Protein 8EFM (pdb70)

Nearest PDB structures (foldseek):
  8efm-assembly1_B  TM=1.006E+00  e=3.622E-36  Stylophora pistillata
  8efm-assembly1_A  TM=9.607E-01  e=1.013E-29  Stylophora pistillata
  8gjz-assembly1_A  TM=9.427E-01  e=8.299E-29  Stylophora pistillata
  6ukm-assembly1_A-2  TM=8.943E-01  e=1.629E-16  Saccharomyces cerevisiae S288C
  6dnk-assembly1_A-2  TM=8.744E-01  e=3.491E-15  Homo sapiens

Sequence (347 aa):
NVADGLAWSYYFGYLRLVLPRLELRISESEYFRHKITDRKLFILLPKTCFCDDIEQADSRVKWVGNLPESKINRGGIKERSYKHAVHEIVMPFPDGTEEKYHFIVEYATTPLMSLYDMSRFQLTGSERDHQVVLFIRKLTEILGKSEECKGRYELIPFSGDKNKIADILVALHNNANVADGLAWSYYFGYLRLVLPRLELRISESEYFRHKITDRKLFILLPKTCFDDIEQADSRVKWVGNLPESKINRGGIKERSYKHAVHEIVMPFPDGTEEKYHFIVEYATTPLMSLYDMSRFTDAQLTGSERDHQVVLFIRKLTEILGKSEECKGRYELIPFSGKIADILVALHN

InterPro domains:
  IPR029158 Stimulator of interferon genes protein [PTHR34339] (23-350)
  IPR038623 Stimulator of interferon genes protein, C-terminal domain superfamily [G3DSA:3.40.50.12100] (219-361)
  IPR055432 STING, ligand-binding domain [PF15009] (181-351)
  IPR055434 STING, transmembrane domain [PF23417] (64-179)

Radius of gyration: 21.4 Å; Cα contacts (8 Å, |Δi|>4): 629; chains: 2; bounding box: 53×54×60 Å

Foldseek 3Di:
DVLLVLLVCCVVVPLVPCLLCQLVQLCPDPVRVVQAPQSAEEEEQAQADAPFDQCVLAVQKAFDFWTDWAFDCPPNDGGDTDIFTKIKGWDQDPVGDTDIHIHRYGYSVSLVVLVVVDVVPADNVRSSVSSVVNLVSNVVVLVPDPSNPSHYDYHYDNNVSNPVSVVVVCVVVVD/DVLLVLLVCCVVVPLVPCLLCQLVLLVPAPVPVVQALASAEEEEQELQDDAAVCVLPVQKHWDFKTDWAFDCPDNRRGDTDIWTKIKGWDQDPVRDTDIHIHGYGYDVVLNVLVVLCVDCVSVAHSVNSSVSSVVNLVSNVVVLVPDDSNPPHYHYHYDYSCVSVVVVVVSD

B-factor: mean 29.74, std 15.6, range [4.41, 99.36]

Organism: Stylophora pistillata (NCBI:txid50429)

Solvent-accessible surface area: 15802 Å² total; per-residue (Å²): 91,25,0,33,0,2,0,18,28,14,18,3,15,35,0,66,32,3,0,61,84,0,65,97,30,0,46,76,8,138,128,9,81,154,83,0,91,31,74,50,0,2,0,0,0,2,79,71,84,57,86,27,26,3,15,133,29,8,122,51,4,99,54,53,15,37,2,46,70,4,110,23,83,23,0,0,10,27,63,65,11,16,61,8,2,0,4,31,0,41,14,70,63,142,110,68,69,116,76,131,28,23,2,0,1,6,7,1,30,18,2,12,3,0,14,14,16,26,164,140,149,32,73,35,88,88,34,58,98,25,0,44,33,0,19,154,30,0,70,76,9,2,60,136,10,141,77,0,149,45,76,47,57,32,6,66,18,38,19,67,62,97,96,2,0,55,39,0,13,40,60,59,89,141,109,95,20,0,38,0,2,0,43,25,9,18,17,14,39,0,89,27,3,1,53,84,2,98,98,33,0,45,85,7,141,140,7,85,157,90,18,44,25,102,48,0,2,0,0,0,4,72,88,58,61,67,58,0,84,155,46,11,100,60,0,81,88,49,8,37,5,46,70,4,127,17,63,26,1,5,16,58,56,65,15,13,42,6,0,0,1,19,0,31,16,84,94,142,122,67,74,109,86,115,34,26,0,0,0,7,4,0,37,13,3,19,4,0,68,16,2,25,126,82,130,74,7,146,13,94,30,94,74,50,48,96,10,8,39,35,0,15,158,29,0,72,86,9,3,60,181,11,132,38,0,134,60,81,45,53,28,3,65,18,60,80,114,2,0,69,49,0,18,65,85,70,136

Secondary structure (DSSP, 8-state):
-HHHHHHHHHIIIIIHHHHHHHHHHHHT-TTTTTT--S-SEEEEEE-S-----STTT-TTEEEEEEPPPEEEEETTEEEEEE--EEEEEEEE-TTS-EEEEEE-EEE-HHHHHHHHHHH----HHHHHHHHHHHHHHHHHHHHT-GGGTTSEEEEEE---GGGHHHHHHHHHTT-/-HHHHHHHHHIIIIIHHHHHHHHHHHHT-TTTTTT-SEEEEEEEEESS----HHHH-TTEEEEEEPPPEEEEETTEEEEEE--EEEEEEEE-TTS-EEEEEEEEEE-HHHHHHHHHHT-GGG---HHHHHHHHHHHHHHHHHHHHT-STTTTSEEEEEE---HHHHHHHHH-

Structure (mmCIF, N/CA/C/O backbone):
data_8EFM
#
_entry.id   8EFM
#
_cell.length_a   89.765
_cell.length_b   89.765
_cell.length_c   174.778
_cell.angle_alpha   90.000
_cell.angle_beta   90.000
_cell.angle_gamma   120.000
#
_symmetry.space_group_name_H-M   'P 61 2 2'
#
loop_
_entity.id
_entity.type
_entity.pdbx_description
1 polymer 'Stimulator of interferon genes protein'
2 non-polymer 'SULFATE ION'
3 non-polymer cGAMP
4 water water
#
loop_
_atom_site.group_PDB
_atom_site.id
_atom_site.type_symbol
_atom_site.label_atom_id
_atom_site.label_alt_id
_atom_site.label_comp_id
_atom_site.label_asym_id
_atom_site.label_entity_id
_atom_site.label_seq_id
_atom_site.pdbx_PDB_ins_code
_atom_site.Cartn_x
_atom_site.Cartn_y
_atom_site.Cartn_z
_atom_site.occupancy
_atom_site.B_iso_or_equiv
_atom_site.auth_seq_id
_atom_site.auth_comp_id
_atom_site.auth_asym_id
_atom_site.auth_atom_id
_atom_site.pdbx_PDB_model_num
ATOM 1 N N . ASN A 1 1 ? 8.02534 10.60735 65.31448 1.000 47.01945 181 ASN A N 1
ATOM 2 C CA . ASN A 1 1 ? 7.70379 10.38276 66.71836 1.000 50.57054 181 ASN A CA 1
ATOM 3 C C . ASN A 1 1 ? 7.09384 11.61854 67.36774 1.000 41.56453 181 ASN A C 1
ATOM 4 O O . ASN A 1 1 ? 7.29091 12.74220 66.90420 1.000 35.46898 181 ASN A O 1
ATOM 9 N N . VAL A 1 2 ? 6.34450 11.39564 68.44875 1.000 36.74071 182 VAL A N 1
ATOM 10 C CA . VAL A 1 2 ? 5.88005 12.50947 69.26853 1.000 36.44985 182 VAL A CA 1
ATOM 11 C C . VAL A 1 2 ? 7.06568 13.21952 69.90756 1.000 26.45019 182 VAL A C 1
ATOM 12 O O . VAL A 1 2 ? 7.12186 14.45455 69.95226 1.000 27.57429 182 VAL A O 1
ATOM 16 N N . ALA A 1 3 ? 8.04346 12.44829 70.38912 1.000 25.04513 183 ALA A N 1
ATOM 17 C CA . ALA A 1 3 ? 9.18789 13.02976 71.08220 1.000 29.54659 183 ALA A CA 1
ATOM 18 C C . ALA A 1 3 ? 10.05572 13.87117 70.15487 1.000 27.29757 183 ALA A C 1
ATOM 19 O O . ALA A 1 3 ? 10.66348 14.85062 70.60193 1.000 25.35596 183 ALA A O 1
ATOM 21 N N . ASP A 1 4 ? 10.13625 13.50726 68.87261 1.000 33.43992 184 ASP A N 1
ATOM 22 C CA . ASP A 1 4 ? 10.96991 14.26668 67.94536 1.000 34.06293 184 ASP A CA 1
ATOM 23 C C . ASP A 1 4 ? 10.40846 15.66300 67.71252 1.000 28.53699 184 ASP A C 1
ATOM 24 O O . ASP A 1 4 ? 11.15844 16.64621 67.70707 1.000 28.96355 184 ASP A O 1
ATOM 29 N N . GLY A 1 5 ? 9.09358 15.77065 67.51704 1.000 29.24768 185 GLY A N 1
ATOM 30 C CA . GLY A 1 5 ? 8.49107 17.08122 67.33947 1.000 26.55969 185 GLY A CA 1
ATOM 31 C C . GLY A 1 5 ? 8.62691 17.95695 68.56970 1.000 20.92124 185 GLY A C 1
ATOM 32 O O . GLY A 1 5 ? 8.86900 19.16126 68.46234 1.000 23.23988 185 GLY A O 1
ATOM 33 N N . LEU A 1 6 ? 8.47820 17.36376 69.75625 1.000 18.22350 186 LEU A N 1
ATOM 34 C CA . LEU A 1 6 ? 8.61468 18.13508 70.98745 1.000 20.72390 186 LEU A CA 1
ATOM 35 C C . LEU A 1 6 ? 10.04657 18.61522 71.18210 1.000 19.70394 186 LEU A C 1
ATOM 36 O O . LEU A 1 6 ? 10.27341 19.72846 71.67145 1.000 14.71336 186 LEU A O 1
ATOM 41 N N . ALA A 1 7 ? 11.02554 17.79147 70.80185 1.000 16.75555 187 ALA A N 1
ATOM 42 C CA . ALA A 1 7 ? 12.42138 18.17746 70.97203 1.000 17.22976 187 ALA A CA 1
ATOM 43 C C . ALA A 1 7 ? 12.81393 19.28374 70.00027 1.000 20.60054 187 ALA A C 1
ATOM 44 O O . ALA A 1 7 ? 13.48756 20.24541 70.38767 1.000 14.63816 187 ALA A O 1
ATOM 46 N N . TRP A 1 8 ? 12.40600 19.16469 68.73311 1.000 16.86398 188 TRP A N 1
ATOM 47 C CA . TRP A 1 8 ? 12.71263 20.20906 67.75966 1.000 17.33053 188 TRP A CA 1
ATOM 48 C C . TRP A 1 8 ? 12.02134 21.51899 68.11527 1.000 16.56188 188 TRP A C 1
ATOM 49 O O . TRP A 1 8 ? 12.62005 22.59469 67.99841 1.000 16.64841 188 TRP A O 1
ATOM 60 N N . SER A 1 9 ? 10.76050 21.45054 68.54706 1.000 15.28759 189 SER A N 1
ATOM 61 C CA . SER A 1 9 ? 10.06137 22.65967 68.96684 1.000 14.01448 189 SER A CA 1
ATOM 62 C C . SER A 1 9 ? 10.74041 23.29139 70.17592 1.000 15.46345 189 SER A C 1
ATOM 63 O O . SER A 1 9 ? 10.91390 24.51394 70.23046 1.000 12.13355 189 SER A O 1
ATOM 66 N N . TYR A 1 10 ? 11.15216 22.46811 71.14481 1.000 14.33736 190 TYR A N 1
ATOM 67 C CA . TYR A 1 10 ? 11.88292 22.97413 72.30321 1.000 11.28705 190 TYR A CA 1
ATOM 68 C C . TYR A 1 10 ? 13.16304 23.68887 71.88780 1.000 16.62033 190 TYR A C 1
ATOM 69 O O . TYR A 1 10 ? 13.58870 24.64125 72.55278 1.000 10.61710 190 TYR A O 1
ATOM 78 N N . TYR A 1 11 ? 13.77839 23.25873 70.78614 1.000 13.05029 191 TYR A N 1
ATOM 79 C CA . TYR A 1 11 ? 14.97755 23.92160 70.28508 1.000 13.36828 191 TYR A CA 1
ATOM 80 C C . TYR A 1 11 ? 14.62627 25.19412 69.51998 1.000 14.58104 191 TYR A C 1
ATOM 81 O O . TYR A 1 11 ? 15.09755 26.28527 69.85793 1.000 14.39987 191 TYR A O 1
ATOM 90 N N . PHE A 1 12 ? 13.78081 25.07052 68.49344 1.000 12.38263 192 PHE A N 1
ATOM 91 C CA . PHE A 1 12 ? 13.48288 26.20820 67.62726 1.000 14.79023 192 PHE A CA 1
ATOM 92 C C . PHE A 1 12 ? 12.70892 27.29252 68.36462 1.000 16.81120 192 PHE A C 1
ATOM 93 O O . PHE A 1 12 ? 12.89435 28.48513 68.09645 1.000 16.31914 192 PHE A O 1
ATOM 101 N N . GLY A 1 13 ? 11.83434 26.90434 69.28519 1.000 13.25110 193 GLY A N 1
ATOM 102 C CA . GLY A 1 13 ? 11.00221 27.86508 69.97102 1.000 13.23368 193 GLY A CA 1
ATOM 103 C C . GLY A 1 13 ? 11.51490 28.36084 71.30146 1.000 17.46571 193 GLY A C 1
ATOM 104 O O . GLY A 1 13 ? 10.83692 29.16861 71.94477 1.000 15.11331 193 GLY A O 1
ATOM 105 N N . TYR A 1 14 ? 12.68954 27.91376 71.74663 1.000 9.01234 194 TYR A N 1
ATOM 106 C CA . TYR A 1 14 ? 13.17507 28.32804 73.05757 1.000 8.98127 194 TYR A CA 1
ATOM 107 C C . TYR A 1 14 ? 14.69457 28.33106 73.15004 1.000 8.02031 194 TYR A C 1
ATOM 108 O O . TYR A 1 14 ? 15.30905 29.39941 73.23518 1.000 9.71065 194 TYR A O 1
ATOM 117 N N . LEU A 1 15 ? 15.30480 27.14137 73.14732 1.000 8.06213 195 LEU A N 1
ATOM 118 C CA . LEU A 1 15 ? 16.74017 27.04081 73.40422 1.000 7.64397 195 LEU A CA 1
ATOM 119 C C . LEU A 1 15 ? 17.55018 27.83094 72.38446 1.000 8.75553 195 LEU A C 1
ATOM 120 O O . LEU A 1 15 ? 18.50245 28.53034 72.74839 1.000 5.91334 195 LEU A O 1
ATOM 125 N N . ARG A 1 16 ? 17.18456 27.73957 71.10359 1.000 8.80052 196 ARG A N 1
ATOM 126 C CA . ARG A 1 16 ? 17.89739 28.48544 70.07231 1.000 15.74986 196 ARG A CA 1
ATOM 127 C C . ARG A 1 16 ? 17.75061 29.99039 70.25288 1.000 13.76551 196 ARG A C 1
ATOM 128 O O . ARG A 1 16 ? 18.59524 30.74974 69.76604 1.000 12.35535 196 ARG A O 1
ATOM 136 N N . LEU A 1 17 ? 16.71103 30.43513 70.95754 1.000 9.15956 197 LEU A N 1
ATOM 137 C CA . LEU A 1 17 ? 16.48568 31.85407 71.19666 1.000 10.27069 197 LEU A CA 1
ATOM 138 C C . LEU A 1 17 ? 17.13606 32.34246 72.48709 1.000 7.99225 197 LEU A C 1
ATOM 139 O O . LEU A 1 17 ? 17.71829 33.43225 72.50802 1.000 9.49151 197 LEU A O 1
ATOM 144 N N . VAL A 1 18 ? 17.06135 31.56165 73.56364 1.000 5.54826 198 VAL A N 1
ATOM 145 C CA . VAL A 1 18 ? 17.49090 32.06373 74.86641 1.000 7.68478 198 VAL A CA 1
ATOM 146 C C . VAL A 1 18 ? 18.94957 31.73541 75.18115 1.000 8.35282 198 VAL A C 1
ATOM 147 O O . VAL A 1 18 ? 19.60492 32.49251 75.90360 1.000 5.29566 198 VAL A O 1
ATOM 151 N N . LEU A 1 19 ? 19.47772 30.62529 74.67083 1.000 5.49721 199 LEU A N 1
ATOM 152 C CA . LEU A 1 19 ? 20.84862 30.25273 75.00795 1.000 11.10129 199 LEU A CA 1
ATOM 153 C C . LEU A 1 19 ? 21.86622 31.23974 74.43259 1.000 10.24092 199 LEU A C 1
ATOM 154 O O . LEU A 1 19 ? 22.82937 31.58728 75.12859 1.000 12.01318 199 LEU A O 1
ATOM 159 N N . PRO A 1 20 ? 21.70974 31.72010 73.19047 1.000 8.96398 200 PRO A N 1
ATOM 160 C CA . PRO A 1 20 ? 22.60500 32.78870 72.71086 1.000 12.61151 200 PRO A CA 1
ATOM 161 C C . PRO A 1 20 ? 22.45129 34.10662 73.45742 1.000 12.44526 200 PRO A C 1
ATOM 162 O O . PRO A 1 20 ? 23.30655 34.98657 73.29637 1.000 12.87814 200 PRO A O 1
ATOM 166 N N . ARG A 1 21 ? 21.39875 34.27709 74.25739 1.000 7.67341 201 ARG A N 1
ATOM 167 C CA . ARG A 1 21 ? 21.19828 35.49365 75.03416 1.000 8.41345 201 ARG A CA 1
ATOM 168 C C . ARG A 1 21 ? 21.56912 35.34072 76.50352 1.000 11.60667 201 ARG A C 1
ATOM 169 O O . ARG A 1 21 ? 21.59198 36.34464 77.22449 1.000 9.20563 201 ARG A O 1
ATOM 177 N N . LEU A 1 22 ? 21.86664 34.12064 76.95811 1.000 8.67605 202 LEU A N 1
ATOM 178 C CA . LEU A 1 22 ? 21.98334 33.86026 78.39099 1.000 7.72506 202 LEU A CA 1
ATOM 179 C C . LEU A 1 22 ? 23.12681 34.65126 79.01307 1.000 10.63036 202 LEU A C 1
ATOM 180 O O . LEU A 1 22 ? 22.95911 35.28946 80.05940 1.000 9.73924 202 LEU A O 1
ATOM 185 N N . GLU A 1 23 ? 24.30350 34.60744 78.38539 1.000 8.00809 203 GLU A N 1
ATOM 186 C CA . GLU A 1 23 ? 25.45682 35.33596 78.90234 1.000 15.95996 203 GLU A CA 1
ATOM 187 C C . GLU A 1 23 ? 25.14965 36.81918 79.07653 1.000 15.61144 203 GLU A C 1
ATOM 188 O O . GLU A 1 23 ? 25.53827 37.42720 80.08054 1.000 14.30927 203 GLU A O 1
ATOM 194 N N . LEU A 1 24 ? 24.44251 37.41711 78.11542 1.000 8.79821 204 LEU A N 1
ATOM 195 C CA . LEU A 1 24 ? 24.13392 38.84015 78.20938 1.000 17.87565 204 LEU A CA 1
ATOM 196 C C . LEU A 1 24 ? 23.15754 39.12320 79.34567 1.000 14.32971 204 LEU A C 1
ATOM 197 O O . LEU A 1 24 ? 23.32496 40.10051 80.08368 1.000 12.64797 204 LEU A O 1
ATOM 202 N N . ARG A 1 25 ? 22.13591 38.27716 79.50535 1.000 8.85826 205 ARG A N 1
ATOM 203 C CA . ARG A 1 25 ? 21.16186 38.48331 80.57348 1.000 12.98852 205 ARG A CA 1
ATOM 204 C C . ARG A 1 25 ? 21.81312 38.36986 81.94833 1.000 12.36005 205 ARG A C 1
ATOM 205 O O . ARG A 1 25 ? 21.47048 39.12074 82.86963 1.000 10.64981 205 ARG A O 1
ATOM 213 N N . ILE A 1 26 ? 22.75540 37.43739 82.10536 1.000 9.07361 206 ILE A N 1
ATOM 214 C CA . ILE A 1 26 ? 23.46494 37.29806 83.37589 1.000 9.99520 206 ILE A CA 1
ATOM 215 C C . ILE A 1 26 ? 24.28756 38.54761 83.66538 1.000 10.86936 206 ILE A C 1
ATOM 216 O O . ILE A 1 26 ? 24.24501 39.10012 84.77188 1.000 9.71237 206 ILE A O 1
ATOM 221 N N . SER A 1 27 ? 25.05274 39.01049 82.67302 1.000 9.88894 207 SER A N 1
ATOM 222 C CA . SER A 1 27 ? 25.90569 40.17652 82.87471 1.000 16.47465 207 SER A CA 1
ATOM 223 C C . SER A 1 27 ? 25.10039 41.44389 83.12907 1.000 13.66212 207 SER A C 1
ATOM 224 O O . SER A 1 27 ? 25.62612 42.38682 83.73022 1.000 14.19413 207 SER A O 1
ATOM 227 N N . GLU A 1 28 ? 23.84244 41.48925 82.68745 1.000 15.25083 208 GLU A N 1
ATOM 228 C CA . GLU A 1 28 ? 22.97647 42.63021 82.95622 1.000 15.65519 208 GLU A CA 1
ATOM 229 C C . GLU A 1 28 ? 22.39890 42.61992 84.36508 1.000 15.57443 208 GLU A C 1
ATOM 230 O O . GLU A 1 28 ? 21.83079 43.63170 84.78815 1.000 16.26159 208 GLU A O 1
ATOM 236 N N . SER A 1 29 ? 22.52141 41.51207 85.09358 1.000 14.97920 209 SER A N 1
ATOM 237 C CA . SER A 1 29 ? 21.98156 41.40124 86.44486 1.000 18.54235 209 SER A CA 1
ATOM 238 C C . SER A 1 29 ? 23.02702 41.89520 87.43619 1.000 18.57867 209 SER A C 1
ATOM 239 O O . SER A 1 29 ? 24.02189 41.21087 87.69126 1.000 17.03195 209 SER A O 1
ATOM 242 N N . GLU A 1 30 ? 22.79656 43.07928 88.00494 1.000 19.93563 210 GLU A N 1
ATOM 243 C CA . GLU A 1 30 ? 23.74478 43.62474 88.96853 1.000 19.69229 210 GLU A CA 1
ATOM 244 C C . GLU A 1 30 ? 23.91300 42.70552 90.17364 1.000 21.13562 210 GLU A C 1
ATOM 245 O O . GLU A 1 30 ? 25.02243 42.57438 90.70369 1.000 18.97378 210 GLU A O 1
ATOM 251 N N . TYR A 1 31 ? 22.84219 42.03373 90.59822 1.000 17.74419 211 TYR A N 1
ATOM 252 C CA . TYR A 1 31 ? 22.92715 41.19107 91.78522 1.000 18.70452 211 TYR A CA 1
ATOM 253 C C . TYR A 1 31 ? 23.52786 39.81907 91.49377 1.000 17.22117 211 TYR A C 1
ATOM 254 O O . TYR A 1 31 ? 24.23093 39.26883 92.34731 1.000 17.93595 211 TYR A O 1
ATOM 263 N N . PHE A 1 32 ? 23.27773 39.25277 90.31091 1.000 16.19718 212 PHE A N 1
ATOM 264 C CA . PHE A 1 32 ? 23.65857 37.87320 90.02995 1.000 18.25223 212 PHE A CA 1
ATOM 265 C C . PHE A 1 32 ? 24.89328 37.72876 89.14596 1.000 16.10242 212 PHE A C 1
ATOM 266 O O . PHE A 1 32 ? 25.39081 36.60614 89.00249 1.000 16.20448 212 PHE A O 1
ATOM 274 N N . ARG A 1 33 ? 25.40228 38.81712 88.55586 1.000 16.44354 213 ARG A N 1
ATOM 275 C CA . ARG A 1 33 ? 26.4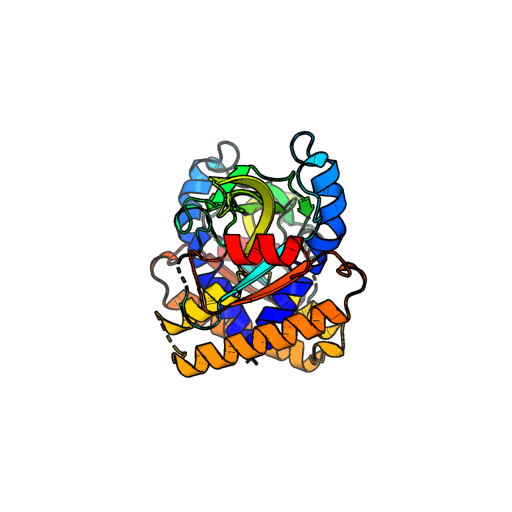3887 38.67863 87.53213 1.000 16.72040 213 ARG A CA 1
ATOM 276 C C . ARG A 1 33 ? 27.70517 38.02691 88.07649 1.000 20.30162 213 ARG A C 1
ATOM 277 O O . ARG A 1 33 ? 28.40406 37.32500 87.33635 1.000 18.00261 213 ARG A O 1
ATOM 285 N N . HIS A 1 34 ? 28.01604 38.23664 89.35452 1.000 18.64740 214 HIS A N 1
ATOM 286 C CA . HIS A 1 34 ? 29.19323 37.64330 89.97286 1.000 19.91571 214 HIS A CA 1
ATOM 287 C C . HIS A 1 34 ? 28.85873 36.47298 90.88800 1.000 20.06277 214 HIS A C 1
ATOM 288 O O . HIS A 1 34 ? 29.77333 35.86830 91.45373 1.000 21.31840 214 HIS A O 1
ATOM 295 N N . LYS A 1 35 ? 27.57727 36.14486 91.05161 1.000 19.02498 215 LYS A N 1
ATOM 296 C CA . LYS A 1 35 ? 27.16024 34.99974 91.85133 1.000 19.26355 215 LYS A CA 1
ATOM 297 C C . LYS A 1 35 ? 26.95285 33.74033 91.02566 1.000 18.77459 215 LYS A C 1
ATOM 298 O O . LYS A 1 35 ? 27.12563 32.63400 91.54707 1.000 19.58395 215 LYS A O 1
ATOM 304 N N . ILE A 1 36 ? 26.58460 33.88000 89.75794 1.000 17.66883 216 ILE A N 1
ATOM 305 C CA . ILE A 1 36 ? 26.40338 32.74821 88.85847 1.000 20.40157 216 ILE A CA 1
ATOM 306 C C . ILE A 1 36 ? 27.69228 32.58465 88.06455 1.000 19.03533 216 ILE A C 1
ATOM 307 O O . ILE A 1 36 ? 27.99111 33.38644 87.17289 1.000 24.91898 216 ILE A O 1
ATOM 312 N N . THR A 1 37 ? 28.46393 31.54880 88.39076 1.000 19.42800 217 THR A N 1
ATOM 313 C CA . THR A 1 37 ? 29.71419 31.27683 87.69596 1.000 25.73458 217 THR A CA 1
ATOM 314 C C . THR A 1 37 ? 29.58181 30.21169 86.61591 1.000 32.29716 217 THR A C 1
ATOM 315 O O . THR A 1 37 ? 30.38389 30.20505 85.67545 1.000 30.57130 217 THR A O 1
ATOM 319 N N . ASP A 1 38 ? 28.60203 29.31642 86.72537 1.000 26.57392 218 ASP A N 1
ATOM 320 C CA . ASP A 1 38 ? 28.26428 28.39650 85.64040 1.000 21.26555 218 ASP A CA 1
ATOM 321 C C . ASP A 1 38 ? 27.19948 29.07433 84.78846 1.000 17.83537 218 ASP A C 1
ATOM 322 O O . ASP A 1 38 ? 26.00581 29.01332 85.09426 1.000 16.79106 218 ASP A O 1
ATOM 327 N N . ARG A 1 39 ? 27.63479 29.73263 83.71655 1.000 17.78986 219 ARG A N 1
ATOM 328 C CA . ARG A 1 39 ? 26.74076 30.54646 82.89376 1.000 16.82223 219 ARG A CA 1
ATOM 329 C C . ARG A 1 39 ? 26.12705 29.67225 81.80026 1.000 15.68122 219 ARG A C 1
ATOM 330 O O . ARG A 1 39 ? 26.42875 29.77651 80.60940 1.000 15.76723 219 ARG A O 1
ATOM 338 N N . LYS A 1 40 ? 25.23856 28.78839 82.24875 1.000 15.35616 220 LYS A N 1
ATOM 339 C CA . LYS A 1 40 ? 24.59373 27.81355 81.38674 1.000 15.12705 220 LYS A CA 1
ATOM 340 C C . LYS A 1 40 ? 23.24763 27.44383 81.99051 1.000 14.28938 220 LYS A C 1
ATOM 341 O O . LYS A 1 40 ? 23.01983 27.59504 83.19404 1.000 14.33217 220 LYS A O 1
ATOM 347 N N . LEU A 1 41 ? 22.35304 26.95826 81.13757 1.000 6.87224 221 LEU A N 1
ATOM 348 C CA . LEU A 1 41 ? 21.04118 26.50014 81.57214 1.000 12.55570 221 LEU A CA 1
ATOM 349 C C . LEU A 1 41 ? 21.12412 25.02141 81.93125 1.000 14.72657 221 LEU A C 1
ATOM 350 O O . LEU A 1 41 ? 21.45796 24.18882 81.08154 1.000 10.97267 221 LEU A O 1
ATOM 355 N N . PHE A 1 42 ? 20.83453 24.69976 83.18833 1.000 12.81255 222 PHE A N 1
ATOM 356 C CA . PHE A 1 42 ? 20.73045 23.31565 83.62961 1.000 10.17083 222 PHE A CA 1
ATOM 357 C C . PHE A 1 42 ? 19.30409 22.84187 83.37999 1.000 11.73299 222 PHE A C 1
ATOM 358 O O . PHE A 1 42 ? 18.35288 23.40720 83.93013 1.000 12.44966 222 PHE A O 1
ATOM 366 N N . ILE A 1 43 ? 19.15576 21.81967 82.54188 1.000 13.49928 223 ILE A N 1
ATOM 367 C CA . ILE A 1 43 ? 17.85236 21.35109 82.08429 1.000 11.57679 223 ILE A CA 1
ATOM 368 C C . ILE A 1 43 ? 17.57719 20.00817 82.74702 1.000 13.70365 223 ILE A C 1
ATOM 369 O O . ILE A 1 43 ? 18.24733 19.00969 82.45504 1.000 13.26035 223 ILE A O 1
ATOM 374 N N . LEU A 1 44 ? 16.58719 19.98435 83.63670 1.000 14.01673 224 LEU A N 1
ATOM 375 C CA . LEU A 1 44 ? 16.19819 18.76285 84.32690 1.000 15.73041 224 LEU A CA 1
ATOM 376 C C . LEU A 1 44 ? 15.28758 17.92615 83.43699 1.000 16.56608 224 LEU A C 1
ATOM 377 O O . LEU A 1 44 ? 14.30191 18.43184 82.89007 1.000 16.59564 224 LEU A O 1
ATOM 382 N N . LEU A 1 45 ? 15.61768 16.64082 83.29702 1.000 17.68143 225 LEU A N 1
ATOM 383 C CA . LEU A 1 45 ? 14.89256 15.71189 82.43242 1.000 21.60318 225 LEU A CA 1
ATOM 384 C C . LEU A 1 45 ? 14.42510 14.52765 83.27208 1.000 21.56580 225 LEU A C 1
ATOM 385 O O . LEU A 1 45 ? 15.06396 13.46460 83.27518 1.000 26.00961 225 LEU A O 1
ATOM 390 N N . PRO A 1 46 ? 13.31513 14.67326 83.99641 1.000 25.38479 226 PRO A N 1
ATOM 391 C CA . PRO A 1 46 ? 12.81214 13.55837 84.81291 1.000 29.10447 226 PRO A CA 1
ATOM 392 C C . PRO A 1 46 ? 12.30344 12.42592 83.93226 1.000 36.43501 226 PRO A C 1
ATOM 393 O O . PRO A 1 46 ? 11.46271 12.63201 83.05414 1.000 35.00108 226 PRO A O 1
ATOM 397 N N . LYS A 1 47 ? 12.81651 11.22107 84.17910 1.000 35.45483 227 LYS A N 1
ATOM 398 C CA . LYS A 1 47 ? 12.53005 10.06905 83.33229 1.000 47.68119 227 LYS A CA 1
ATOM 399 C C . LYS A 1 47 ? 11.38900 9.20656 83.85797 1.000 47.92905 227 LYS A C 1
ATOM 400 O O . LYS A 1 47 ? 10.48660 8.84599 83.09684 1.000 50.20731 227 LYS A O 1
ATOM 406 N N . THR A 1 48 ? 11.40848 8.86300 85.14496 1.000 51.00140 228 THR A N 1
ATOM 407 C CA . THR A 1 48 ? 10.45468 7.89622 85.68172 1.000 70.88447 228 THR A CA 1
ATOM 408 C C . THR A 1 48 ? 9.20143 8.57242 86.23336 1.000 70.85352 228 THR A C 1
ATOM 409 O O . THR A 1 48 ? 8.09617 8.35173 85.72837 1.000 77.36957 228 THR A O 1
ATOM 413 N N . CYS A 1 49 ? 9.35697 9.39127 87.26904 1.000 65.90020 229 CYS A N 1
ATOM 414 C CA . CYS A 1 49 ? 8.23029 10.01414 87.94463 1.000 72.77664 229 CYS A CA 1
ATOM 415 C C . CYS A 1 49 ? 8.33179 11.53014 87.85847 1.000 65.73212 229 CYS A C 1
ATOM 416 O O . CYS A 1 49 ? 9.42814 12.09600 87.81515 1.000 68.16444 229 CYS A O 1
ATOM 419 N N . PHE A 1 50 ? 7.17296 12.18049 87.83236 1.000 71.17276 230 PHE A N 1
ATOM 420 C CA . PHE A 1 50 ? 7.10781 13.63642 87.82861 1.000 69.25928 230 PHE A CA 1
ATOM 421 C C . PHE A 1 50 ? 5.73876 14.11785 88.29804 1.000 66.38618 230 PHE A C 1
ATOM 422 O O . PHE A 1 50 ? 4.80313 14.22638 87.50576 1.000 69.87946 230 PHE A O 1
ATOM 430 N N . CYS A 1 52 ? 5.62674 16.89747 90.62720 1.000 66.38356 232 CYS A N 1
ATOM 431 C CA . CYS A 1 52 ? 5.51814 18.35399 90.71508 1.000 65.92926 232 CYS A CA 1
ATOM 432 C C . CYS A 1 52 ? 6.70992 19.04195 90.04359 1.000 60.43804 232 CYS A C 1
ATOM 433 O O . CYS A 1 52 ? 7.78551 18.46403 89.96782 1.000 58.42642 232 CYS A O 1
ATOM 436 N N . ASP A 1 53 ? 6.50460 20.26813 89.55829 1.000 45.34497 233 ASP A N 1
ATOM 437 C CA . ASP A 1 53 ? 7.50523 21.01686 88.81330 1.000 42.68189 233 ASP A CA 1
ATOM 438 C C . ASP A 1 53 ? 8.08720 22.16295 89.61811 1.000 41.57678 233 ASP A C 1
ATOM 439 O O . ASP A 1 53 ? 8.97409 22.86682 89.11726 1.000 39.91027 233 ASP A O 1
ATOM 444 N N . ASP A 1 54 ? 7.60072 22.37783 90.84013 1.000 44.62468 234 ASP A N 1
ATOM 445 C CA . ASP A 1 54 ? 8.16477 23.37842 91.73667 1.000 37.64727 234 ASP A CA 1
ATOM 446 C C . ASP A 1 54 ? 9.49969 22.87059 92.27905 1.000 46.54955 234 ASP A C 1
ATOM 447 O O . ASP A 1 54 ? 9.53668 21.89767 93.04409 1.000 41.99512 234 ASP A O 1
ATOM 452 N N . ILE A 1 55 ? 10.58646 23.59588 92.02241 1.000 31.92392 235 ILE A N 1
ATOM 453 C CA . ILE A 1 55 ? 11.89500 23.08805 92.43037 1.000 29.09149 235 ILE A CA 1
ATOM 454 C C . ILE A 1 55 ? 12.15385 23.35301 93.91386 1.000 32.32907 235 ILE A C 1
ATOM 455 O O . ILE A 1 55 ? 12.64477 22.47677 94.63625 1.000 30.39767 235 ILE A O 1
ATOM 460 N N . GLU A 1 56 ? 11.77508 24.53937 94.40656 1.000 36.86788 236 GLU A N 1
ATOM 461 C CA . GLU A 1 56 ? 12.25892 24.98383 95.71568 1.000 36.52077 236 GLU A CA 1
ATOM 462 C C . GLU A 1 56 ? 11.53937 24.30549 96.88620 1.000 32.64739 236 GLU A C 1
ATOM 463 O O . GLU A 1 56 ? 12.16167 24.05137 97.92406 1.000 38.93946 236 GLU A O 1
ATOM 469 N N . GLN A 1 57 ? 10.24546 24.00331 96.75612 1.000 43.17374 237 GLN A N 1
ATOM 470 C CA . GLN A 1 57 ? 9.53825 23.32268 97.84096 1.000 54.08476 237 GLN A CA 1
ATOM 471 C C . GLN A 1 57 ? 9.93083 21.85963 97.96700 1.000 49.40900 237 GLN A C 1
ATOM 472 O O . GLN A 1 57 ? 9.67271 21.25188 99.01050 1.000 56.17178 237 GLN A O 1
ATOM 478 N N . ALA A 1 58 ? 10.50333 21.26723 96.91891 1.000 50.05896 238 ALA A N 1
ATOM 479 C CA . ALA A 1 58 ? 10.91246 19.87115 97.00937 1.000 61.71261 238 ALA A CA 1
ATOM 480 C C . ALA A 1 58 ? 12.11635 19.71159 97.92879 1.000 55.73450 238 ALA A C 1
ATOM 481 O O . ALA A 1 58 ? 12.18073 18.76658 98.72337 1.000 61.32745 238 ALA A O 1
ATOM 483 N N . ASP A 1 59 ? 13.07241 20.63036 97.84571 1.000 52.41812 239 ASP A N 1
ATOM 484 C CA . ASP A 1 59 ? 14.30967 20.55043 98.60997 1.000 46.47801 239 ASP A CA 1
ATOM 485 C C . ASP A 1 59 ? 14.41868 21.78604 99.49254 1.000 47.99418 239 ASP A C 1
ATOM 486 O O . ASP A 1 59 ? 14.36343 22.91575 98.99433 1.000 42.70089 239 ASP A O 1
ATOM 491 N N . SER A 1 60 ? 14.57661 21.56960 100.80161 1.000 34.64858 240 SER A N 1
ATOM 492 C CA . SER A 1 60 ? 14.74255 22.67644 101.73714 1.000 34.85104 240 SER A CA 1
ATOM 493 C C . SER A 1 60 ? 16.05191 23.42278 101.52996 1.000 32.39483 240 SER A C 1
ATOM 494 O O . SER A 1 60 ? 16.22853 24.50403 102.10083 1.000 37.46541 240 SER A O 1
ATOM 497 N N . ARG A 1 61 ? 16.96567 22.87235 100.73518 1.000 33.13726 241 ARG A N 1
ATOM 498 C CA . ARG A 1 61 ? 18.23202 23.51387 100.42048 1.000 28.97057 241 ARG A CA 1
ATOM 499 C C . ARG A 1 61 ? 18.15554 24.41169 99.19386 1.000 29.81110 241 ARG A C 1
ATOM 500 O O . ARG A 1 61 ? 19.06482 25.22047 98.98279 1.000 25.16886 241 ARG A O 1
ATOM 508 N N . VAL A 1 62 ? 17.10248 24.29315 98.38823 1.000 29.31055 242 VAL A N 1
ATOM 509 C CA . VAL A 1 62 ? 16.94275 25.06738 97.16274 1.000 25.87964 242 VAL A CA 1
ATOM 510 C C . VAL A 1 62 ? 15.88707 26.13664 97.40246 1.000 30.96136 242 VAL A C 1
ATOM 511 O O . VAL A 1 62 ? 14.80585 25.84622 97.92967 1.000 33.13607 242 VAL A O 1
ATOM 515 N N . LYS A 1 63 ? 16.19986 27.37067 97.01541 1.000 25.23228 243 LYS A N 1
ATOM 516 C CA . LYS A 1 63 ? 15.29301 28.49457 97.20012 1.000 26.72790 243 LYS A CA 1
ATOM 517 C C . LYS A 1 63 ? 15.35515 29.39737 95.97984 1.000 24.21410 243 LYS A C 1
ATOM 518 O O . LYS A 1 63 ? 16.44521 29.74143 95.51343 1.000 22.36364 243 LYS A O 1
ATOM 524 N N . TRP A 1 64 ? 14.18819 29.77267 95.46600 1.000 24.91799 244 TRP A N 1
ATOM 525 C CA . TRP A 1 64 ? 14.12076 30.78365 94.42192 1.000 23.60534 244 TRP A CA 1
ATOM 526 C C . TRP A 1 64 ? 14.45290 32.14273 95.02385 1.000 23.12691 244 TRP A C 1
ATOM 527 O O . TRP A 1 64 ? 13.82050 32.56871 95.99538 1.000 24.54499 244 TRP A O 1
ATOM 538 N N . VAL A 1 65 ? 15.45302 32.81964 94.46053 1.000 21.21326 245 VAL A N 1
ATOM 539 C CA . VAL A 1 65 ? 15.92229 34.08848 94.99706 1.000 20.65725 245 VAL A CA 1
ATOM 540 C C . VAL A 1 65 ? 15.75797 35.23180 94.00606 1.000 20.07335 245 VAL A C 1
ATOM 541 O O . VAL A 1 65 ? 16.23356 36.33786 94.26063 1.000 22.46000 245 VAL A O 1
ATOM 545 N N . GLY A 1 66 ? 15.09290 34.99351 92.88117 1.000 19.85971 246 GLY A N 1
ATOM 546 C CA . GLY A 1 66 ? 14.87723 36.05873 91.92470 1.000 18.65754 246 GLY A CA 1
ATOM 547 C C . GLY A 1 66 ? 15.01368 35.62400 90.48278 1.000 17.58289 246 GLY A C 1
ATOM 548 O O . GLY A 1 66 ? 15.27975 34.45313 90.19743 1.000 17.47735 246 GLY A O 1
ATOM 549 N N . ASN A 1 67 ? 14.83386 36.56698 89.56371 1.000 16.85064 247 ASN A N 1
ATOM 550 C CA . ASN A 1 67 ? 14.88912 36.29777 88.13782 1.000 18.30380 247 ASN A CA 1
ATOM 551 C C . ASN A 1 67 ? 16.01054 37.10189 87.49704 1.000 15.15295 247 ASN A C 1
ATOM 552 O O . ASN A 1 67 ? 16.39530 38.16675 87.98877 1.000 13.67422 247 ASN A O 1
ATOM 557 N N . LEU A 1 68 ? 16.53757 36.57158 86.39770 1.000 12.98316 248 LEU A N 1
ATOM 558 C CA . LEU A 1 68 ? 17.40086 37.34542 85.53070 1.000 11.37122 248 LEU A CA 1
ATOM 559 C C . LEU A 1 68 ? 16.57307 38.38660 84.78391 1.000 13.91480 248 LEU A C 1
ATOM 560 O O . LEU A 1 68 ? 15.34442 38.29488 84.73763 1.000 12.92343 248 LEU A O 1
ATOM 565 N N . PRO A 1 69 ? 17.22056 39.39370 84.19741 1.000 14.89093 249 PRO A N 1
ATOM 566 C CA . PRO A 1 69 ? 16.50813 40.25902 83.24985 1.000 14.15062 249 PRO A CA 1
ATOM 567 C C . PRO A 1 69 ? 15.91696 39.43420 82.11570 1.000 19.55664 249 PRO A C 1
ATOM 568 O O . PRO A 1 69 ? 16.51965 38.46609 81.64718 1.000 10.16557 249 PRO A O 1
ATOM 572 N N . GLU A 1 70 ? 14.72320 39.82329 81.67974 1.000 14.18963 250 GLU A N 1
ATOM 573 C CA . GLU A 1 70 ? 14.01493 39.07457 80.65371 1.000 18.26957 250 GLU A CA 1
ATOM 574 C C . GLU A 1 70 ? 14.56746 39.38320 79.26679 1.000 12.05350 250 GLU A C 1
ATOM 575 O O . GLU A 1 70 ? 15.12864 40.45380 79.01806 1.000 12.80156 250 GLU A O 1
ATOM 581 N N . SER A 1 71 ? 14.40976 38.42277 78.36265 1.000 12.19459 251 SER A N 1
ATOM 582 C CA . SER A 1 71 ? 14.59222 38.65476 76.93826 1.000 10.62792 251 SER A CA 1
ATOM 583 C C . SER A 1 71 ? 13.22982 38.91249 76.31060 1.000 13.18620 251 SER A C 1
ATOM 584 O O . SER A 1 71 ? 12.24945 38.23549 76.63323 1.000 13.34268 251 SER A O 1
ATOM 587 N N . LYS A 1 72 ? 13.16971 39.90416 75.42860 1.000 11.62510 252 LYS A N 1
ATOM 588 C CA . LYS A 1 72 ? 11.94024 40.28275 74.74576 1.000 13.85030 252 LYS A CA 1
ATOM 589 C C . LYS A 1 72 ? 12.10141 39.99699 73.25956 1.000 16.80640 252 LYS A C 1
ATOM 590 O O . LYS A 1 72 ? 13.01684 40.52307 72.61749 1.000 16.73174 252 LYS A O 1
ATOM 596 N N . ILE A 1 73 ? 11.22402 39.15381 72.72080 1.000 14.51288 253 ILE A N 1
ATOM 597 C CA . ILE A 1 73 ? 11.30147 38.71428 71.33331 1.000 14.87957 253 ILE A CA 1
ATOM 598 C C . ILE A 1 73 ? 9.91507 38.80803 70.71113 1.000 15.95973 253 ILE A C 1
ATOM 599 O O . ILE A 1 73 ? 8.94569 38.27152 71.26003 1.000 16.50679 253 ILE A O 1
ATOM 604 N N . ASN A 1 74 ? 9.82268 39.48991 69.57076 1.000 13.38014 254 ASN A N 1
ATOM 605 C CA . ASN A 1 74 ? 8.59038 39.50479 68.79127 1.000 18.52171 254 ASN A CA 1
ATOM 606 C C . ASN A 1 74 ? 8.38036 38.13472 68.15549 1.000 24.87961 254 ASN A C 1
ATOM 607 O O . ASN A 1 74 ? 9.21468 37.67946 67.36639 1.000 19.13876 254 ASN A O 1
ATOM 612 N N . ARG A 1 75 ? 7.27240 37.47373 68.48920 1.000 16.76763 255 ARG A N 1
ATOM 613 C CA . ARG A 1 75 ? 7.07742 36.10981 68.01895 1.000 15.68826 255 ARG A CA 1
ATOM 614 C C . ARG A 1 75 ? 5.59537 35.76125 67.99171 1.000 22.57204 255 ARG A C 1
ATOM 615 O O . ARG A 1 75 ? 4.85995 36.06483 68.93567 1.000 17.07488 255 ARG A O 1
ATOM 623 N N . GLY A 1 76 ? 5.17466 35.11650 66.90379 1.000 22.53371 256 GLY A N 1
ATOM 624 C CA . GLY A 1 76 ? 3.81741 34.60686 66.78734 1.000 21.38875 256 GLY A CA 1
ATOM 625 C C . GLY A 1 76 ? 2.73804 35.66342 66.84128 1.000 16.90440 256 GLY A C 1
ATOM 626 O O . GLY A 1 76 ? 1.59819 35.35739 67.20757 1.000 17.78836 256 GLY A O 1
ATOM 627 N N . GLY A 1 77 ? 3.06057 36.90164 66.47260 1.000 18.03423 257 GLY A N 1
ATOM 628 C CA . GLY A 1 77 ? 2.13099 38.00139 66.59186 1.000 18.17791 257 GLY A CA 1
ATOM 629 C C . GLY A 1 77 ? 2.14186 38.68929 67.93830 1.000 23.82172 257 GLY A C 1
ATOM 630 O O . GLY A 1 77 ? 1.46532 39.71435 68.09850 1.000 19.23668 257 GLY A O 1
ATOM 631 N N . ILE A 1 78 ? 2.87921 38.15636 68.90782 1.000 17.06693 258 ILE A N 1
ATOM 632 C CA . ILE A 1 78 ? 3.03308 38.76237 70.22397 1.000 17.02547 258 ILE A CA 1
ATOM 633 C C . ILE A 1 78 ? 4.30725 39.59444 70.19431 1.000 22.92540 258 ILE A C 1
ATOM 634 O O . ILE A 1 78 ? 5.41183 39.05014 70.08296 1.000 16.82935 258 ILE A O 1
ATOM 639 N N . LYS A 1 79 ? 4.16936 40.91175 70.29672 1.000 17.30382 259 LYS A N 1
ATOM 640 C CA . LYS A 1 79 ? 5.34147 41.76775 70.39111 1.000 21.10458 259 LYS A CA 1
ATOM 641 C C . LYS A 1 79 ? 5.90473 41.71592 71.80293 1.000 18.21575 259 LYS A C 1
ATOM 642 O O . LYS A 1 79 ? 5.15869 41.73788 72.78725 1.000 18.65300 259 LYS A O 1
ATOM 648 N N . GLU A 1 80 ? 7.23177 41.62960 71.89051 1.000 15.62764 260 GLU A N 1
ATOM 649 C CA . GLU A 1 80 ? 7.94857 41.61482 73.16554 1.000 18.75439 260 GLU A CA 1
ATOM 650 C C . GLU A 1 80 ? 7.48734 40.46659 74.06244 1.000 16.60230 260 GLU A C 1
ATOM 651 O O . GLU A 1 80 ? 7.29670 40.63891 75.26825 1.000 15.84506 260 GLU A O 1
ATOM 657 N N . ARG A 1 81 ? 7.30367 39.28463 73.47389 1.000 13.97266 261 ARG A N 1
ATOM 658 C CA . ARG A 1 81 ? 7.06069 38.09486 74.28003 1.000 14.93944 261 ARG A CA 1
ATOM 659 C C . ARG A 1 81 ? 8.23842 37.86464 75.22098 1.000 12.71655 261 ARG A C 1
ATOM 660 O O . ARG A 1 81 ? 9.40113 38.00569 74.83295 1.000 12.17424 261 ARG A O 1
ATOM 668 N N . SER A 1 82 ? 7.93155 37.52016 76.46849 1.000 12.83658 262 SER A N 1
ATOM 669 C CA . SER A 1 82 ? 8.92039 37.52104 77.53925 1.000 12.40634 262 SER A CA 1
ATOM 670 C C . SER A 1 82 ? 9.50269 36.12544 77.73404 1.000 11.52941 262 SER A C 1
ATOM 671 O O . SER A 1 82 ? 8.76408 35.16361 77.97281 1.000 11.86168 262 SER A O 1
ATOM 674 N N . TYR A 1 83 ? 10.82709 36.02329 77.64065 1.000 10.86419 263 TYR A N 1
ATOM 675 C CA . TYR A 1 83 ? 11.56951 34.80879 77.96598 1.000 10.21496 263 TYR A CA 1
ATOM 676 C C . TYR A 1 83 ? 12.50957 35.15510 79.11283 1.000 12.82523 263 TYR A C 1
ATOM 677 O O . TYR A 1 83 ? 13.47198 35.90679 78.92393 1.000 12.44063 263 TYR A O 1
ATOM 686 N N . LYS A 1 84 ? 12.23263 34.61784 80.29860 1.000 11.82409 264 LYS A N 1
ATOM 687 C CA . LYS A 1 84 ? 12.95748 34.99241 81.50436 1.000 16.36373 264 LYS A CA 1
ATOM 688 C C . LYS A 1 84 ? 13.34003 33.75213 82.29918 1.000 17.81883 264 LYS A C 1
ATOM 689 O O . LYS A 1 84 ? 12.51986 32.84978 82.49457 1.000 19.96999 264 LYS A O 1
ATOM 695 N N . HIS A 1 85 ? 14.59145 33.71305 82.74986 1.000 13.68117 265 HIS A N 1
ATOM 696 C CA . HIS A 1 85 ? 15.10075 32.63311 83.58221 1.000 14.33998 265 HIS A CA 1
ATOM 697 C C . HIS A 1 85 ? 14.98776 33.00166 85.05524 1.000 12.41013 265 HIS A C 1
ATOM 698 O O . HIS A 1 85 ? 15.11110 34.16919 85.43296 1.000 13.04166 265 HIS A O 1
ATOM 705 N N . ALA A 1 86 ? 14.76413 31.98962 85.88601 1.000 15.14585 266 ALA A N 1
ATOM 706 C CA . ALA A 1 86 ? 14.78325 32.14726 87.33135 1.000 17.38256 266 ALA A CA 1
ATOM 707 C C . ALA A 1 86 ? 16.13115 31.70057 87.88248 1.000 14.33283 266 ALA A C 1
ATOM 708 O O . ALA A 1 86 ? 16.81643 30.85980 87.29488 1.000 14.85031 266 ALA A O 1
ATOM 710 N N . VAL A 1 87 ? 16.51010 32.27530 89.01953 1.000 14.70756 267 VAL A N 1
ATOM 711 C CA . VAL A 1 87 ? 17.74543 31.92377 89.70903 1.000 12.24419 267 VAL A CA 1
ATOM 712 C C . VAL A 1 87 ? 17.38276 31.22784 91.01184 1.000 12.66291 267 VAL A C 1
ATOM 713 O O . VAL A 1 87 ? 16.53075 31.71309 91.76697 1.000 13.39016 267 VAL A O 1
ATOM 717 N N . HIS A 1 88 ? 18.02454 30.09288 91.27333 1.000 12.62728 268 HIS A N 1
ATOM 718 C CA . HIS A 1 88 ? 17.81155 29.33613 92.49809 1.000 13.41542 268 HIS A CA 1
ATOM 719 C C . HIS A 1 88 ? 19.09198 29.32512 93.31746 1.000 16.78696 268 HIS A C 1
ATOM 720 O O . HIS A 1 88 ? 20.17859 29.07757 92.78269 1.000 13.44615 268 HIS A O 1
ATOM 727 N N . GLU A 1 89 ? 18.95565 29.60465 94.60883 1.000 14.77835 269 GLU A N 1
ATOM 728 C CA . GLU A 1 89 ? 20.06546 29.55165 95.54681 1.000 15.61693 269 GLU A CA 1
ATOM 729 C C . GLU A 1 89 ? 20.08172 28.18890 96.22190 1.000 15.94689 269 GLU A C 1
ATOM 730 O O . GLU A 1 89 ? 19.04842 27.71879 96.70730 1.000 21.17558 269 GLU A O 1
ATOM 736 N N . ILE A 1 90 ? 21.24825 27.55468 96.24335 1.000 16.00224 270 ILE A N 1
ATOM 737 C CA . ILE A 1 90 ? 21.42881 26.26370 96.89433 1.000 19.96468 270 ILE A CA 1
ATOM 738 C C . ILE A 1 90 ? 22.36354 26.45764 98.07832 1.000 18.50766 270 ILE A C 1
ATOM 739 O O . ILE A 1 90 ? 23.52402 26.85123 97.90527 1.000 17.65603 270 ILE A O 1
ATOM 744 N N . VAL A 1 91 ? 21.85725 26.18961 99.27722 1.000 18.75152 271 VAL A N 1
ATOM 745 C CA . VAL A 1 91 ? 22.65805 26.19120 100.49571 1.000 19.92402 271 VAL A CA 1
ATOM 746 C C . VAL A 1 91 ? 22.88752 24.72871 100.85631 1.000 24.91661 271 VAL A C 1
ATOM 747 O O . VAL A 1 91 ? 21.98968 24.05026 101.36192 1.000 22.12408 271 VAL A O 1
ATOM 751 N N . MET A 1 92 ? 24.09623 24.23985 100.58674 1.000 20.62488 272 MET A N 1
ATOM 752 C CA . MET A 1 92 ? 24.39847 22.82170 100.68862 1.000 21.27791 272 MET A CA 1
ATOM 753 C C . MET A 1 92 ? 25.10732 22.53057 102.00183 1.000 22.75907 272 MET A C 1
ATOM 754 O O . MET A 1 92 ? 26.24403 22.98794 102.19286 1.000 23.05303 272 MET A O 1
ATOM 759 N N . PRO A 1 93 ? 24.49358 21.79987 102.93162 1.000 28.94874 273 PRO A N 1
ATOM 760 C CA . PRO A 1 93 ? 25.23405 21.35945 104.11966 1.000 27.25729 273 PRO A CA 1
ATOM 761 C C . PRO A 1 93 ? 26.31193 20.35713 103.74157 1.000 25.83081 273 PRO A C 1
ATOM 762 O O . PRO A 1 93 ? 26.09684 19.46756 102.91496 1.000 25.51563 273 PRO A O 1
ATOM 766 N N . PHE A 1 94 ? 27.48162 20.51419 104.35116 1.000 25.64040 274 PHE A N 1
ATOM 767 C CA . PHE A 1 94 ? 28.58760 19.60243 104.11914 1.000 25.61821 274 PHE A CA 1
ATOM 768 C C . PHE A 1 94 ? 28.78618 18.68469 105.32418 1.000 27.16684 274 PHE A C 1
ATOM 769 O O . PHE A 1 94 ? 28.41074 19.03897 106.44581 1.000 28.26516 274 PHE A O 1
ATOM 777 N N . PRO A 1 95 ? 29.35639 17.49147 105.12075 1.000 27.36076 275 PRO A N 1
ATOM 778 C CA . PRO A 1 95 ? 29.45379 16.52581 106.23029 1.000 28.91592 275 PRO A CA 1
ATOM 779 C C . PRO A 1 95 ? 30.21601 17.03706 107.44077 1.000 30.00837 275 PRO A C 1
ATOM 780 O O . PRO A 1 95 ? 29.93672 16.59430 108.56220 1.000 31.44310 275 PRO A O 1
ATOM 784 N N . ASP A 1 96 ? 31.16757 17.95014 107.25816 1.000 29.48544 276 ASP A N 1
ATOM 785 C CA . ASP A 1 96 ? 31.93854 18.48138 108.37585 1.000 30.59439 276 ASP A CA 1
ATOM 786 C C . ASP A 1 96 ? 31.21244 19.59281 109.12582 1.000 31.07219 276 ASP A C 1
ATOM 787 O O . ASP A 1 96 ? 31.82650 20.25015 109.97313 1.000 31.91749 276 ASP A O 1
ATOM 792 N N . GLY A 1 97 ? 29.93208 19.82192 108.83504 1.000 35.12587 277 GLY A N 1
ATOM 793 C CA . GLY A 1 97 ? 29.16116 20.84367 109.50714 1.000 31.12962 277 GLY A CA 1
ATOM 794 C C . GLY A 1 97 ? 29.11732 22.18617 108.80822 1.000 39.46839 277 GLY A C 1
ATOM 795 O O . GLY A 1 97 ? 28.31672 23.04376 109.20317 1.000 37.34198 277 GLY A O 1
ATOM 796 N N . THR A 1 98 ? 29.94566 22.40052 107.78856 1.000 34.92821 278 THR A N 1
ATOM 797 C CA . THR A 1 98 ? 29.94945 23.66612 107.07469 1.000 31.89092 278 THR A CA 1
ATOM 798 C C . THR A 1 98 ? 28.80860 23.71382 106.05948 1.000 30.38031 278 THR A C 1
ATOM 799 O O . THR A 1 98 ? 28.17189 22.70527 105.74008 1.000 27.46926 278 THR A O 1
ATOM 803 N N . GLU A 1 99 ? 28.54886 24.91797 105.55728 1.000 27.97638 279 GLU A N 1
ATOM 804 C CA . GLU A 1 99 ? 27.58113 25.14676 104.49571 1.000 27.21347 279 GLU A CA 1
ATOM 805 C C . GLU A 1 99 ? 28.25170 25.91969 103.37266 1.000 25.62470 279 GLU A C 1
ATOM 806 O O . GLU A 1 99 ? 29.08702 26.79327 103.62293 1.000 29.66130 279 GLU A O 1
ATOM 812 N N . GLU A 1 100 ? 27.88823 25.59019 102.13736 1.000 22.32824 280 GLU A N 1
ATOM 813 C CA . GLU A 1 100 ? 28.35903 26.31178 100.96622 1.000 23.01231 280 GLU A CA 1
ATOM 814 C C . GLU A 1 100 ? 27.15855 26.74884 100.14167 1.000 21.23432 280 GLU A C 1
ATOM 815 O O . GLU A 1 100 ? 26.16495 26.02197 100.04237 1.000 20.31206 280 GLU A O 1
ATOM 821 N N . LYS A 1 101 ? 27.24967 27.94221 99.56225 1.000 19.67337 281 LYS A N 1
ATOM 822 C CA . LYS A 1 101 ? 26.13985 28.55435 98.84529 1.000 18.99645 281 LYS A CA 1
ATOM 823 C C . LYS A 1 101 ? 26.44453 28.60360 97.35427 1.000 17.67193 281 LYS A C 1
ATOM 824 O O . LYS A 1 101 ? 27.54221 29.00470 96.95232 1.000 17.33434 281 LYS A O 1
ATOM 830 N N . TYR A 1 102 ? 25.46901 28.19779 96.54288 1.000 17.02600 282 TYR A N 1
ATOM 831 C CA . TYR A 1 102 ? 25.59248 28.17332 95.09292 1.000 15.82157 282 TYR A CA 1
ATOM 832 C C . TYR A 1 102 ? 24.38271 28.86142 94.47408 1.000 15.35586 282 TYR A C 1
ATOM 833 O O . TYR A 1 102 ? 23.32486 28.97913 95.09821 1.000 17.36111 282 TYR A O 1
ATOM 842 N N . HIS A 1 103 ? 24.54471 29.31315 93.23051 1.000 14.35106 283 HIS A N 1
ATOM 843 C CA . HIS A 1 103 ? 23.45161 29.90177 92.46496 1.000 13.84058 283 HIS A CA 1
ATOM 844 C C . HIS A 1 103 ? 23.41407 29.27583 91.07999 1.000 13.68665 283 HIS A C 1
ATOM 845 O O . HIS A 1 103 ? 24.43092 29.25061 90.37900 1.000 13.79133 283 HIS A O 1
ATOM 852 N N . PHE A 1 104 ? 22.24052 28.78042 90.68808 1.000 12.77278 284 PHE A N 1
ATOM 853 C CA . PHE A 1 104 ? 22.07240 28.05517 89.43914 1.000 12.01260 284 PHE A CA 1
ATOM 854 C C . PHE A 1 104 ? 20.88400 28.59554 88.65835 1.000 11.65784 284 PHE A C 1
ATOM 855 O O . PHE A 1 104 ? 19.88136 29.03180 89.23199 1.000 12.21781 284 PHE A O 1
ATOM 863 N N . ILE A 1 105 ? 21.00962 28.55259 87.33803 1.000 10.79218 285 ILE A N 1
ATOM 864 C CA . ILE A 1 105 ? 19.88920 28.73998 86.42641 1.000 10.46118 285 ILE A CA 1
ATOM 865 C C . ILE A 1 105 ? 19.44177 27.34009 86.02569 1.000 10.54191 285 ILE A C 1
ATOM 866 O O . ILE A 1 105 ? 20.06885 26.69122 85.18312 1.000 10.00224 285 ILE A O 1
ATOM 871 N N . VAL A 1 106 ? 18.36822 26.86054 86.64429 1.000 11.32444 286 VAL A N 1
ATOM 872 C CA . VAL A 1 106 ? 17.89996 25.49415 86.45804 1.000 11.68184 286 VAL A CA 1
ATOM 873 C C . VAL A 1 106 ? 16.39974 25.52240 86.20401 1.000 12.10084 286 VAL A C 1
ATOM 874 O O . VAL A 1 106 ? 15.67053 26.31472 86.81118 1.000 13.39223 286 VAL A O 1
ATOM 878 N N . GLU A 1 107 ? 15.94284 24.67100 85.29032 1.000 12.00406 287 GLU A N 1
ATOM 879 C CA . GLU A 1 107 ? 14.52118 24.56417 85.00521 1.000 12.54070 287 GLU A CA 1
ATOM 880 C C . GLU A 1 107 ? 14.24916 23.19513 84.40158 1.000 14.08091 287 GLU A C 1
ATOM 881 O O . GLU A 1 107 ? 15.15246 22.53212 83.88367 1.000 12.32998 287 GLU A O 1
ATOM 887 N N . TYR A 1 108 ? 12.99287 22.77242 84.49656 1.000 14.83104 288 TYR A N 1
ATOM 888 C CA . TYR A 1 108 ? 12.56697 21.52642 83.88092 1.000 14.17678 288 TYR A CA 1
ATOM 889 C C . TYR A 1 108 ? 12.35249 21.72022 82.38728 1.000 13.43282 288 TYR A C 1
ATOM 890 O O . TYR A 1 108 ? 11.98010 22.80325 81.92675 1.000 12.95754 288 TYR A O 1
ATOM 899 N N . ALA A 1 109 ? 12.58714 20.65447 81.62806 1.000 15.76358 289 ALA A N 1
ATOM 900 C CA . ALA A 1 109 ? 12.19991 20.63520 80.22082 1.000 13.93686 289 ALA A CA 1
ATOM 901 C C . ALA A 1 109 ? 10.68056 20.59070 80.16384 1.000 19.29792 289 ALA A C 1
ATOM 902 O O . ALA A 1 109 ? 10.06738 19.54396 80.38191 1.000 20.77448 289 ALA A O 1
ATOM 904 N N A THR A 1 110 ? 10.06814 21.73682 79.86970 0.500 25.13582 290 THR A N 1
ATOM 905 N N B THR A 1 110 ? 10.06910 21.73807 79.87383 0.500 25.13768 290 THR A N 1
ATOM 906 C CA A THR A 1 110 ? 8.61057 21.82706 79.88201 0.500 25.38498 290 THR A CA 1
ATOM 907 C CA B THR A 1 110 ? 8.61335 21.82583 79.87932 0.500 25.38304 290 THR A CA 1
ATOM 908 C C A THR A 1 110 ? 7.91083 20.85024 78.93640 0.500 24.87621 290 THR A C 1
ATOM 909 C C B THR A 1 110 ? 7.90640 20.85959 78.92818 0.500 24.87634 290 THR A C 1
ATOM 910 O O A THR A 1 110 ? 6.83110 20.35851 79.30664 0.500 25.12870 290 THR A O 1
ATOM 911 O O B THR A 1 110 ? 6.80934 20.40088 79.28858 0.500 25.13410 290 THR A O 1
ATOM 918 N N . PRO A 1 111 ? 8.43095 20.52629 77.74129 1.000 24.30557 291 PRO A N 1
ATOM 919 C CA . PRO A 1 111 ? 7.72452 19.53741 76.90185 1.000 23.97218 291 PRO A CA 1
ATOM 920 C C . PRO A 1 111 ? 7.47656 18.20202 77.58540 1.000 24.19197 291 PRO A C 1
ATOM 921 O O . PRO A 1 111 ? 6.50034 17.52039 77.24747 1.000 26.83149 291 PRO A O 1
ATOM 925 N N . LEU A 1 112 ? 8.31860 17.80911 78.54447 1.000 24.57545 292 LEU A N 1
ATOM 926 C CA . LEU A 1 112 ? 8.06639 16.56946 79.27098 1.000 26.16102 292 LEU A CA 1
ATOM 927 C C . LEU A 1 112 ? 6.81123 16.66573 80.12981 1.000 27.51684 292 LEU A C 1
ATOM 928 O O . LEU A 1 112 ? 6.14599 15.65089 80.36352 1.000 27.24144 292 LEU A O 1
ATOM 933 N N . MET A 1 113 ? 6.46756 17.86910 80.59722 1.000 26.06606 293 MET A N 1
ATOM 934 C CA . MET A 1 113 ? 5.24613 18.04084 81.37909 1.000 32.34973 293 MET A CA 1
ATOM 935 C C . MET A 1 113 ? 4.01311 17.64393 80.57616 1.000 29.14414 293 MET A C 1
ATOM 936 O O . MET A 1 113 ? 3.08681 17.02412 81.11272 1.000 30.08662 293 MET A O 1
ATOM 941 N N . SER A 1 114 ? 3.98291 17.99095 79.28645 1.000 29.09328 294 SER A N 1
ATOM 942 C CA . SER A 1 114 ? 2.85475 17.60028 78.44781 1.000 27.78778 294 SER A CA 1
ATOM 943 C C . SER A 1 114 ? 2.83172 16.09810 78.20009 1.000 29.02895 294 SER A C 1
ATOM 944 O O . SER A 1 114 ? 1.75304 15.51920 78.03157 1.000 34.54956 294 SER A O 1
ATOM 947 N N . LEU A 1 115 ? 4.00121 15.45191 78.17114 1.000 28.88047 295 LEU A N 1
ATOM 948 C CA . LEU A 1 115 ? 4.03314 14.00004 78.02456 1.000 30.90106 295 LEU A CA 1
ATOM 949 C C . LEU A 1 115 ? 3.40737 13.31394 79.23064 1.000 36.28465 295 LEU A C 1
ATOM 950 O O . LEU A 1 115 ? 2.63293 12.36147 79.08011 1.000 45.82663 295 LEU A O 1
ATOM 955 N N . TYR A 1 116 ? 3.73324 13.78070 80.43751 1.000 34.33290 296 TYR A N 1
ATOM 956 C CA . TYR A 1 116 ? 3.09863 13.23178 81.63069 1.000 34.02382 296 TYR A CA 1
ATOM 957 C C . TYR A 1 116 ? 1.61604 13.58282 81.67452 1.000 44.91962 296 TYR A C 1
ATOM 958 O O . TYR A 1 116 ? 0.79834 12.78351 82.14476 1.000 43.42103 296 TYR A O 1
ATOM 967 N N . ASP A 1 117 ? 1.24997 14.77207 81.18422 1.000 40.48535 297 ASP A N 1
ATOM 968 C CA . ASP A 1 117 ? -0.16088 15.13922 81.09922 1.000 42.80863 297 ASP A CA 1
ATOM 969 C C . ASP A 1 117 ? -0.90650 14.28221 80.08652 1.000 44.80915 297 ASP A C 1
ATOM 970 O O . ASP A 1 117 ? -2.08938 13.98054 80.28331 1.000 44.54095 297 ASP A O 1
ATOM 975 N N . MET A 1 118 ? -0.24066 13.89154 78.99747 1.000 43.28722 298 MET A N 1
ATOM 976 C CA . MET A 1 118 ? -0.88188 13.05447 77.99169 1.000 38.06532 298 MET A CA 1
ATOM 977 C C . MET A 1 118 ? -1.24195 11.67679 78.52839 1.000 50.49227 298 MET A C 1
ATOM 978 O O . MET A 1 118 ? -2.11839 11.01556 77.96198 1.000 59.57154 298 MET A O 1
ATOM 983 N N . SER A 1 119 ? -0.59490 11.23300 79.60421 1.000 44.86855 299 SER A N 1
ATOM 984 C CA . SER A 1 119 ? -0.82844 9.90718 80.16134 1.000 50.72113 299 SER A CA 1
ATOM 985 C C . SER A 1 119 ? -1.74407 9.91844 81.37762 1.000 54.90188 299 SER A C 1
ATOM 986 O O . SER A 1 119 ? -2.64362 9.07819 81.47313 1.000 66.64687 299 SER A O 1
ATOM 989 N N . ARG A 1 120 ? -1.54484 10.85288 82.30994 1.000 53.44026 300 ARG A N 1
ATOM 990 C CA . ARG A 1 120 ? -2.30773 10.83900 83.55296 1.000 54.88413 300 ARG A CA 1
ATOM 991 C C . ARG A 1 120 ? -3.74894 11.30082 83.37705 1.000 55.17073 300 ARG A C 1
ATOM 992 O O . ARG A 1 120 ? -4.54381 11.15080 84.31123 1.000 55.97237 300 ARG A O 1
ATOM 1000 N N . PHE A 1 121 ? -4.10628 11.85036 82.22111 1.000 54.22495 301 PHE A N 1
ATOM 1001 C CA . PHE A 1 121 ? -5.49485 12.20611 81.94782 1.000 61.81126 301 PHE A CA 1
ATOM 1002 C C . PHE A 1 121 ? -6.06779 11.33539 80.83449 1.000 59.18427 301 PHE A C 1
ATOM 1003 O O . PHE A 1 121 ? -5.34652 10.56009 80.20630 1.000 63.16835 301 PHE A O 1
ATOM 1011 N N . GLN A 1 125 ? -4.25971 9.55829 76.03549 1.000 54.59562 305 GLN A N 1
ATOM 1012 C CA . GLN A 1 125 ? -4.19354 8.30865 75.28653 1.000 62.79268 305 GLN A CA 1
ATOM 1013 C C . GLN A 1 125 ? -2.74320 7.86623 75.11993 1.000 63.27266 305 GLN A C 1
ATOM 1014 O O . GLN A 1 125 ? -2.23200 7.74177 74.00560 1.000 61.84601 305 GLN A O 1
ATOM 1020 N N . LEU A 1 126 ? -2.09035 7.62959 76.25444 1.000 57.42902 306 LEU A N 1
ATOM 1021 C CA . LEU A 1 126 ? -0.68504 7.24293 76.28489 1.000 51.49221 306 LEU A CA 1
ATOM 1022 C C . LEU A 1 126 ? -0.45221 6.44457 77.55624 1.000 47.81463 306 LEU A C 1
ATOM 1023 O O . LEU A 1 126 ? -0.66847 6.96070 78.65645 1.000 52.10743 306 LEU A O 1
ATOM 1028 N N . THR A 1 127 ? -0.02723 5.19270 77.40974 1.000 51.00417 307 THR A N 1
ATOM 1029 C CA . THR A 1 127 ? 0.19816 4.35217 78.57345 1.000 50.72330 307 THR A CA 1
ATOM 1030 C C . THR A 1 127 ? 1.47590 4.77610 79.29681 1.000 50.35113 307 THR A C 1
ATOM 1031 O O . THR A 1 127 ? 2.27884 5.56814 78.79496 1.000 44.75046 307 THR A O 1
ATOM 1035 N N . GLY A 1 128 ? 1.65635 4.23068 80.50133 1.000 56.16525 308 GLY A N 1
ATOM 1036 C CA . GLY A 1 128 ? 2.81752 4.59078 81.29859 1.000 42.79488 308 GLY A CA 1
ATOM 1037 C C . GLY A 1 128 ? 4.12465 4.16667 80.65810 1.000 45.17654 308 GLY A C 1
ATOM 1038 O O . GLY A 1 128 ? 5.09139 4.93221 80.63273 1.000 43.06799 308 GLY A O 1
ATOM 1039 N N . SER A 1 129 ? 4.17329 2.94096 80.13097 1.000 49.13103 309 SER A N 1
ATOM 1040 C CA . SER A 1 129 ? 5.38482 2.47486 79.46584 1.000 48.85254 309 SER A CA 1
ATOM 1041 C C . SER A 1 129 ? 5.61143 3.19532 78.14325 1.000 46.36073 309 SER A C 1
ATOM 1042 O O . SER A 1 129 ? 6.76206 3.39803 77.73979 1.000 40.05738 309 SER A O 1
ATOM 1045 N N . GLU A 1 130 ? 4.53631 3.58284 77.45333 1.000 40.93633 310 GLU A N 1
ATOM 1046 C CA . GLU A 1 130 ? 4.69567 4.36318 76.23125 1.000 41.07485 310 GLU A CA 1
ATOM 1047 C C . GLU A 1 130 ? 5.22477 5.75764 76.53908 1.000 38.86474 310 GLU A C 1
ATOM 1048 O O . GLU A 1 130 ? 6.02307 6.30749 75.77205 1.000 39.09871 310 GLU A O 1
ATOM 1054 N N . ARG A 1 131 ? 4.79650 6.34280 77.66057 1.000 42.78450 311 ARG A N 1
ATOM 1055 C CA . ARG A 1 131 ? 5.33958 7.63312 78.06965 1.000 39.72136 311 ARG A CA 1
ATOM 1056 C C . ARG A 1 131 ? 6.82467 7.52625 78.38682 1.000 36.54343 311 ARG A C 1
ATOM 1057 O O . ARG A 1 131 ? 7.61745 8.38135 77.97545 1.000 32.07187 311 ARG A O 1
ATOM 1065 N N . ASP A 1 132 ? 7.21946 6.47759 79.11493 1.000 35.18790 312 ASP A N 1
ATOM 1066 C CA . ASP A 1 132 ? 8.62148 6.31365 79.48829 1.000 41.48113 312 ASP A CA 1
ATOM 1067 C C . ASP A 1 132 ? 9.51257 6.17625 78.25969 1.000 33.82563 312 ASP A C 1
ATOM 1068 O O . ASP A 1 132 ? 10.65069 6.65957 78.25279 1.000 33.28018 312 ASP A O 1
ATOM 1073 N N . HIS A 1 133 ? 9.01619 5.51599 77.21117 1.000 33.76222 313 HIS A N 1
ATOM 1074 C CA . HIS A 1 133 ? 9.80239 5.38828 75.98884 1.000 33.93336 313 HIS A CA 1
ATOM 1075 C C . HIS A 1 133 ? 9.88999 6.71740 75.24953 1.000 31.81044 313 HIS A C 1
ATOM 1076 O O . HIS A 1 133 ? 10.96079 7.08849 74.75433 1.000 30.89763 313 HIS A O 1
ATOM 1083 N N . GLN A 1 134 ? 8.77464 7.44799 75.16403 1.000 31.15127 314 GLN A N 1
ATOM 1084 C CA . GLN A 1 134 ? 8.79971 8.75486 74.51566 1.000 33.12170 314 GLN A CA 1
ATOM 1085 C C . GLN A 1 134 ? 9.69839 9.73482 75.25960 1.000 26.89933 314 GLN A C 1
ATOM 1086 O O . GLN A 1 134 ? 10.35792 10.56647 74.62673 1.000 25.43778 314 GLN A O 1
ATOM 1092 N N . VAL A 1 135 ? 9.74546 9.65202 76.59143 1.000 26.67127 315 VAL A N 1
ATOM 1093 C CA . VAL A 1 135 ? 10.65774 10.50312 77.35093 1.000 24.74559 315 VAL A CA 1
ATOM 1094 C C . VAL A 1 135 ? 12.10293 10.18244 76.99192 1.000 24.68411 315 VAL A C 1
ATOM 1095 O O . VAL A 1 135 ? 12.92975 11.08551 76.81370 1.000 23.74969 315 VAL A O 1
ATOM 1099 N N . VAL A 1 136 ? 12.42593 8.89290 76.86307 1.000 26.79852 316 VAL A N 1
ATOM 1100 C CA . VAL A 1 136 ? 13.78134 8.49474 76.49104 1.000 27.38274 316 VAL A CA 1
ATOM 1101 C C . VAL A 1 136 ? 14.13100 9.01598 75.10209 1.000 26.47813 316 VAL A C 1
ATOM 1102 O O . VAL A 1 136 ? 15.24209 9.50821 74.86882 1.000 27.94790 316 VAL A O 1
ATOM 1106 N N . LEU A 1 137 ? 13.18781 8.92693 74.16072 1.000 27.20135 317 LEU A N 1
ATOM 1107 C CA . LEU A 1 137 ? 13.44415 9.42035 72.81149 1.000 26.88817 317 LEU A CA 1
ATOM 1108 C C . LEU A 1 137 ? 13.59847 10.93566 72.78463 1.000 27.40906 317 LEU A C 1
ATOM 1109 O O . LEU A 1 137 ? 14.38859 11.46136 71.99115 1.000 23.60334 317 LEU A O 1
ATOM 1114 N N . PHE A 1 138 ? 12.85449 11.64999 73.63258 1.000 22.97230 318 PHE A N 1
ATOM 1115 C CA . PHE A 1 138 ? 13.00603 13.09926 73.71324 1.000 20.57961 318 PHE A CA 1
ATOM 1116 C C . PHE A 1 138 ? 14.41771 13.47189 74.14457 1.000 19.33107 318 PHE A C 1
ATOM 1117 O O . PHE A 1 138 ? 15.05102 14.35080 73.54976 1.000 18.63954 318 PHE A O 1
ATOM 1125 N N . ILE A 1 139 ? 14.92906 12.80077 75.17817 1.000 19.94992 319 ILE A N 1
ATOM 1126 C CA . ILE A 1 139 ? 16.26057 13.10762 75.69245 1.000 21.61263 319 ILE A CA 1
ATOM 1127 C C . ILE A 1 139 ? 17.32539 12.81787 74.64136 1.000 20.39831 319 ILE A C 1
ATOM 1128 O O . ILE A 1 139 ? 18.24240 13.62098 74.43024 1.000 19.38671 319 ILE A O 1
ATOM 1133 N N . ARG A 1 140 ? 17.22194 11.67095 73.96385 1.000 21.83735 320 ARG A N 1
ATOM 1134 C CA . ARG A 1 140 ? 18.19832 11.33022 72.93204 1.000 23.23584 320 ARG A CA 1
ATOM 1135 C C . ARG A 1 140 ? 18.18111 12.34889 71.80013 1.000 22.47819 320 ARG A C 1
ATOM 1136 O O . ARG A 1 140 ? 19.23511 12.82191 71.35886 1.000 22.30004 320 ARG A O 1
ATOM 1144 N N . LYS A 1 141 ? 16.98708 12.69514 71.31259 1.000 22.19867 321 LYS A N 1
ATOM 1145 C CA . LYS A 1 141 ? 16.88981 13.64879 70.21277 1.000 22.36175 321 LYS A CA 1
ATOM 1146 C C . LYS A 1 141 ? 17.38084 15.02939 70.63202 1.000 22.75066 321 LYS A C 1
ATOM 1147 O O . LYS A 1 141 ? 18.11223 15.68508 69.88126 1.000 21.55228 321 LYS A O 1
ATOM 1153 N N . LEU A 1 142 ? 17.00129 15.48234 71.83106 1.000 17.40666 322 LEU A N 1
ATOM 1154 C CA . LEU A 1 142 ? 17.44621 16.79129 72.30068 1.000 15.09249 322 LEU A CA 1
ATOM 1155 C C . LEU A 1 142 ? 18.95884 16.82998 72.47783 1.000 16.38048 322 LEU A C 1
ATOM 1156 O O . LEU A 1 142 ? 19.60027 17.84200 72.17268 1.000 13.85540 322 LEU A O 1
ATOM 1161 N N . THR A 1 143 ? 19.54699 15.73603 72.97075 1.000 16.93017 323 THR A N 1
ATOM 1162 C CA . THR A 1 143 ? 21.00045 15.66756 73.09224 1.000 18.49273 323 THR A CA 1
ATOM 1163 C C . THR A 1 143 ? 21.67146 15.78854 71.72921 1.000 23.76864 323 THR A C 1
ATOM 1164 O O . THR A 1 143 ? 22.68704 16.48000 71.58644 1.000 20.47916 323 THR A O 1
ATOM 1168 N N . GLU A 1 144 ? 21.11005 15.13151 70.71194 1.000 20.94735 324 GLU A N 1
ATOM 1169 C CA . GLU A 1 144 ? 21.67534 15.22121 69.36921 1.000 29.09419 324 GLU A CA 1
ATOM 1170 C C . GLU A 1 144 ? 21.51914 16.62370 68.79277 1.000 22.18833 324 GLU A C 1
ATOM 1171 O O . GLU A 1 144 ? 22.45916 17.16343 68.19774 1.000 25.28519 324 GLU A O 1
ATOM 1177 N N . ILE A 1 145 ? 20.33886 17.22729 68.95966 1.000 21.61132 325 ILE A N 1
ATOM 1178 C CA . ILE A 1 145 ? 20.08555 18.55581 68.40432 1.000 20.87717 325 ILE A CA 1
ATOM 1179 C C . ILE A 1 145 ? 21.05940 19.57227 68.98642 1.000 20.51069 325 ILE A C 1
ATOM 1180 O O . ILE A 1 145 ? 21.67780 20.35776 68.25805 1.000 18.94051 325 ILE A O 1
ATOM 1185 N N . LEU A 1 146 ? 21.20678 19.57409 70.31209 1.000 16.56893 326 LEU A N 1
ATOM 1186 C CA . LEU A 1 146 ? 22.06054 20.56464 70.95649 1.000 21.00654 326 LEU A CA 1
ATOM 1187 C C . LEU A 1 146 ? 23.53628 20.29272 70.69722 1.000 21.86123 326 LEU A C 1
ATOM 1188 O O . LEU A 1 146 ? 24.34360 21.22834 70.69206 1.000 23.71944 326 LEU A O 1
ATOM 1193 N N . GLY A 1 147 ? 23.90528 19.03026 70.47193 1.000 22.27251 327 GLY A N 1
ATOM 1194 C CA . GLY A 1 147 ? 25.29153 18.71327 70.17925 1.000 29.19136 327 GLY A CA 1
ATOM 1195 C C . GLY A 1 147 ? 25.77294 19.27001 68.85477 1.000 26.87186 327 GLY A C 1
ATOM 1196 O O . GLY A 1 147 ? 26.97057 19.50930 68.68058 1.000 30.76728 327 GLY A O 1
ATOM 1197 N N . LYS A 1 148 ? 24.86041 19.48491 67.90860 1.000 27.44965 328 LYS A N 1
ATOM 1198 C CA . LYS A 1 148 ? 25.20183 20.04646 66.60881 1.000 30.24617 328 LYS A CA 1
ATOM 1199 C C . LYS A 1 148 ? 24.91915 21.53964 66.51143 1.000 31.82744 328 LYS A C 1
ATOM 1200 O O . LYS A 1 148 ? 25.17552 22.13498 65.46075 1.000 32.30046 328 LYS A O 1
ATOM 1206 N N . SER A 1 149 ? 24.39994 22.15664 67.57057 1.000 26.72445 329 SER A N 1
ATOM 1207 C CA . SER A 1 149 ? 24.02412 23.56505 67.54405 1.000 28.82423 329 SER A CA 1
ATOM 1208 C C . SER A 1 149 ? 25.20284 24.41878 67.99737 1.000 35.20581 329 SER A C 1
ATOM 1209 O O . SER A 1 149 ? 25.63601 24.32750 69.15132 1.000 28.47421 329 SER A O 1
ATOM 1212 N N . GLU A 1 150 ? 25.71106 25.25729 6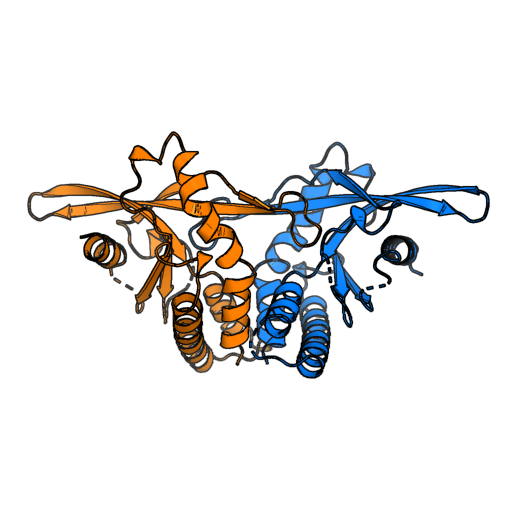7.09223 1.000 29.99198 330 GLU A N 1
ATOM 1213 C CA . GLU A 1 150 ? 26.85893 26.09162 67.42928 1.000 31.58723 330 GLU A CA 1
ATOM 1214 C C . GLU A 1 150 ? 26.48282 27.23324 68.36471 1.000 31.25975 330 GLU A C 1
ATOM 1215 O O . GLU A 1 150 ? 27.28969 27.62174 69.21639 1.000 33.36475 330 GLU A O 1
ATOM 1221 N N . GLU A 1 151 ? 25.27696 27.78295 68.23061 1.000 28.78585 331 GLU A N 1
ATOM 1222 C CA . GLU A 1 151 ? 24.88922 28.91404 69.06286 1.000 36.07022 331 GLU A CA 1
ATOM 1223 C C . GLU A 1 151 ? 24.47661 28.50434 70.47010 1.000 28.49499 331 GLU A C 1
ATOM 1224 O O . GLU A 1 151 ? 24.24571 29.38256 71.30859 1.000 27.55679 331 GLU A O 1
ATOM 1230 N N . CYS A 1 152 ? 24.38203 27.20531 70.74958 1.000 21.66403 332 CYS A N 1
ATOM 1231 C CA . CYS A 1 152 ? 24.07749 26.70988 72.08408 1.000 21.13298 332 CYS A CA 1
ATOM 1232 C C . CYS A 1 152 ? 25.28567 26.09638 72.78027 1.000 22.85622 332 CYS A C 1
ATOM 1233 O O . CYS A 1 152 ? 25.17132 25.68948 73.94135 1.000 14.54337 332 CYS A O 1
ATOM 1236 N N . LYS A 1 153 ? 26.43530 26.02596 72.11098 1.000 18.77282 333 LYS A N 1
ATOM 1237 C CA . LYS A 1 153 ? 27.58952 25.32415 72.65925 1.000 23.05080 333 LYS A CA 1
ATOM 1238 C C . LYS A 1 153 ? 28.11132 26.02839 73.90634 1.000 18.17968 333 LYS A C 1
ATOM 1239 O O . LYS A 1 153 ? 28.30949 27.24748 73.91054 1.000 20.17515 333 LYS A O 1
ATOM 1245 N N . GLY A 1 154 ? 28.33912 25.25331 74.96483 1.000 22.63803 334 GLY A N 1
ATOM 1246 C CA . GLY A 1 154 ? 28.81340 25.79642 76.22120 1.000 18.92309 334 GLY A CA 1
ATOM 1247 C C . GLY A 1 154 ? 27.76411 26.48379 77.06449 1.000 19.16773 334 GLY A C 1
ATOM 1248 O O . GLY A 1 154 ? 28.11297 27.08743 78.08473 1.000 17.17786 334 GLY A O 1
ATOM 1249 N N . ARG A 1 155 ? 26.48830 26.40268 76.68412 1.000 13.50226 335 ARG A N 1
ATOM 1250 C CA . ARG A 1 155 ? 25.42978 27.16001 77.34221 1.000 12.27342 335 ARG A CA 1
ATOM 1251 C C . ARG A 1 155 ? 24.37330 26.28151 77.99843 1.000 9.34974 335 ARG A C 1
ATOM 1252 O O . ARG A 1 155 ? 23.34272 26.80318 78.44151 1.000 9.63319 335 ARG A O 1
ATOM 1260 N N . TYR A 1 156 ? 24.58413 24.97094 78.07213 1.000 7.44267 336 TYR A N 1
ATOM 1261 C CA . TYR A 1 156 ? 23.54166 24.09729 78.58665 1.000 13.66000 336 TYR A CA 1
ATOM 1262 C C . TYR A 1 156 ? 24.16674 22.88264 79.25409 1.000 15.01308 336 TYR A C 1
ATOM 1263 O O . TYR A 1 156 ? 25.30999 22.51030 78.97678 1.000 11.35485 336 TYR A O 1
ATOM 1272 N N . GLU A 1 157 ? 23.38805 22.27039 80.14396 1.000 16.79730 337 GLU A N 1
ATOM 1273 C CA . GLU A 1 157 ? 23.70507 20.97174 80.72684 1.000 12.67224 337 GLU A CA 1
ATOM 1274 C C . GLU A 1 157 ? 22.41451 20.17561 80.80487 1.000 16.09332 337 GLU A C 1
ATOM 1275 O O . GLU A 1 157 ? 21.44863 20.62538 81.42821 1.000 14.09258 337 GLU A O 1
ATOM 1281 N N . LEU A 1 158 ? 22.39121 19.00721 80.17097 1.000 16.40974 338 LEU A N 1
ATOM 1282 C CA . LEU A 1 158 ? 21.22748 18.13360 80.21934 1.000 18.03167 338 LEU A CA 1
ATOM 1283 C C . LEU A 1 158 ? 21.35599 17.19302 81.40984 1.000 18.06387 338 LEU A C 1
ATOM 1284 O O . LEU A 1 158 ? 22.40269 16.56583 81.60243 1.000 19.13465 338 LEU A O 1
ATOM 1289 N N . ILE A 1 159 ? 20.29648 17.10277 82.20820 1.000 20.11706 339 ILE A N 1
ATOM 1290 C CA . ILE A 1 159 ? 20.33710 16.32746 83.44664 1.000 22.83287 339 ILE A CA 1
ATOM 1291 C C . ILE A 1 159 ? 19.22041 15.28949 83.45291 1.000 23.06805 339 ILE A C 1
ATOM 1292 O O . ILE A 1 159 ? 18.13870 15.54373 84.00419 1.000 23.50460 339 ILE A O 1
ATOM 1297 N N . PRO A 1 160 ? 19.42613 14.11967 82.85355 1.000 26.79863 340 PRO A N 1
ATOM 1298 C CA . PRO A 1 160 ? 18.45042 13.03708 83.01505 1.000 26.67473 340 PRO A CA 1
ATOM 1299 C C . PRO A 1 160 ? 18.53709 12.44944 84.41418 1.000 29.04780 340 PRO A C 1
ATOM 1300 O O . PRO A 1 160 ? 19.62717 12.21623 84.94055 1.000 33.64821 340 PRO A O 1
ATOM 1304 N N . PHE A 1 161 ? 17.37524 12.22367 85.02101 1.000 30.30291 341 PHE A N 1
ATOM 1305 C CA . PHE A 1 161 ? 17.31088 11.61876 86.34550 1.000 36.40963 341 PHE A CA 1
ATOM 1306 C C . PHE A 1 161 ? 15.92854 11.00769 86.52447 1.000 35.00529 341 PHE A C 1
ATOM 1307 O O . PHE A 1 161 ? 15.02864 11.21203 85.70672 1.000 36.43862 341 PHE A O 1
ATOM 1315 N N . SER A 1 162 ? 15.77466 10.24178 87.60742 1.000 45.28185 342 SER A N 1
ATOM 1316 C CA . SER A 1 162 ? 14.53584 9.50040 87.82770 1.000 46.07684 342 SER A CA 1
ATOM 1317 C C . SER A 1 162 ? 13.34939 10.44462 87.98532 1.000 55.38814 342 SER A C 1
ATOM 1318 O O . SER A 1 162 ? 12.34924 10.33533 87.26672 1.000 58.58612 342 SER A O 1
ATOM 1321 N N . GLY A 1 163 ? 13.44305 11.37975 88.92446 1.000 52.74437 343 GLY A N 1
ATOM 1322 C CA . GLY A 1 163 ? 12.36405 12.31854 89.16786 1.000 53.90036 343 GLY A CA 1
ATOM 1323 C C . GLY A 1 163 ? 11.48902 11.93704 90.34543 1.000 64.62417 343 GLY A C 1
ATOM 1324 O O . GLY A 1 163 ? 10.62401 12.70703 90.76255 1.000 76.29125 343 GLY A O 1
ATOM 1325 N N . ASP A 1 166 ? 14.58069 11.13031 93.96571 1.000 73.56909 346 ASP A N 1
ATOM 1326 C CA . ASP A 1 166 ? 15.64228 12.02898 93.52783 1.000 68.39851 346 ASP A CA 1
ATOM 1327 C C . ASP A 1 166 ? 15.10869 13.44963 93.35450 1.000 64.78916 346 ASP A C 1
ATOM 1328 O O . ASP A 1 166 ? 15.84547 14.36129 92.97475 1.000 64.69225 346 ASP A O 1
ATOM 1333 N N . LYS A 1 167 ? 13.81359 13.61975 93.63407 1.000 66.74425 347 LYS A N 1
ATOM 1334 C CA . LYS A 1 167 ? 13.21124 14.94945 93.62181 1.000 68.31440 347 LYS A CA 1
ATOM 1335 C C . LYS A 1 167 ? 13.90822 15.87296 94.61264 1.000 66.33991 347 LYS A C 1
ATOM 1336 O O . LYS A 1 167 ? 14.16682 17.04451 94.31122 1.000 57.94473 347 LYS A O 1
ATOM 1342 N N . ASN A 1 168 ? 14.22144 15.35839 95.80099 1.000 67.23855 348 ASN A N 1
ATOM 1343 C CA . ASN A 1 168 ? 14.98206 16.07979 96.80960 1.000 62.34194 348 ASN A CA 1
ATOM 1344 C C . ASN A 1 168 ? 16.48662 15.85853 96.67355 1.000 55.97533 348 ASN A C 1
ATOM 1345 O O . ASN A 1 168 ? 17.23224 16.11368 97.62635 1.000 58.19788 348 ASN A O 1
ATOM 1350 N N . LYS A 1 169 ? 16.94246 15.38613 95.51137 1.000 48.24875 349 LYS A N 1
ATOM 1351 C CA . LYS A 1 169 ? 18.35808 15.18666 95.23230 1.000 44.51172 349 LYS A CA 1
ATOM 1352 C C . LYS A 1 169 ? 18.87371 16.11356 94.13679 1.000 40.54306 349 LYS A C 1
ATOM 1353 O O . LYS A 1 169 ? 20.03760 15.99097 93.73435 1.000 39.90268 349 LYS A O 1
ATOM 1359 N N . ILE A 1 170 ? 18.04373 17.03923 93.64786 1.000 31.13928 350 ILE A N 1
ATOM 1360 C CA . ILE A 1 170 ? 18.46671 17.95074 92.58665 1.000 31.09676 350 ILE A CA 1
ATOM 1361 C C . ILE A 1 170 ? 19.64276 18.80284 93.04704 1.000 25.41302 350 ILE A C 1
ATOM 1362 O O . ILE A 1 170 ? 20.59898 19.02765 92.29385 1.000 24.83170 350 ILE A O 1
ATOM 1367 N N . ALA A 1 171 ? 19.59266 19.28827 94.29017 1.000 22.17904 351 ALA A N 1
ATOM 1368 C CA . ALA A 1 171 ? 20.68628 20.10239 94.81164 1.000 29.90525 351 ALA A CA 1
ATOM 1369 C C . ALA A 1 171 ? 21.99587 19.32406 94.82544 1.000 22.48018 351 ALA A C 1
ATOM 1370 O O . ALA A 1 171 ? 23.05428 19.86972 94.49306 1.000 21.48982 351 ALA A O 1
ATOM 1372 N N . ASP A 1 172 ? 21.94385 18.04477 95.20433 1.000 22.52058 352 ASP A N 1
ATOM 1373 C CA . ASP A 1 172 ? 23.14154 17.21166 95.15960 1.000 22.72831 352 ASP A CA 1
ATOM 1374 C C . ASP A 1 172 ? 23.65511 17.06599 93.73312 1.000 22.73233 352 ASP A C 1
ATOM 1375 O O . ASP A 1 172 ? 24.86598 17.12612 93.48973 1.000 23.47796 352 ASP A O 1
ATOM 1380 N N . ILE A 1 173 ? 22.74525 16.88440 92.77519 1.000 22.34738 353 ILE A N 1
ATOM 1381 C CA . ILE A 1 173 ? 23.14743 16.70625 91.38420 1.000 22.84278 353 ILE A CA 1
ATOM 1382 C C . ILE A 1 173 ? 23.77925 17.98098 90.83556 1.000 22.93574 353 ILE A C 1
ATOM 1383 O O . ILE A 1 173 ? 24.80465 17.93414 90.14478 1.000 23.73481 353 ILE A O 1
ATOM 1388 N N . LEU A 1 174 ? 23.18590 19.13776 91.13845 1.000 22.21643 354 LEU A N 1
ATOM 1389 C CA . LEU A 1 174 ? 23.68221 20.39624 90.58859 1.000 22.36473 354 LEU A CA 1
ATOM 1390 C C . LEU A 1 174 ? 25.06899 20.73176 91.12581 1.000 23.03762 354 LEU A C 1
ATOM 1391 O O . LEU A 1 174 ? 25.96268 21.11876 90.36338 1.000 23.72848 354 LEU A O 1
ATOM 1396 N N . VAL A 1 175 ? 25.26441 20.59887 92.44023 1.000 22.93514 355 VAL A N 1
ATOM 1397 C CA . VAL A 1 175 ? 26.55969 20.91955 93.03566 1.000 23.63054 355 VAL A CA 1
ATOM 1398 C C . VAL A 1 175 ? 27.63329 19.97165 92.51721 1.000 24.63904 355 VAL A C 1
ATOM 1399 O O . VAL A 1 175 ? 28.77074 20.38164 92.25379 1.000 25.39814 355 VAL A O 1
ATOM 1403 N N . ALA A 1 176 ? 27.28659 18.69331 92.34797 1.000 24.73705 356 ALA A N 1
ATOM 1404 C CA . ALA A 1 176 ? 28.23578 17.74065 91.78216 1.000 25.75221 356 ALA A CA 1
ATOM 1405 C C . ALA A 1 176 ? 28.60173 18.11202 90.35000 1.000 26.18701 356 ALA A C 1
ATOM 1406 O O . ALA A 1 176 ? 29.77162 18.02593 89.95816 1.000 27.15179 356 ALA A O 1
ATOM 1408 N N . LEU A 1 177 ? 27.61460 18.53384 89.55449 1.000 25.58035 357 LEU A N 1
ATOM 1409 C CA . LEU A 1 177 ? 27.89341 18.91810 88.17422 1.000 26.09068 357 LEU A CA 1
ATOM 1410 C C . LEU A 1 177 ? 28.74173 20.18218 88.10807 1.000 26.46071 357 LEU A C 1
ATOM 1411 O O . LEU A 1 177 ? 29.57826 20.32523 87.20851 1.000 27.36197 357 LEU A O 1
ATOM 1416 N N . HIS A 1 178 ? 28.53844 21.11380 89.04423 1.000 25.86084 358 HIS A N 1
ATOM 1417 C CA . HIS A 1 178 ? 29.38218 22.30436 89.08332 1.000 26.29769 358 HIS A CA 1
ATOM 1418 C C . HIS A 1 178 ? 30.83983 21.93551 89.32377 1.000 27.35838 358 HIS A C 1
ATOM 1419 O O . HIS A 1 178 ? 31.74339 22.50584 88.70120 1.000 28.18628 358 HIS A O 1
ATOM 1426 N N . ASN A 1 179 ? 31.08849 20.98462 90.22260 1.000 27.44151 359 ASN A N 1
ATOM 1427 C CA . ASN A 1 179 ? 32.43867 20.51032 90.49655 1.000 29.49922 359 ASN A CA 1
ATOM 1428 C C . ASN A 1 179 ? 32.91489 19.47444 89.48568 1.000 33.09435 359 ASN A C 1
ATOM 1429 O O . ASN A 1 179 ? 33.94419 18.83179 89.72133 1.000 31.66682 359 ASN A O 1
ATOM 1434 N N . ASN A 1 180 ? 32.18700 19.30205 88.37926 1.000 34.93675 360 ASN A N 1
ATOM 1435 C CA . ASN A 1 180 ? 32.55816 18.36858 87.31448 1.000 29.99299 360 ASN A CA 1
ATOM 1436 C C . ASN A 1 180 ? 32.68885 16.94136 87.84082 1.000 35.66727 360 ASN A C 1
ATOM 1437 O O . ASN A 1 180 ? 33.56851 16.18471 87.42584 1.000 40.61528 360 ASN A O 1
ATOM 1442 N N . ALA A 1 181 ? 31.80487 16.57016 88.76135 1.000 33.10626 361 ALA A N 1
ATOM 1443 C CA . ALA A 1 181 ? 31.79096 15.21919 89.30713 1.000 29.72625 361 ALA A CA 1
ATOM 1444 C C . ALA A 1 181 ? 30.73114 14.37130 88.61178 1.000 42.79741 361 ALA A C 1
ATOM 1445 O O . ALA A 1 181 ? 31.04550 13.36516 87.97573 1.000 54.09829 361 ALA A O 1
ATOM 1447 N N . ASN B 1 1 ? 2.42581 10.57896 65.27367 1.000 42.54478 181 ASN B N 1
ATOM 1448 C CA . ASN B 1 1 ? 2.62166 11.75086 64.42733 1.000 50.47180 181 ASN B CA 1
ATOM 1449 C C . ASN B 1 1 ? 3.33351 12.87627 65.17027 1.000 45.37324 181 ASN B C 1
ATOM 1450 O O . ASN B 1 1 ? 3.19379 13.02450 66.38512 1.000 37.67967 181 ASN B O 1
ATOM 1455 N N . VAL B 1 2 ? 4.10558 13.66614 64.42229 1.000 38.05995 182 VAL B N 1
ATOM 1456 C CA . VAL B 1 2 ? 4.72370 14.85815 64.99321 1.000 35.74835 182 VAL B CA 1
ATOM 1457 C C . VAL B 1 2 ? 3.65359 15.86136 65.40286 1.000 38.08729 182 VAL B C 1
ATOM 1458 O O . VAL B 1 2 ? 3.75267 16.50705 66.45384 1.000 32.25434 182 VAL B O 1
ATOM 1462 N N . ALA B 1 3 ? 2.60101 15.98895 64.59045 1.000 33.41567 183 ALA B N 1
ATOM 1463 C CA . ALA B 1 3 ? 1.57231 16.99069 64.84766 1.000 34.74872 183 ALA B CA 1
ATOM 1464 C C . ALA B 1 3 ? 0.74082 16.65865 66.08079 1.000 30.59290 183 ALA B C 1
ATOM 1465 O O . ALA B 1 3 ? 0.26627 17.57154 66.76648 1.000 33.37983 183 ALA B O 1
ATOM 1467 N N . ASP B 1 4 ? 0.54537 15.37097 66.37650 1.000 33.11983 184 ASP B N 1
ATOM 1468 C CA . ASP B 1 4 ? -0.25121 14.99945 67.54263 1.000 37.16659 184 ASP B CA 1
ATOM 1469 C C . ASP B 1 4 ? 0.44323 15.39821 68.83877 1.000 34.07379 184 ASP B C 1
ATOM 1470 O O . ASP B 1 4 ? -0.21422 15.82704 69.79439 1.000 34.30527 184 ASP B O 1
ATOM 1475 N N . GLY B 1 5 ? 1.76922 15.26377 68.89220 1.000 31.03145 185 GLY B N 1
ATOM 1476 C CA . GLY B 1 5 ? 2.49637 15.70481 70.07053 1.000 29.88660 185 GLY B CA 1
ATOM 1477 C C . GLY B 1 5 ? 2.49388 17.21371 70.22568 1.000 27.59771 185 GLY B C 1
ATOM 1478 O O . GLY B 1 5 ? 2.36673 17.73178 71.33887 1.000 26.17763 185 GLY B O 1
ATOM 1479 N N . LEU B 1 6 ? 2.63545 17.94006 69.11315 1.000 27.79300 186 LEU B N 1
ATOM 1480 C CA . LEU B 1 6 ? 2.58475 19.39743 69.16751 1.000 24.88800 186 LEU B CA 1
ATOM 1481 C C . LEU B 1 6 ? 1.20080 19.89815 69.55518 1.000 23.59378 186 LEU B C 1
ATOM 1482 O O . LEU B 1 6 ? 1.08094 20.94529 70.20066 1.000 25.49284 186 LEU B O 1
ATOM 1487 N N . ALA B 1 7 ? 0.14913 19.17254 69.17224 1.000 29.14669 187 ALA B N 1
ATOM 1488 C CA . ALA B 1 7 ? -1.20518 19.62151 69.47565 1.000 26.70664 187 ALA B CA 1
ATOM 1489 C C . ALA B 1 7 ? -1.53513 19.41825 70.94908 1.000 23.29299 187 ALA B C 1
ATOM 1490 O O . ALA B 1 7 ? -2.05025 20.32770 71.60987 1.000 21.82946 187 ALA B O 1
ATOM 1492 N N . TRP B 1 8 ? -1.24676 18.22774 71.48264 1.000 24.78868 188 TRP B N 1
ATOM 1493 C CA . TRP B 1 8 ? -1.50470 17.97565 72.89719 1.000 28.29364 188 TRP B CA 1
ATOM 1494 C C . TRP B 1 8 ? -0.68542 18.90635 73.78205 1.000 26.65987 188 TRP B C 1
ATOM 1495 O O . TRP B 1 8 ? -1.18538 19.41224 74.79407 1.000 24.91929 188 TRP B O 1
ATOM 1506 N N . SER B 1 9 ? 0.57463 19.15031 73.41497 1.000 23.13183 189 SER B N 1
ATOM 1507 C CA . SER B 1 9 ? 1.39835 20.06664 74.19634 1.000 25.31001 189 SER B CA 1
ATOM 1508 C C . SER B 1 9 ? 0.87432 21.49490 74.09851 1.000 23.71458 189 SER B C 1
ATOM 1509 O O . SER B 1 9 ? 0.91682 22.24646 75.07950 1.000 23.18101 189 SER B O 1
ATOM 1512 N N . TYR B 1 10 ? 0.36258 21.88236 72.92725 1.000 24.04678 190 TYR B N 1
ATOM 1513 C CA . TYR B 1 10 ? -0.23226 23.20690 72.77909 1.000 20.89570 190 TYR B CA 1
ATOM 1514 C C . TYR B 1 10 ? -1.45331 23.37353 73.67466 1.000 22.87186 190 TYR B C 1
ATOM 1515 O O . TYR B 1 10 ? -1.75056 24.48796 74.12026 1.000 19.23371 190 TYR B O 1
ATOM 1524 N N . TYR B 1 11 ? -2.16777 22.28302 73.95361 1.000 26.39136 191 TYR B N 1
ATOM 1525 C CA . TYR B 1 11 ? -3.31505 22.35258 74.85145 1.000 19.67211 191 TYR B CA 1
ATOM 1526 C C . TYR B 1 11 ? -2.87594 22.33491 76.31182 1.000 24.22973 191 TYR B C 1
ATOM 1527 O O . TYR B 1 11 ? -3.12736 23.28721 77.05758 1.000 21.21370 191 TYR B O 1
ATOM 1536 N N . PHE B 1 12 ? -2.21076 21.25526 76.73382 1.000 23.95999 192 PHE B N 1
ATOM 1537 C CA . PHE B 1 12 ? -1.83633 21.11403 78.13854 1.000 24.27174 192 PHE B CA 1
ATOM 1538 C C . PHE B 1 12 ? -0.88095 22.21508 78.57925 1.000 25.37329 192 PHE B C 1
ATOM 1539 O O . PHE B 1 12 ? -0.96466 22.70159 79.71309 1.000 22.30955 192 PHE B O 1
ATOM 1547 N N . GLY B 1 13 ? 0.03163 22.62081 77.70262 1.000 22.38435 193 GLY B N 1
ATOM 1548 C CA . GLY B 1 13 ? 1.05250 23.57707 78.06582 1.000 18.09341 193 GLY B CA 1
ATOM 1549 C C . GLY B 1 13 ? 0.76226 25.02517 77.74979 1.000 16.95866 193 GLY B C 1
ATOM 1550 O O . GLY B 1 13 ? 1.61627 25.87933 78.00592 1.000 25.13100 193 GLY B O 1
ATOM 1551 N N . TYR B 1 14 ? -0.41003 25.34587 77.20368 1.000 18.28261 194 TYR B N 1
ATOM 1552 C CA . TYR B 1 14 ? -0.70503 26.73563 76.87689 1.000 15.36726 194 TYR B CA 1
ATOM 1553 C C . TYR B 1 14 ? -2.18905 27.05951 76.99224 1.000 14.12190 194 TYR B C 1
ATOM 1554 O O . TYR B 1 14 ? -2.59600 27.79176 77.89927 1.000 19.03961 194 TYR B O 1
ATOM 1563 N N . LEU B 1 15 ? -3.00048 26.52511 76.07495 1.000 14.48214 195 LEU B N 1
ATOM 1564 C CA . LEU B 1 15 ? -4.40534 26.91854 76.00375 1.000 14.31446 195 LEU B CA 1
ATOM 1565 C C . LEU B 1 15 ? -5.14859 26.57350 77.28808 1.000 18.14176 195 LEU B C 1
ATOM 1566 O O . LEU B 1 15 ? -5.95699 27.37058 77.77889 1.000 14.55607 195 LEU B O 1
ATOM 1571 N N . ARG B 1 16 ? -4.88541 25.39239 77.85079 1.000 18.32599 196 ARG B N 1
ATOM 1572 C CA . ARG B 1 16 ? -5.48850 25.02960 79.12683 1.000 23.75491 196 ARG B CA 1
ATOM 1573 C C . ARG B 1 16 ? -5.08553 25.99002 80.23962 1.000 22.32859 196 ARG B C 1
ATOM 1574 O O . ARG B 1 16 ? -5.84363 26.16402 81.19949 1.000 20.56914 196 ARG B O 1
ATOM 1582 N N . LEU B 1 17 ? -3.92629 26.63793 80.11922 1.000 19.37723 197 LEU B N 1
ATOM 1583 C CA . LEU B 1 17 ? -3.46146 27.58563 81.12453 1.000 20.89297 197 LEU B CA 1
ATOM 1584 C C . LEU B 1 17 ? -4.03775 28.98465 80.93353 1.000 18.48134 197 LEU B C 1
ATOM 1585 O O . LEU B 1 17 ? -4.44046 29.62123 81.91270 1.000 19.48684 197 LEU B O 1
ATOM 1590 N N . VAL B 1 18 ? -4.08809 29.48075 79.69666 1.000 14.34870 198 VAL B N 1
ATOM 1591 C CA . VAL B 1 18 ? -4.35445 30.89754 79.46278 1.000 18.51783 198 VAL B CA 1
ATOM 1592 C C . VAL B 1 18 ? -5.83052 31.17004 79.19478 1.000 17.53333 198 VAL B C 1
ATOM 1593 O O . VAL B 1 18 ? -6.34490 32.23199 79.56502 1.000 12.43686 198 VAL B O 1
ATOM 1597 N N . LEU B 1 19 ? -6.52387 30.23177 78.55061 1.000 12.87249 199 LEU B N 1
ATOM 1598 C CA . LEU B 1 19 ? -7.92350 30.47868 78.21077 1.000 17.13031 199 LEU B CA 1
ATOM 1599 C C . LEU B 1 19 ? -8.82124 30.64426 79.43410 1.000 23.65529 199 LEU B C 1
ATOM 1600 O O . LEU B 1 19 ? -9.67509 31.54802 79.41242 1.000 20.48852 199 LEU B O 1
ATOM 1605 N N . PRO B 1 20 ? -8.69917 29.85154 80.50790 1.000 15.84309 200 PRO B N 1
ATOM 1606 C CA . PRO B 1 20 ? -9.48633 30.15637 81.71463 1.000 22.32001 200 PRO B CA 1
ATOM 1607 C C . PRO B 1 20 ? -9.10793 31.47610 82.36165 1.000 26.47317 200 PRO B C 1
ATOM 1608 O O . PRO B 1 20 ? -9.89630 32.00663 83.15450 1.000 15.69885 200 PRO B O 1
ATOM 1612 N N . ARG B 1 21 ? -7.93485 32.02300 82.04675 1.000 19.92761 201 ARG B N 1
ATOM 1613 C CA . ARG B 1 21 ? -7.49121 33.29711 82.59188 1.000 17.38544 201 ARG B CA 1
ATOM 1614 C C . ARG B 1 21 ? -7.81621 34.48175 81.69262 1.000 17.22440 201 ARG B C 1
ATOM 1615 O O . ARG B 1 21 ? -7.61738 35.62619 82.11418 1.000 18.71855 201 ARG B O 1
ATOM 1623 N N . LEU B 1 22 ? -8.31292 34.23813 80.47646 1.000 13.98793 202 LEU B N 1
ATOM 1624 C CA . LEU B 1 22 ? -8.40618 35.30186 79.47961 1.000 15.21956 202 LEU B CA 1
ATOM 1625 C C . LEU B 1 22 ? -9.37668 36.39454 79.91105 1.000 15.40721 202 LEU B C 1
ATOM 1626 O O . LEU B 1 22 ? -9.06409 37.58729 79.81536 1.000 13.38272 202 LEU B O 1
ATOM 1631 N N . GLU B 1 23 ? -10.56511 36.01070 80.38045 1.000 18.15856 203 GLU B N 1
ATOM 1632 C CA . GLU B 1 23 ? -11.55629 37.01647 80.74421 1.000 17.12186 203 GLU B CA 1
ATOM 1633 C C . GLU B 1 23 ? -11.07884 37.87010 81.91215 1.000 18.84946 203 GLU B C 1
ATOM 1634 O O . GLU B 1 23 ? -11.35800 39.07375 81.95651 1.000 16.14101 203 GLU B O 1
ATOM 1640 N N . LEU B 1 24 ? -10.34228 37.27515 82.85303 1.000 18.18368 204 LEU B N 1
ATOM 1641 C CA . LEU B 1 24 ? -9.79461 38.05383 83.95909 1.000 20.14229 204 LEU B CA 1
ATOM 1642 C C . LEU B 1 24 ? -8.69582 38.99609 83.48100 1.000 16.63063 204 LEU B C 1
ATOM 1643 O O . LEU B 1 24 ? -8.62775 40.14926 83.92148 1.000 15.22717 204 LEU B O 1
ATOM 1648 N N . ARG B 1 25 ? -7.83138 38.52695 82.57587 1.000 12.66148 205 ARG B N 1
ATOM 1649 C CA . ARG B 1 25 ? -6.77286 39.38375 82.04804 1.000 17.39877 205 ARG B CA 1
ATOM 1650 C C . ARG B 1 25 ? -7.34906 40.55461 81.26057 1.000 15.71612 205 ARG B C 1
ATOM 1651 O O . ARG B 1 25 ? -6.80034 41.66214 81.29271 1.000 14.14943 205 ARG B O 1
ATOM 1659 N N . ILE B 1 26 ? -8.45192 40.32813 80.54150 1.000 11.89212 206 ILE B N 1
ATOM 1660 C CA . ILE B 1 26 ? -9.10915 41.41728 79.82193 1.000 12.05214 206 ILE B CA 1
ATOM 1661 C C . ILE B 1 26 ? -9.63423 42.45717 80.80312 1.000 13.98253 206 ILE B C 1
ATOM 1662 O O . ILE B 1 26 ? -9.42095 43.66282 80.63161 1.000 13.19465 206 ILE B O 1
ATOM 1667 N N . SER B 1 27 ? -10.32855 42.00248 81.85072 1.000 14.82375 207 SER B N 1
ATOM 1668 C CA . SER B 1 27 ? -10.94079 42.92071 82.80439 1.000 14.98473 207 SER B CA 1
ATOM 1669 C C . SER B 1 27 ? -9.90793 43.73794 83.56711 1.000 15.22589 207 SER B C 1
ATOM 1670 O O . SER B 1 27 ? -10.24333 44.80641 84.08892 1.000 16.23518 207 SER B O 1
ATOM 1673 N N . GLU B 1 28 ? -8.66481 43.26177 83.64573 1.000 15.10715 208 GLU B N 1
ATOM 1674 C CA . GLU B 1 28 ? -7.59207 44.01273 84.28357 1.000 16.27448 208 GLU B CA 1
ATOM 1675 C C . GLU B 1 28 ? -6.94396 45.02685 83.35057 1.000 19.20139 208 GLU B C 1
ATOM 1676 O O . GLU B 1 28 ? -6.12362 45.82850 83.80897 1.000 18.89996 208 GLU B O 1
ATOM 1682 N N . SER B 1 29 ? -7.28204 45.01012 82.06341 1.000 13.80144 209 SER B N 1
ATOM 1683 C CA . SER B 1 29 ? -6.69283 45.92768 81.08947 1.000 16.03940 209 SER B CA 1
ATOM 1684 C C . SER B 1 29 ? -7.53344 47.19542 81.04654 1.000 16.12034 209 SER B C 1
ATOM 1685 O O . SER B 1 29 ? -8.54877 47.25442 80.35130 1.000 17.32224 209 SER B O 1
ATOM 1688 N N . GLU B 1 30 ? -7.10519 48.22121 81.78606 1.000 15.58605 210 GLU B N 1
ATOM 1689 C CA . GLU B 1 30 ? -7.82486 49.49043 81.76418 1.000 19.82384 210 GLU B CA 1
ATOM 1690 C C . GLU B 1 30 ? -7.89245 50.07576 80.35918 1.000 22.32305 210 GLU B C 1
ATOM 16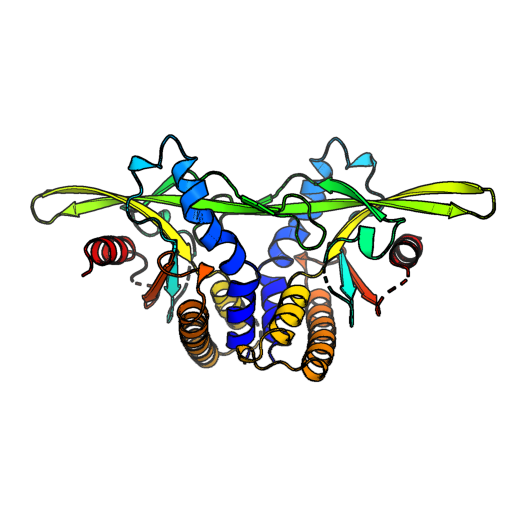91 O O . GLU B 1 30 ? -8.87060 50.74795 80.01297 1.000 18.34747 210 GLU B O 1
ATOM 1697 N N . TYR B 1 31 ? -6.88003 49.81658 79.53090 1.000 18.82499 211 TYR B N 1
ATOM 1698 C CA . TYR B 1 31 ? -6.85556 50.40189 78.19626 1.000 21.02987 211 TYR B CA 1
ATOM 1699 C C . TYR B 1 31 ? -7.74727 49.64232 77.22026 1.000 16.43670 211 TYR B C 1
ATOM 1700 O O . TYR B 1 31 ? -8.37114 50.25581 76.34793 1.000 15.68208 211 TYR B O 1
ATOM 1709 N N . PHE B 1 32 ? -7.82915 48.31463 77.34703 1.000 14.09921 212 PHE B N 1
ATOM 1710 C CA . PHE B 1 32 ? -8.47424 47.50019 76.32593 1.000 13.74158 212 PHE B CA 1
ATOM 1711 C C . PHE B 1 32 ? -9.80377 46.87968 76.73372 1.000 17.62962 212 PHE B C 1
ATOM 1712 O O . PHE B 1 32 ? -10.55600 46.46639 75.84668 1.000 18.34879 212 PHE B O 1
ATOM 1720 N N . ARG B 1 33 ? -10.11861 46.79960 78.03153 1.000 14.77254 213 ARG B N 1
ATOM 1721 C CA . ARG B 1 33 ? -11.29060 46.02863 78.44778 1.000 20.54977 213 ARG B CA 1
ATOM 1722 C C . ARG B 1 33 ? -12.57692 46.56086 77.82980 1.000 17.15673 213 ARG B C 1
ATOM 1723 O O . ARG B 1 33 ? -13.47528 45.77802 77.50187 1.000 18.67981 213 ARG B O 1
ATOM 1731 N N . HIS B 1 34 ? -12.68317 47.87305 77.64710 1.000 16.33031 214 HIS B N 1
ATOM 1732 C CA . HIS B 1 34 ? -13.86527 48.45224 77.02802 1.000 17.55868 214 HIS B CA 1
ATOM 1733 C C . HIS B 1 34 ? -13.74052 48.57181 75.51520 1.000 19.61177 214 HIS B C 1
ATOM 1734 O O . HIS B 1 34 ? -14.72701 48.90986 74.85336 1.000 18.58364 214 HIS B O 1
ATOM 1741 N N . LYS B 1 35 ? -12.56347 48.29075 74.95667 1.000 18.82717 215 LYS B N 1
ATOM 1742 C CA . LYS B 1 35 ? -12.33902 48.36220 73.51822 1.000 20.72761 215 LYS B CA 1
ATOM 1743 C C . LYS B 1 35 ? -12.43175 47.01308 72.82131 1.000 25.25250 215 LYS B C 1
ATOM 1744 O O . LYS B 1 35 ? -12.76598 46.97006 71.63286 1.000 20.58448 215 LYS B O 1
ATOM 1750 N N . ILE B 1 36 ? -12.13648 45.91817 73.52619 1.000 22.96675 216 ILE B N 1
ATOM 1751 C CA . ILE B 1 36 ? -12.05452 44.60599 72.89103 1.000 22.13187 216 ILE B CA 1
ATOM 1752 C C . ILE B 1 36 ? -13.39106 44.26962 72.24653 1.000 29.91501 216 ILE B C 1
ATOM 1753 O O . ILE B 1 36 ? -14.43310 44.23975 72.91343 1.000 33.11919 216 ILE B O 1
ATOM 1758 N N . THR B 1 37 ? -13.36439 44.01682 70.93619 1.000 20.40728 217 THR B N 1
ATOM 1759 C CA . THR B 1 37 ? -14.59811 43.75091 70.20453 1.000 25.89521 217 THR B CA 1
ATOM 1760 C C . THR B 1 37 ? -15.17858 42.38815 70.56846 1.000 30.88173 217 THR B C 1
ATOM 1761 O O . THR B 1 37 ? -16.40099 42.24061 70.68395 1.000 32.14878 217 THR B O 1
ATOM 1765 N N . ASP B 1 38 ? -14.32209 41.38581 70.76491 1.000 31.23547 218 ASP B N 1
ATOM 1766 C CA . ASP B 1 38 ? -14.76177 40.03120 71.07828 1.000 26.05685 218 ASP B CA 1
ATOM 1767 C C . ASP B 1 38 ? -13.79883 39.41306 72.07993 1.000 24.68471 218 ASP B C 1
ATOM 1768 O O . ASP B 1 38 ? -12.58100 39.47684 71.89153 1.000 24.80291 218 ASP B O 1
ATOM 1773 N N . ARG B 1 39 ? -14.34594 38.79527 73.13017 1.000 19.94237 219 ARG B N 1
ATOM 1774 C CA . ARG B 1 39 ? -13.55630 38.32819 74.26452 1.000 24.38642 219 ARG B CA 1
ATOM 1775 C C . ARG B 1 39 ? -12.99769 36.92288 74.07223 1.000 24.03316 219 ARG B C 1
ATOM 1776 O O . ARG B 1 39 ? -12.82751 36.18952 75.05528 1.000 30.50022 219 ARG B O 1
ATOM 1784 N N . LYS B 1 40 ? -12.69860 36.52573 72.84164 1.000 23.76969 220 LYS B N 1
ATOM 1785 C CA . LYS B 1 40 ? -12.12121 35.22004 72.57424 1.000 15.90689 220 LYS B CA 1
ATOM 1786 C C . LYS B 1 40 ? -10.72433 35.38127 71.99135 1.000 17.61977 220 LYS B C 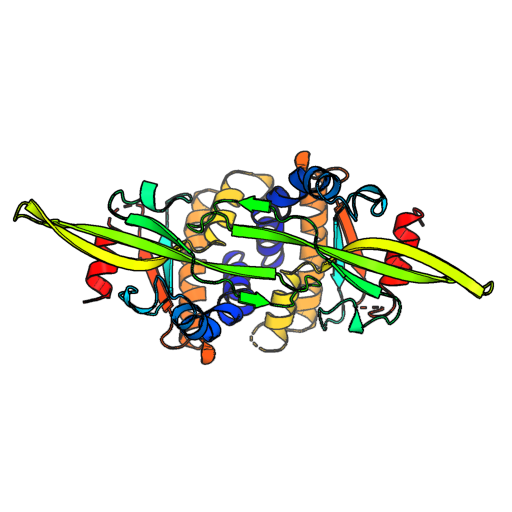1
ATOM 1787 O O . LYS B 1 40 ? -10.36668 36.43235 71.45161 1.000 15.23746 220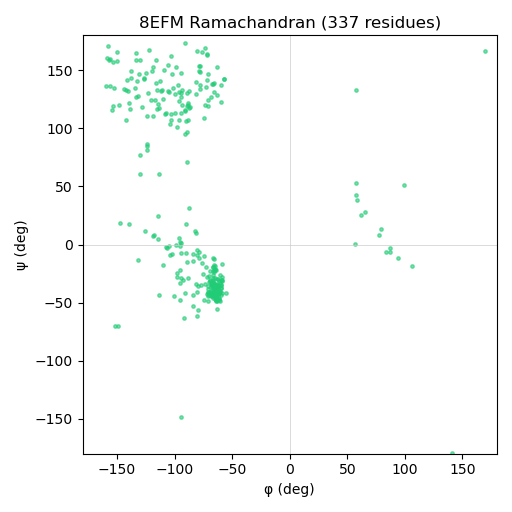 LYS B O 1
ATOM 1793 N N . LEU B 1 41 ? -9.93158 34.32342 72.11741 1.000 15.78106 221 LEU B N 1
ATOM 1794 C CA . LEU B 1 41 ? -8.62190 34.25926 71.48665 1.000 15.33137 221 LEU B CA 1
ATOM 1795 C C . LEU B 1 41 ? -8.78535 33.71000 70.07429 1.000 13.93457 221 LEU B C 1
ATOM 1796 O O . LEU B 1 41 ? -9.23188 32.57202 69.89399 1.000 13.94107 221 LEU B O 1
ATOM 1801 N N . PHE B 1 42 ? -8.43797 34.51913 69.07771 1.000 13.16507 222 PHE B N 1
ATOM 1802 C CA . PHE B 1 42 ? -8.46884 34.09122 67.68346 1.000 14.23530 222 PHE B CA 1
ATOM 1803 C C . PHE B 1 42 ? -7.09755 33.52726 67.32583 1.000 14.05750 222 PHE B C 1
ATOM 1804 O O . PHE B 1 42 ? -6.09833 34.25296 67.33026 1.000 14.14477 222 PHE B O 1
ATOM 1812 N N . ILE B 1 43 ? -7.04776 32.23387 67.02634 1.000 14.82598 223 ILE B N 1
ATOM 1813 C CA . ILE B 1 43 ? -5.79912 31.52884 66.76192 1.000 14.92920 223 ILE B CA 1
ATOM 1814 C C . ILE B 1 43 ? -5.67935 31.33304 65.25547 1.000 16.45217 223 ILE B C 1
ATOM 1815 O O . ILE B 1 43 ? -6.44866 30.57552 64.65429 1.000 17.56904 223 ILE B O 1
ATOM 1820 N N . LEU B 1 44 ? -4.71419 32.01727 64.64295 1.000 16.27074 224 LEU B N 1
ATOM 1821 C CA . LEU B 1 44 ? -4.48773 31.90348 63.20788 1.000 20.88063 224 LEU B CA 1
ATOM 1822 C C . LEU B 1 44 ? -3.74451 30.61069 62.89929 1.000 19.69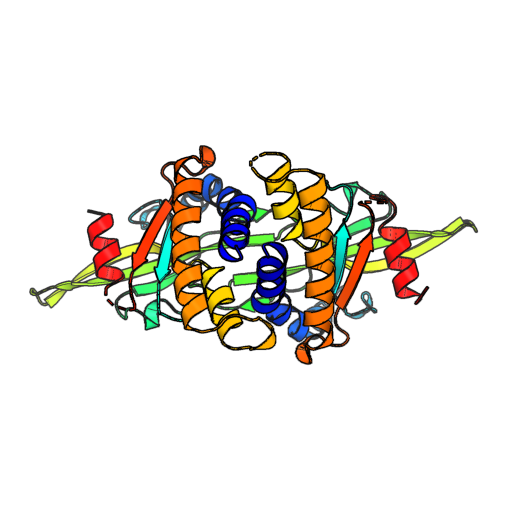522 224 LEU B C 1
ATOM 1823 O O . LEU B 1 44 ? -2.75701 30.27839 63.56212 1.000 18.04489 224 LEU B O 1
ATOM 1828 N N . LEU B 1 45 ? -4.21492 29.88539 61.88674 1.000 20.39689 225 LEU B N 1
ATOM 1829 C CA . LEU B 1 45 ? -3.64626 28.59421 61.50235 1.000 21.65492 225 LEU B CA 1
ATOM 1830 C C . LEU B 1 45 ? -3.38808 28.59164 60.00109 1.000 24.50617 225 LEU B C 1
ATOM 1831 O O . LEU B 1 45 ? -4.15120 27.99764 59.22740 1.000 25.31622 225 LEU B O 1
ATOM 1836 N N . PRO B 1 46 ? -2.31719 29.24610 59.55294 1.000 29.59246 226 PRO B N 1
ATOM 1837 C CA . PRO B 1 46 ? -2.00066 29.23224 58.12021 1.000 25.83409 226 PRO B CA 1
ATOM 1838 C C . PRO B 1 46 ? -1.49358 27.86658 57.68688 1.000 27.49989 226 PRO B C 1
ATOM 1839 O O . PRO B 1 46 ? -0.74674 27.20076 58.40795 1.000 28.56932 226 PRO B O 1
ATOM 1843 N N . LYS B 1 47 ? -1.90828 27.45082 56.49275 1.000 32.31185 227 LYS B N 1
ATOM 1844 C CA . LYS B 1 47 ? -1.56189 26.12578 55.99971 1.000 33.53674 227 LYS B CA 1
ATOM 1845 C C . LYS B 1 47 ? -0.32538 26.11424 55.11188 1.000 42.89726 227 LYS B C 1
ATOM 1846 O O . LYS B 1 47 ? 0.30621 25.06004 54.97272 1.000 43.20744 227 LYS B O 1
ATOM 1852 N N . THR B 1 48 ? 0.03817 27.25330 54.50963 1.000 41.93071 228 THR B N 1
ATOM 1853 C CA . THR B 1 48 ? 1.18143 27.29541 53.60399 1.000 52.83812 228 THR B CA 1
ATOM 1854 C C . THR B 1 48 ? 2.02202 28.55997 53.77054 1.000 61.94821 228 THR B C 1
ATOM 1855 O O . THR B 1 48 ? 2.80830 28.88880 52.87376 1.000 70.69194 228 THR B O 1
ATOM 1859 N N . CYS B 1 49 ? 1.88874 29.27428 54.88812 1.000 69.29750 229 CYS B N 1
ATOM 1860 C CA . CYS B 1 49 ? 2.56930 30.55537 55.04619 1.000 78.33128 229 CYS B CA 1
ATOM 1861 C C . CYS B 1 49 ? 3.90568 30.40851 55.76371 1.000 77.04975 229 CYS B C 1
ATOM 1862 O O . CYS B 1 49 ? 4.57750 29.37904 55.63631 1.000 77.74264 229 CYS B O 1
ATOM 1865 N N . PHE B 1 50 ? 4.29246 31.44168 56.51043 1.000 78.83123 230 PHE B N 1
ATOM 1866 C CA . PHE B 1 50 ? 5.55689 31.47723 57.24341 1.000 67.98755 230 PHE B CA 1
ATOM 1867 C C . PHE B 1 50 ? 6.75129 31.28804 56.31260 1.000 65.80196 230 PHE B C 1
ATOM 1868 O O . PHE B 1 50 ? 7.50930 32.22583 56.06230 1.000 66.49464 230 PHE B O 1
ATOM 1876 N N . ASP B 1 53 ? 6.24939 35.88824 60.86405 1.000 51.46462 233 ASP B N 1
ATOM 1877 C CA . ASP B 1 53 ? 5.18076 35.64218 61.82522 1.000 49.32423 233 ASP B CA 1
ATOM 1878 C C . ASP B 1 53 ? 4.56814 36.95190 62.30670 1.000 49.77046 233 ASP B C 1
ATOM 1879 O O . ASP B 1 53 ? 3.91031 36.99821 63.34634 1.000 49.73780 233 ASP B O 1
ATOM 1884 N N . ASP B 1 54 ? 4.79824 38.01720 61.54577 1.000 51.57329 234 ASP B N 1
ATOM 1885 C CA . ASP B 1 54 ? 4.19135 39.31357 61.81526 1.000 50.13746 234 ASP B CA 1
ATOM 1886 C C . ASP B 1 54 ? 2.84714 39.37661 61.09991 1.000 37.08189 234 ASP B C 1
ATOM 1887 O O . ASP B 1 54 ? 2.78460 39.22481 59.87518 1.000 37.15986 234 ASP B O 1
ATOM 1892 N N . ILE B 1 55 ? 1.77474 39.59649 61.86485 1.000 34.22169 235 ILE B N 1
ATOM 1893 C CA . ILE B 1 55 ? 0.43627 39.58270 61.28203 1.000 34.10917 235 ILE B CA 1
ATOM 1894 C C . ILE B 1 55 ? 0.25284 40.73940 60.30766 1.000 37.09998 235 ILE B C 1
ATOM 1895 O O . ILE B 1 55 ? -0.44143 40.60069 59.29230 1.000 33.25521 235 ILE B O 1
ATOM 1900 N N . GLU B 1 56 ? 0.87401 41.88880 60.58314 1.000 39.88362 236 GLU B N 1
ATOM 1901 C CA . GLU B 1 56 ? 0.74728 43.02603 59.67832 1.000 38.65008 236 GLU B CA 1
ATOM 1902 C C . GLU B 1 56 ? 1.32746 42.71762 58.30344 1.000 41.77538 236 GLU B C 1
ATOM 1903 O O . GLU B 1 56 ? 0.86225 43.26501 57.29725 1.000 43.75212 236 GLU B O 1
ATOM 1909 N N . GLN B 1 57 ? 2.33204 41.84151 58.23491 1.000 38.67379 237 GLN B N 1
ATOM 1910 C CA . GLN B 1 57 ? 2.88528 41.43939 56.94779 1.000 44.19178 237 GLN B CA 1
ATOM 1911 C C . GLN B 1 57 ? 1.99172 40.45502 56.20492 1.000 38.04580 237 GLN B C 1
ATOM 1912 O O . GLN B 1 57 ? 2.17591 40.26201 54.99854 1.000 41.96807 237 GLN B O 1
ATOM 1918 N N . ALA B 1 58 ? 1.03615 39.82981 56.89193 1.000 40.25130 238 ALA B N 1
ATOM 1919 C CA . ALA B 1 58 ? 0.05677 38.97445 56.23413 1.000 31.37362 238 ALA B CA 1
ATOM 1920 C C . ALA B 1 58 ? -1.16716 39.74810 55.76758 1.000 34.23211 238 ALA B C 1
ATOM 1921 O O . ALA B 1 58 ? -1.80252 39.35634 54.78198 1.000 39.69516 238 ALA B O 1
ATOM 1923 N N . ASP B 1 59 ? -1.50874 40.83461 56.45641 1.000 36.04809 239 ASP B N 1
ATOM 1924 C CA . ASP B 1 59 ? -2.63742 41.68086 56.08411 1.000 32.71382 239 ASP B CA 1
ATOM 1925 C C . ASP B 1 59 ? -2.36018 43.07466 56.62347 1.000 39.27806 239 ASP B C 1
ATOM 1926 O O . ASP B 1 59 ? -2.28398 43.26210 57.84182 1.000 33.57195 239 ASP B O 1
ATOM 1931 N N . SER B 1 60 ? -2.21442 44.04502 55.71776 1.000 31.03642 240 SER B N 1
ATOM 1932 C CA . SER B 1 60 ? -1.85016 45.40131 56.11336 1.000 41.05484 240 SER B CA 1
ATOM 1933 C C . SER B 1 60 ? -2.93043 46.08641 56.94100 1.000 36.01188 240 SER B C 1
ATOM 1934 O O . SER B 1 60 ? -2.64005 47.08728 57.60453 1.000 43.87879 240 SER B O 1
ATOM 1937 N N . ARG B 1 61 ? -4.16102 45.57840 56.91824 1.000 30.09259 241 ARG B N 1
ATOM 1938 C CA . ARG B 1 61 ? -5.25268 46.16518 57.68478 1.000 29.79299 241 ARG B CA 1
ATOM 1939 C C . ARG B 1 61 ? -5.23595 45.76146 59.15355 1.000 30.09585 241 ARG B C 1
ATOM 1940 O O . ARG B 1 61 ? -6.05531 46.26977 59.92657 1.000 22.83013 241 ARG B O 1
ATOM 1948 N N . VAL B 1 62 ? -4.33411 44.86945 59.55479 1.000 22.36656 242 VAL B N 1
ATOM 1949 C CA . VAL B 1 62 ? -4.24365 44.38496 60.92719 1.000 28.43724 242 VAL B CA 1
ATOM 1950 C C . VAL B 1 62 ? -2.89101 44.80635 61.48190 1.000 29.08290 242 VAL B C 1
ATOM 1951 O O . VAL B 1 62 ? -1.84967 44.48069 60.89862 1.000 36.25535 242 VAL B O 1
ATOM 1955 N N . LYS B 1 63 ? -2.90045 45.52414 62.60418 1.000 21.72027 243 LYS B N 1
ATOM 1956 C CA . LYS B 1 63 ? -1.65726 45.95994 63.22357 1.000 25.94077 243 LYS B CA 1
ATOM 1957 C C . LYS B 1 63 ? -1.72758 45.78725 64.73344 1.000 23.22031 243 LYS B C 1
ATOM 1958 O O . LYS B 1 63 ? -2.77881 45.98755 65.35013 1.000 17.08557 243 LYS B O 1
ATOM 1964 N N . TRP B 1 64 ? -0.59572 45.40312 65.31420 1.000 16.49644 244 TRP B N 1
ATOM 1965 C CA . TRP B 1 64 ? -0.46999 45.30483 66.76012 1.000 16.45619 244 TRP B CA 1
ATOM 1966 C C . TRP B 1 64 ? -0.56292 46.69164 67.38441 1.000 15.97304 244 TRP B C 1
ATOM 1967 O O . TRP B 1 64 ? -0.00170 47.65839 66.86330 1.000 16.95931 244 TRP B O 1
ATOM 1978 N N . VAL B 1 65 ? -1.28468 46.79359 68.50204 1.000 14.81848 245 VAL B N 1
ATOM 1979 C CA . VAL B 1 65 ? -1.46259 48.08290 69.16581 1.000 15.33104 245 VAL B CA 1
ATOM 1980 C C . VAL B 1 65 ? -1.18388 47.97009 70.65898 1.000 14.63938 245 VAL B C 1
ATOM 1981 O O . VAL B 1 65 ? -1.04825 48.98586 71.34918 1.000 18.72376 245 VAL B O 1
ATOM 1985 N N . GLY B 1 66 ? -1.10225 46.75024 71.17198 1.000 13.59242 246 GLY B N 1
ATOM 1986 C CA . GLY B 1 66 ? -0.79859 46.57200 72.57815 1.000 13.17465 246 GLY B CA 1
ATOM 1987 C C . GLY B 1 66 ? -1.00483 45.13914 73.00626 1.000 14.08032 246 GLY B C 1
ATOM 1988 O O . GLY B 1 66 ? -1.61594 44.32766 72.30359 1.000 15.59023 246 GLY B O 1
ATOM 1989 N N . ASN B 1 67 ? -0.47636 44.83873 74.18883 1.000 15.78670 247 ASN B N 1
ATOM 1990 C CA . ASN B 1 67 ? -0.63559 43.53821 74.81748 1.000 12.13194 247 ASN B CA 1
ATOM 1991 C C . ASN B 1 67 ? -1.56502 43.65124 76.01887 1.000 14.72186 247 ASN B C 1
ATOM 1992 O O . ASN B 1 67 ? -1.64279 44.69684 76.66993 1.000 12.06155 247 ASN B O 1
ATOM 1997 N N . LEU B 1 68 ? -2.27723 42.56312 76.29805 1.000 11.17826 248 LEU B N 1
ATOM 1998 C CA . LEU B 1 68 ? -3.04697 42.45870 77.52386 1.000 14.61250 248 LEU B CA 1
ATOM 1999 C C . LEU B 1 68 ? -2.10366 42.28281 78.71128 1.000 15.15324 248 LEU B C 1
ATOM 2000 O O . LEU B 1 68 ? -0.92884 41.95421 78.53399 1.000 11.11880 248 LEU B O 1
ATOM 2005 N N . PRO B 1 69 ? -2.59030 42.50838 79.93363 1.000 12.77400 249 PRO B N 1
ATOM 2006 C CA . PRO B 1 69 ? -1.77983 42.18036 81.11160 1.000 19.69568 249 PRO B CA 1
ATOM 2007 C C . PRO B 1 69 ? -1.39041 40.71057 81.10489 1.000 17.05054 249 PRO B C 1
ATOM 2008 O O . PRO B 1 69 ? -2.17010 39.84306 80.70573 1.000 12.57891 249 PRO B O 1
ATOM 2012 N N . GLU B 1 70 ? -0.16660 40.43855 81.54228 1.000 12.97472 250 GLU B N 1
ATOM 2013 C CA . GLU B 1 70 ? 0.36426 39.08749 81.49212 1.000 19.67174 250 GLU B CA 1
ATOM 2014 C C . GLU B 1 70 ? -0.20056 38.23670 82.62237 1.000 14.55783 250 GLU B C 1
ATOM 2015 O O . GLU B 1 70 ? -0.60195 38.74146 83.67482 1.000 17.69758 250 GLU B O 1
ATOM 2021 N N . SER B 1 71 ? -0.24071 36.93100 82.38472 1.000 16.82954 251 SER B N 1
ATOM 2022 C CA . SER B 1 71 ? -0.43545 35.96072 83.44955 1.000 16.57741 251 SER B CA 1
ATOM 2023 C C . SER B 1 71 ? 0.93417 35.49499 83.92284 1.000 18.31681 251 SER B C 1
ATOM 2024 O O . SER B 1 71 ? 1.80705 35.18939 83.10423 1.000 18.80059 251 SER B O 1
ATOM 2027 N N . LYS B 1 72 ? 1.12830 35.46861 85.23719 1.000 19.46803 252 LYS B N 1
ATOM 2028 C CA . LYS B 1 72 ? 2.36357 34.98498 85.84449 1.000 18.23753 252 LYS B CA 1
ATOM 2029 C C . LYS B 1 72 ? 2.06251 33.63230 86.47538 1.000 21.11798 252 LYS B C 1
ATOM 2030 O O . LYS B 1 72 ? 1.29750 33.54860 87.44135 1.000 18.15880 252 LYS B O 1
ATOM 2036 N N . ILE B 1 73 ? 2.65138 32.57594 85.92081 1.000 17.98334 253 ILE B N 1
ATOM 2037 C CA . ILE B 1 73 ? 2.33384 31.20500 86.29895 1.000 22.77039 253 ILE B CA 1
ATOM 2038 C C . ILE B 1 73 ? 3.61207 30.50742 86.74165 1.000 21.09881 253 ILE B C 1
ATOM 2039 O O . ILE B 1 73 ? 4.62946 30.55710 86.03969 1.000 19.79825 253 ILE B O 1
ATOM 2044 N N . ASN B 1 74 ? 3.55538 29.86484 87.90625 1.000 21.42108 254 ASN B N 1
ATOM 2045 C CA . ASN B 1 74 ? 4.64498 29.02326 88.38947 1.000 23.22230 254 ASN B CA 1
ATOM 2046 C C . ASN B 1 74 ? 4.64295 27.72035 87.60112 1.000 23.56253 254 ASN B C 1
ATOM 2047 O O . ASN B 1 74 ? 3.75517 26.88103 87.78091 1.000 24.42482 254 ASN B O 1
ATOM 2052 N N . ARG B 1 75 ? 5.63168 27.54153 86.72768 1.000 23.01786 255 ARG B N 1
ATOM 2053 C CA . ARG B 1 75 ? 5.66030 26.36208 85.87382 1.000 23.01234 255 ARG B CA 1
ATOM 2054 C C . ARG B 1 75 ? 7.09407 26.02460 85.49080 1.000 24.14454 255 ARG B C 1
ATOM 2055 O O . ARG B 1 75 ? 7.86648 26.91198 85.11621 1.000 23.88378 255 ARG B O 1
ATOM 2063 N N . GLY B 1 76 ? 7.43897 24.74234 85.59037 1.000 25.62432 256 GLY B N 1
ATOM 2064 C CA . GLY B 1 76 ? 8.73588 24.26362 85.14768 1.000 26.93599 256 GLY B CA 1
ATOM 2065 C C . GLY B 1 76 ? 9.91648 24.78565 85.93041 1.000 28.58020 256 GLY B C 1
ATOM 2066 O O . GLY B 1 76 ? 11.02096 24.87558 85.38463 1.000 29.33427 256 GLY B O 1
ATOM 2067 N N . GLY B 1 77 ? 9.72067 25.12166 87.20145 1.000 29.43246 257 GLY B N 1
ATOM 2068 C CA . GLY B 1 77 ? 10.76925 25.72996 87.98755 1.000 31.16679 257 GLY B CA 1
ATOM 2069 C C . GLY B 1 77 ? 10.90206 27.22466 87.81387 1.000 30.08214 257 GLY B C 1
ATOM 2070 O O . GLY B 1 77 ? 11.69643 27.84643 88.53016 1.000 31.65846 257 GLY B O 1
ATOM 2071 N N . ILE B 1 78 ? 10.15774 27.81970 86.88811 1.000 27.68905 258 ILE B N 1
ATOM 2072 C CA . ILE B 1 78 ? 10.15904 29.26372 86.69196 1.000 26.67371 258 ILE B CA 1
ATOM 2073 C C . ILE B 1 78 ? 9.01671 29.85061 87.50880 1.000 25.92301 258 ILE B C 1
ATOM 2074 O O . ILE B 1 78 ?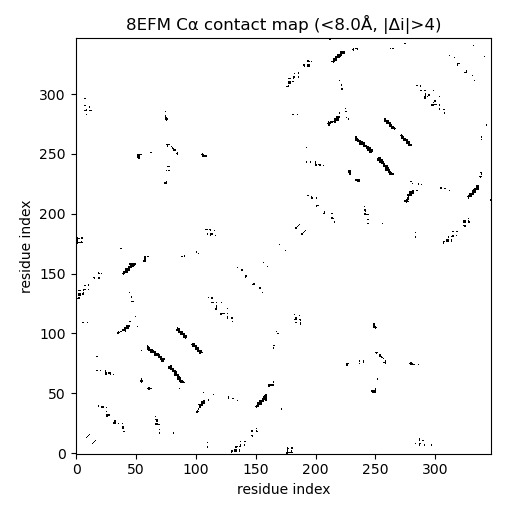 7.84789 29.51459 87.28920 1.000 24.66396 258 ILE B O 1
ATOM 2079 N N . LYS B 1 79 ? 9.35737 30.73086 88.45152 1.000 27.08405 259 LYS B N 1
ATOM 2080 C CA . LYS B 1 79 ? 8.37157 31.21563 89.41199 1.000 29.27839 259 LYS B CA 1
ATOM 2081 C C . LYS B 1 79 ? 7.26583 32.01026 88.72853 1.000 30.52116 259 LYS B C 1
ATOM 2082 O O . LYS B 1 79 ? 6.07737 31.77416 88.97250 1.000 33.71564 259 LYS B O 1
ATOM 2088 N N . GLU B 1 80 ? 7.63432 32.96068 87.87165 1.000 30.92549 260 GLU B N 1
ATOM 2089 C CA . GLU B 1 80 ? 6.67450 33.88476 87.27445 1.000 37.73799 260 GLU B CA 1
ATOM 2090 C C . GLU B 1 80 ? 6.86367 33.92777 85.75772 1.000 25.77889 260 GLU B C 1
ATOM 2091 O O . GLU B 1 80 ? 7.15410 34.97010 85.17210 1.000 33.91455 260 GLU B O 1
ATOM 2097 N N . ARG B 1 81 ? 6.69293 32.77573 85.11412 1.000 22.05861 261 ARG B N 1
ATOM 2098 C CA . ARG B 1 81 ? 6.75485 32.72828 83.66056 1.000 20.44785 261 ARG B CA 1
ATOM 2099 C C . ARG B 1 81 ? 5.59252 33.51366 83.06560 1.000 19.87380 261 ARG B C 1
ATOM 2100 O O . ARG B 1 81 ? 4.45918 33.44463 83.55055 1.000 16.41090 261 ARG B O 1
ATOM 2108 N N . SER B 1 82 ? 5.88397 34.26701 82.00979 1.000 16.29925 262 SER B N 1
ATOM 2109 C CA . SER B 1 82 ? 4.93565 35.21310 81.44021 1.000 21.56139 262 SER B CA 1
ATOM 2110 C C . SER B 1 82 ? 4.15649 34.57921 80.29454 1.000 18.04216 262 SER B C 1
ATOM 2111 O O . SER B 1 82 ? 4.74684 34.03807 79.35415 1.000 20.34049 262 SER B O 1
ATOM 2114 N N . TYR B 1 83 ? 2.83003 34.64968 80.38291 1.000 14.63568 263 TYR B N 1
ATOM 2115 C CA . TYR B 1 83 ? 1.92399 34.28484 79.29781 1.000 14.84699 263 TYR B CA 1
ATOM 2116 C C . TYR B 1 83 ? 1.03990 35.49616 79.03118 1.000 20.60805 263 TYR B C 1
ATOM 2117 O O . TYR B 1 83 ? 0.20320 35.85001 79.86866 1.000 18.23651 263 TYR B O 1
ATOM 2126 N N . LYS B 1 84 ? 1.22150 36.14136 77.88044 1.000 17.33919 264 LYS B N 1
ATOM 2127 C CA . LYS B 1 84 ? 0.42634 37.31767 77.56073 1.000 21.25725 264 LYS B CA 1
ATOM 2128 C C . LYS B 1 84 ? -0.01472 37.27394 76.10582 1.000 14.43765 264 LYS B C 1
ATOM 2129 O O . LYS B 1 84 ? 0.67636 36.72787 75.24083 1.000 12.17673 264 LYS B O 1
ATOM 2135 N N . HIS B 1 85 ? -1.18186 37.85327 75.85163 1.000 10.34707 265 HIS B N 1
ATOM 2136 C CA . HIS B 1 85 ? -1.74558 37.95390 74.51530 1.000 12.20104 265 HIS B CA 1
ATOM 2137 C C . HIS B 1 85 ? -1.56649 39.36504 73.96852 1.000 12.60229 265 HIS B C 1
ATOM 2138 O O . HIS B 1 85 ? -1.33038 40.32114 74.71139 1.000 10.45716 265 HIS B O 1
ATOM 2145 N N . ALA B 1 86 ? -1.69900 39.48320 72.65055 1.000 12.05869 266 ALA B N 1
ATOM 2146 C CA . ALA B 1 86 ? -1.56428 40.74879 71.94596 1.000 14.91092 266 ALA B CA 1
ATOM 2147 C C . ALA B 1 86 ? -2.90750 41.17340 71.36874 1.000 13.00427 266 ALA B C 1
ATOM 2148 O O . ALA B 1 86 ? -3.66853 40.34139 70.86563 1.000 14.12359 266 ALA B O 1
ATOM 2150 N N . VAL B 1 87 ? -3.18939 42.47145 71.43444 1.000 10.93816 267 VAL B N 1
ATOM 2151 C CA . VAL B 1 87 ? -4.38695 43.05102 70.83777 1.000 11.34251 267 VAL B CA 1
ATOM 2152 C C . VAL B 1 87 ? -4.00553 43.67799 69.50520 1.000 12.18689 267 VAL B C 1
ATOM 2153 O O . VAL B 1 87 ? -3.04987 44.46080 69.42903 1.000 12.62102 267 VAL B O 1
ATOM 2157 N N . HIS B 1 88 ? -4.74662 43.33576 68.45561 1.000 12.67627 268 HIS B N 1
ATOM 2158 C CA . HIS B 1 88 ? -4.51662 43.87089 67.12213 1.000 13.77360 268 HIS B CA 1
ATOM 2159 C C . HIS B 1 88 ? -5.72193 44.68348 66.67244 1.000 16.64835 268 HIS B C 1
ATOM 2160 O O . HIS B 1 88 ? -6.87165 44.29438 66.90603 1.000 14.51604 268 HIS B O 1
ATOM 2167 N N . GLU B 1 89 ? -5.44880 45.81441 66.02911 1.000 15.67031 269 GLU B N 1
ATOM 2168 C CA . GLU B 1 89 ? -6.48367 46.69537 65.50871 1.000 17.96166 269 GLU B CA 1
ATOM 2169 C C . GLU B 1 89 ? -6.71286 46.39048 64.03538 1.000 18.09572 269 GLU B C 1
ATOM 2170 O O . GLU B 1 89 ? -5.75669 46.30906 63.25695 1.000 18.66543 269 GLU B O 1
ATOM 2176 N N . ILE B 1 90 ? -7.97675 46.22123 63.65990 1.000 21.89799 270 ILE B N 1
ATOM 2177 C CA . ILE B 1 90 ? -8.36980 45.96007 62.28062 1.000 20.36031 270 ILE B CA 1
ATOM 2178 C C . ILE B 1 90 ? -9.09137 47.19095 61.75620 1.000 27.83264 270 ILE B C 1
ATOM 2179 O O . ILE B 1 90 ? -10.07108 47.64777 62.35755 1.000 28.33102 270 ILE B O 1
ATOM 2184 N N . VAL B 1 91 ? -8.61134 47.72468 60.63765 1.000 25.77816 271 VAL B N 1
ATOM 2185 C CA . VAL B 1 91 ? -9.22385 48.87006 59.97686 1.000 29.61641 271 VAL B CA 1
ATOM 2186 C C . VAL B 1 91 ? -9.73200 48.40279 58.62134 1.000 31.26729 271 VAL B C 1
ATOM 2187 O O . VAL B 1 91 ? -8.94183 47.99474 57.76070 1.000 36.76220 271 VAL B O 1
ATOM 2191 N N . MET B 1 92 ? -11.05064 48.45811 58.43223 1.000 30.24302 272 MET B N 1
ATOM 2192 C CA . MET B 1 92 ? -11.66756 47.99093 57.20085 1.000 35.90664 272 MET B CA 1
ATOM 2193 C C . MET B 1 92 ? -12.05589 49.17857 56.33481 1.000 37.65468 272 MET B C 1
ATOM 2194 O O . MET B 1 92 ? -13.01992 49.88462 56.66825 1.000 44.22974 272 MET B O 1
ATOM 2199 N N . PRO B 1 93 ? -11.35215 49.44494 55.23634 1.000 38.19268 273 PRO B N 1
ATOM 2200 C CA . PRO B 1 93 ? -11.78877 50.50494 54.32142 1.000 42.63506 273 PRO B CA 1
ATOM 2201 C C . PRO B 1 93 ? -13.04276 50.09561 53.56317 1.000 56.57034 273 PRO B C 1
ATOM 2202 O O . PRO B 1 93 ? -13.24766 48.92322 53.23966 1.000 53.68084 273 PRO B O 1
ATOM 2206 N N . PHE B 1 94 ? -13.88744 51.08841 53.27355 1.000 61.57537 274 PHE B N 1
ATOM 2207 C CA . PHE B 1 94 ? -15.20668 50.84071 52.69891 1.000 60.32630 274 PHE B CA 1
ATOM 2208 C C . PHE B 1 94 ? -15.38297 51.57045 51.36947 1.000 72.53626 274 PHE B C 1
ATOM 2209 O O . PHE B 1 94 ? -14.55752 52.42566 51.02303 1.000 67.28710 274 PHE B O 1
ATOM 2217 N N . PRO B 1 95 ? -16.42377 51.25051 50.58723 1.000 83.98602 275 PRO B N 1
ATOM 2218 C CA . PRO B 1 95 ? -16.67487 52.02650 49.35970 1.000 77.27007 275 PRO B CA 1
ATOM 2219 C C . PRO B 1 95 ? -16.92402 53.50147 49.61178 1.000 72.85850 275 PRO B C 1
ATOM 2220 O O . PRO B 1 95 ? -16.58927 54.32907 48.75499 1.000 71.02163 275 PRO B O 1
ATOM 2224 N N . ASP B 1 96 ? -17.50399 53.85809 50.76167 1.000 83.27428 276 ASP B N 1
ATOM 2225 C CA . ASP B 1 96 ? -17.72950 55.26306 51.08664 1.000 77.28739 276 ASP B CA 1
ATOM 2226 C C . ASP B 1 96 ? -16.43825 56.06811 51.10918 1.000 73.95463 276 ASP B C 1
ATOM 2227 O O . ASP B 1 96 ? -16.48662 57.30107 51.03860 1.000 71.15971 276 ASP B O 1
ATOM 2232 N N . GLY B 1 97 ? -15.28993 55.40199 51.19169 1.000 78.47443 277 GLY B N 1
ATOM 2233 C CA . GLY B 1 97 ? -14.05825 56.04760 51.57677 1.000 68.29298 277 GLY B CA 1
ATOM 2234 C C . GLY B 1 97 ? -13.84249 56.09136 53.07088 1.000 63.92338 277 GLY B C 1
ATOM 2235 O O . GLY B 1 97 ? -12.79441 56.57459 53.51827 1.000 62.88142 277 GLY B O 1
ATOM 2236 N N . THR B 1 98 ? -14.79945 55.59877 53.85167 1.000 62.94624 278 THR B N 1
ATOM 2237 C CA . THR B 1 98 ? -14.72807 55.58798 55.30196 1.000 50.66882 278 THR B CA 1
ATOM 2238 C C . THR B 1 98 ? -14.09866 54.28867 55.79871 1.000 55.46153 278 THR B C 1
ATOM 2239 O O . THR B 1 98 ? -13.84028 53.35579 55.03538 1.000 55.82595 278 THR B O 1
ATOM 2243 N N . GLU B 1 99 ? -13.85400 54.23730 57.10501 1.000 44.47444 279 GLU B N 1
ATOM 2244 C CA . GLU B 1 99 ? -13.27645 53.07208 57.75531 1.000 42.69893 279 GLU B CA 1
ATOM 2245 C C . GLU B 1 99 ? -14.07416 52.74780 59.01024 1.000 43.15760 279 GLU B C 1
ATOM 2246 O O . GLU B 1 99 ? -14.86930 53.55499 59.49891 1.000 45.78905 279 GLU B O 1
ATOM 2252 N N . GLU B 1 100 ? -13.85397 51.54430 59.53087 1.000 42.85926 280 GLU B N 1
ATOM 2253 C CA . GLU B 1 100 ? -14.35709 51.17980 60.84762 1.000 46.06472 280 GLU B CA 1
ATOM 2254 C C . GLU B 1 100 ? -13.32692 50.28533 61.51494 1.000 27.97238 280 GLU B C 1
ATOM 2255 O O . GLU B 1 100 ? -12.80588 49.35925 60.88699 1.000 31.22125 280 GLU B O 1
ATOM 2261 N N . LYS B 1 101 ? -13.03384 50.57119 62.77669 1.000 35.48984 281 LYS B N 1
ATOM 2262 C CA . LYS B 1 101 ? -11.95806 49.90905 63.49345 1.000 31.47945 281 LYS B CA 1
ATOM 2263 C C . LYS B 1 101 ? -12.50818 48.85184 64.44146 1.000 30.11904 281 LYS B C 1
ATOM 2264 O O . LYS B 1 101 ? -13.60018 48.99217 64.99853 1.000 27.86140 281 LYS B O 1
ATOM 2270 N N . TYR B 1 102 ? -11.73737 47.77975 64.60223 1.000 25.39683 282 TYR B N 1
ATOM 2271 C CA . TYR B 1 102 ? -12.04446 46.70653 65.53229 1.000 22.33889 282 TYR B CA 1
ATOM 2272 C C . TYR B 1 102 ? -10.78343 46.36547 66.31355 1.000 20.18761 282 TYR B C 1
ATOM 2273 O O . TYR B 1 102 ? -9.66552 46.66104 65.88419 1.000 21.93752 282 TYR B O 1
ATOM 2282 N N . HIS B 1 103 ? -10.97288 45.74134 67.47340 1.000 16.66450 283 HIS B N 1
ATOM 2283 C CA . HIS B 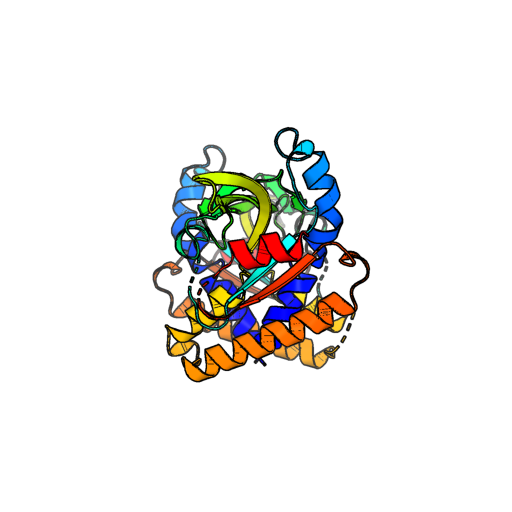1 103 ? -9.86732 45.27439 68.30103 1.000 15.20713 283 HIS B CA 1
ATOM 2284 C C . HIS B 1 103 ? -10.10042 43.81192 68.63918 1.000 18.84726 283 HIS B C 1
ATOM 2285 O O . HIS B 1 103 ? -11.10097 43.47316 69.27955 1.000 14.64791 283 HIS B O 1
ATOM 2292 N N . PHE B 1 104 ? -9.18120 42.95259 68.20941 1.000 14.00580 284 PHE B N 1
ATOM 2293 C CA . PHE B 1 104 ? -9.27136 41.52182 68.44512 1.000 13.54246 284 PHE B CA 1
ATOM 2294 C C . PHE B 1 104 ? -8.01204 41.02280 69.13510 1.000 12.89495 284 PHE B C 1
ATOM 2295 O O . PHE B 1 104 ? -6.91433 41.55110 68.92758 1.000 12.27332 284 PHE B O 1
ATOM 2303 N N . ILE B 1 105 ? -8.19010 40.00165 69.96535 1.000 11.93685 285 ILE B N 1
ATOM 2304 C CA . ILE B 1 105 ? -7.08171 39.26663 70.55877 1.000 11.17801 285 ILE B CA 1
ATOM 2305 C C . ILE B 1 105 ? -6.75634 38.11886 69.61173 1.000 11.96917 285 ILE B C 1
ATOM 2306 O O . ILE B 1 105 ? -7.50852 37.14562 69.51750 1.000 11.91338 285 ILE B O 1
ATOM 2311 N N . VAL B 1 106 ? -5.64452 38.23694 68.89568 1.000 12.63222 286 VAL B N 1
ATOM 2312 C CA . VAL B 1 106 ? -5.31988 37.31420 67.81657 1.000 12.38554 286 VAL B CA 1
ATOM 2313 C C . VAL B 1 106 ? -3.82425 37.03456 67.84306 1.000 15.90641 286 VAL B C 1
ATOM 2314 O O . VAL B 1 106 ? -3.01725 37.92453 68.13340 1.000 14.82139 286 VAL B O 1
ATOM 2318 N N . GLU B 1 107 ? -3.45968 35.78618 67.56264 1.000 12.42193 287 GLU B N 1
ATOM 2319 C CA . GLU B 1 107 ? -2.06431 35.37696 67.53500 1.000 13.40048 287 GLU B CA 1
ATOM 2320 C C . GLU B 1 107 ? -1.94190 34.15265 66.64151 1.000 15.99950 287 GLU B C 1
ATOM 2321 O O . GLU B 1 107 ? -2.92476 33.45519 66.37647 1.000 15.68601 287 GLU B O 1
ATOM 2327 N N . TYR B 1 108 ? -0.72376 33.91077 66.16793 1.000 14.12084 288 TYR B N 1
ATOM 2328 C CA . TYR B 1 108 ? -0.43542 32.70919 65.40165 1.000 18.06348 288 TYR B CA 1
ATOM 2329 C C . TYR B 1 108 ? -0.29065 31.50787 66.32539 1.000 17.78504 288 TYR B C 1
ATOM 2330 O O . TYR B 1 108 ? 0.16842 31.62537 67.46523 1.000 15.10183 288 TYR B O 1
ATOM 2339 N N . ALA B 1 109 ? -0.67855 30.34095 65.81708 1.000 16.26707 289 ALA B N 1
ATOM 2340 C CA . ALA B 1 109 ? -0.37032 29.08537 66.49266 1.000 18.66039 289 ALA B CA 1
ATOM 2341 C C . ALA B 1 109 ? 1.13509 28.86060 66.42985 1.000 18.64089 289 ALA B C 1
ATOM 2342 O O . ALA B 1 109 ? 1.68719 28.60057 65.35565 1.000 18.02426 289 ALA B O 1
ATOM 2344 N N A THR B 1 110 ? 1.79670 28.97322 67.58350 0.500 21.50551 290 THR B N 1
ATOM 2345 N N B THR B 1 110 ? 1.80264 28.95139 67.57170 0.500 19.79120 290 THR B N 1
ATOM 2346 C CA A THR B 1 110 ? 3.25370 28.86947 67.62712 0.500 19.98646 290 THR B CA 1
ATOM 2347 C CA B THR B 1 110 ? 3.25844 28.87215 67.60116 0.500 20.06712 290 THR B CA 1
ATOM 2348 C C A THR B 1 110 ? 3.80328 27.52026 67.16959 0.500 20.56654 290 THR B C 1
ATOM 2349 C C B THR B 1 110 ? 3.81384 27.51578 67.15401 0.500 20.20217 290 THR B C 1
ATOM 2350 O O A THR B 1 110 ? 4.86406 27.51393 66.52112 0.500 20.54634 290 THR B O 1
ATOM 2351 O O B THR B 1 110 ? 4.85913 27.49293 66.49116 0.500 20.58220 290 THR B O 1
ATOM 2358 N N . PRO B 1 111 ? 3.18365 26.37187 67.46940 1.000 22.56268 291 PRO B N 1
ATOM 2359 C CA . PRO B 1 111 ? 3.74590 25.09985 66.97167 1.000 18.96699 291 PRO B CA 1
ATOM 2360 C C . PRO B 1 111 ? 3.86290 25.02139 65.45636 1.000 20.60927 291 PRO B C 1
ATOM 2361 O O . PRO B 1 111 ? 4.73882 24.30592 64.95381 1.000 20.56526 291 PRO B O 1
ATOM 2365 N N . LEU B 1 112 ? 3.01557 25.73707 64.71066 1.000 18.78886 292 LEU B N 1
ATOM 2366 C CA . LEU B 1 112 ? 3.15026 25.75084 63.25685 1.000 17.47823 292 LEU B CA 1
ATOM 2367 C C . LEU B 1 112 ? 4.45565 26.40211 62.82111 1.000 23.29502 292 LEU B C 1
ATOM 2368 O O . LEU B 1 112 ? 4.99907 26.05690 61.76524 1.000 19.82824 292 LEU B O 1
ATOM 2373 N N . MET B 1 113 ? 4.97106 27.34149 63.61465 1.000 20.90525 293 MET B N 1
ATOM 2374 C CA . MET B 1 113 ? 6.25396 27.95358 63.29445 1.000 21.60730 293 MET B CA 1
ATOM 2375 C C . MET B 1 113 ? 7.40096 26.96417 63.45373 1.000 19.81427 293 MET B C 1
ATOM 2376 O O . MET B 1 113 ? 8.37810 27.02505 62.69890 1.000 22.39020 293 MET B O 1
ATOM 2381 N N . SER B 1 114 ? 7.30102 26.04712 64.41960 1.000 17.48014 294 SER B N 1
ATOM 2382 C CA . SER B 1 114 ? 8.32493 25.01771 64.56649 1.000 17.92055 294 SER B CA 1
ATOM 2383 C C . SER B 1 114 ? 8.25906 24.00841 63.42829 1.000 16.48581 294 SER B C 1
ATOM 2384 O O . SER B 1 114 ? 9.29597 23.50663 62.97821 1.000 16.89241 294 SER B O 1
ATOM 2387 N N . LEU B 1 115 ? 7.05013 23.68983 62.95710 1.000 16.19986 295 LEU B N 1
ATOM 2388 C CA . LEU B 1 115 ? 6.92109 22.80347 61.80406 1.000 17.04911 295 LEU B CA 1
ATOM 2389 C C . LEU B 1 115 ? 7.58952 23.40474 60.57484 1.000 17.73436 295 LEU B C 1
ATOM 2390 O O . LEU B 1 115 ? 8.26497 22.69771 59.81776 1.000 19.20454 295 LEU B O 1
ATOM 2395 N N . TYR B 1 116 ? 7.41748 24.71163 60.36089 1.000 18.39778 296 TYR B N 1
ATOM 2396 C CA . TYR B 1 116 ? 8.10305 25.36603 59.25131 1.000 20.94708 296 TYR B CA 1
ATOM 2397 C C . TYR B 1 116 ? 9.61323 25.34752 59.44980 1.000 18.84178 296 TYR B C 1
ATOM 2398 O O . TYR B 1 116 ? 10.36659 25.12538 58.49507 1.000 20.59185 296 TYR B O 1
ATOM 2407 N N . ASP B 1 117 ? 10.07561 25.57341 60.68283 1.000 19.91672 297 ASP B N 1
ATOM 2408 C CA . ASP B 1 117 ? 11.50849 25.51021 60.94782 1.000 22.03178 297 ASP B CA 1
ATOM 2409 C C . ASP B 1 117 ? 12.05507 24.10325 60.74510 1.000 23.27847 297 ASP B C 1
ATOM 2410 O O . ASP B 1 117 ? 13.19899 23.94442 60.30672 1.000 19.57848 297 ASP B O 1
ATOM 2415 N N . MET B 1 118 ? 11.26035 23.07514 61.05208 1.000 17.69171 298 MET B N 1
ATOM 2416 C CA . MET B 1 118 ? 11.70377 21.70261 60.83439 1.000 18.56814 298 MET B CA 1
ATOM 2417 C C . MET B 1 118 ? 11.85878 21.36935 59.35584 1.000 24.45458 298 MET B C 1
ATOM 2418 O O . MET B 1 118 ? 12.60060 20.44113 59.01845 1.000 25.65990 298 MET B O 1
ATOM 2423 N N . SER B 1 119 ? 11.17869 22.09615 58.46857 1.000 19.44467 299 SER B N 1
ATOM 2424 C CA . SER B 1 119 ? 11.29001 21.83178 57.03991 1.000 25.98545 299 SER B CA 1
ATOM 2425 C C . SER B 1 119 ? 12.49878 22.50455 56.40365 1.000 25.61396 299 SER B C 1
ATOM 2426 O O . SER B 1 119 ? 12.85733 22.15481 55.27399 1.000 27.30956 299 SER B O 1
ATOM 2429 N N . ARG B 1 120 ? 13.12919 23.45331 57.09279 1.000 22.12727 300 ARG B N 1
ATOM 2430 C CA . ARG B 1 120 ? 14.28220 24.17431 56.57293 1.000 34.03949 300 ARG B CA 1
ATOM 2431 C C . ARG B 1 120 ? 15.60423 23.58654 57.04704 1.000 37.20538 300 ARG B C 1
ATOM 2432 O O . ARG B 1 120 ? 16.66150 24.16166 56.77076 1.000 41.23226 300 ARG B O 1
ATOM 2440 N N . PHE B 1 121 ? 15.56887 22.45993 57.75566 1.000 35.39868 301 PHE B N 1
ATOM 2441 C CA . PHE B 1 121 ? 16.77636 21.79296 58.22965 1.000 51.29301 301 PHE B CA 1
ATOM 2442 C C . PHE B 1 121 ? 16.59818 20.29487 58.04614 1.000 51.40512 301 PHE B C 1
ATOM 2443 O O . PHE B 1 121 ? 15.71179 19.69342 58.66013 1.000 48.20533 301 PHE B O 1
ATOM 2451 N N . THR B 1 122 ? 17.44037 19.69800 57.20023 1.000 55.16778 302 THR B N 1
ATOM 2452 C CA . THR B 1 122 ? 17.26866 18.29944 56.82535 1.000 51.13546 302 THR B CA 1
ATOM 2453 C C . THR B 1 122 ? 17.48029 17.34300 57.99128 1.000 57.91130 302 THR B C 1
ATOM 2454 O O . THR B 1 122 ? 16.99337 16.20822 57.93727 1.000 52.30765 302 THR B O 1
ATOM 2458 N N . ASP B 1 123 ? 18.19102 17.76609 59.03937 1.000 51.06238 303 ASP B N 1
ATOM 2459 C CA . ASP B 1 123 ? 18.33117 16.91897 60.21754 1.000 53.28612 303 ASP B CA 1
ATOM 2460 C C . ASP B 1 123 ? 17.00824 16.72985 60.94700 1.000 49.10477 303 ASP B C 1
ATOM 2461 O O . ASP B 1 123 ? 16.87201 15.77528 61.71955 1.000 54.13522 303 ASP B O 1
ATOM 2466 N N . ALA B 1 124 ? 16.03306 17.61077 60.71709 1.000 43.43403 304 ALA B N 1
ATOM 2467 C CA . ALA B 1 124 ? 14.71453 17.46637 61.31870 1.000 41.42096 304 ALA B CA 1
ATOM 2468 C C . ALA B 1 124 ? 13.82716 16.47747 60.57427 1.000 37.85778 304 ALA B C 1
ATOM 2469 O O . ALA B 1 124 ? 12.74745 16.14543 61.07683 1.000 36.58572 304 ALA B O 1
ATOM 2471 N N . GLN B 1 125 ? 14.25361 16.00829 59.39892 1.000 43.58430 305 GLN B N 1
ATOM 2472 C CA . GLN B 1 125 ? 13.55093 14.96394 58.65002 1.000 43.62624 305 GLN B CA 1
ATOM 2473 C C . GLN B 1 125 ? 12.10776 15.36386 58.34569 1.000 34.41142 305 GLN B C 1
ATOM 2474 O O . GLN B 1 125 ? 11.15987 14.63234 58.63892 1.000 38.03482 305 GLN B O 1
ATOM 2480 N N . LEU B 1 126 ? 11.94452 16.53991 57.74433 1.000 31.68384 306 LEU B N 1
ATOM 2481 C CA . LEU B 1 126 ? 10.62630 17.03121 57.35414 1.000 25.03843 306 LEU B CA 1
ATOM 2482 C C . LEU B 1 126 ? 10.76262 17.75353 56.02187 1.000 23.84101 306 LEU B C 1
ATOM 2483 O O . LEU B 1 126 ? 11.31105 18.85771 55.96554 1.000 26.20305 306 LEU B O 1
ATOM 2488 N N . THR B 1 127 ? 10.27728 17.13264 54.95252 1.000 25.23597 307 THR B N 1
ATOM 2489 C CA . THR B 1 127 ? 10.24846 17.80599 53.66648 1.000 28.19544 307 THR B CA 1
ATOM 2490 C C . THR B 1 127 ? 9.11328 18.82666 53.63680 1.000 26.43374 307 THR B C 1
ATOM 2491 O O . THR B 1 127 ? 8.22096 18.83071 54.48965 1.000 24.13504 307 THR B O 1
ATOM 2495 N N . GLY B 1 128 ? 9.15818 19.70772 52.63525 1.000 26.34155 308 GLY B N 1
ATOM 2496 C CA . GLY B 1 128 ? 8.09813 20.69067 52.48489 1.000 25.15194 308 GLY B CA 1
ATOM 2497 C C . GLY B 1 128 ? 6.73742 20.05029 52.29570 1.000 25.60784 308 GLY B C 1
ATOM 2498 O O . GLY B 1 128 ? 5.73112 20.54097 52.81300 1.000 29.60786 308 GLY B O 1
ATOM 2499 N N . SER B 1 129 ? 6.69028 18.93817 51.55950 1.000 27.61304 309 SER B N 1
ATOM 2500 C CA . SER B 1 129 ? 5.42962 18.23111 51.36256 1.000 33.65274 309 SER B CA 1
ATOM 2501 C C . SER B 1 129 ? 4.93947 17.60359 52.66138 1.000 32.84210 309 SER B C 1
ATOM 2502 O O . SER B 1 129 ? 3.74992 17.68935 52.98828 1.000 31.94019 309 SER B O 1
ATOM 2505 N N . GLU B 1 130 ? 5.84035 16.96745 53.41429 1.000 32.74410 310 GLU B N 1
ATOM 2506 C CA . GLU B 1 130 ? 5.44619 16.35835 54.67978 1.000 28.24573 310 GLU B CA 1
ATOM 2507 C C . GLU B 1 130 ? 5.04791 17.40851 55.70789 1.000 28.28479 310 GLU B C 1
ATOM 2508 O O . GLU B 1 130 ? 4.16320 17.15945 56.53487 1.000 25.85509 310 GLU B O 1
ATOM 2514 N N . ARG B 1 131 ? 5.68612 18.58037 55.67311 1.000 23.62859 311 ARG B N 1
ATOM 2515 C CA . ARG B 1 131 ? 5.32792 19.65205 56.59630 1.000 28.59267 311 ARG B CA 1
ATOM 2516 C C . ARG B 1 131 ? 3.89221 20.11071 56.37173 1.000 27.91302 311 ARG B C 1
ATOM 2517 O O . ARG B 1 131 ? 3.11973 20.25901 57.32520 1.000 25.36530 311 ARG B O 1
ATOM 2525 N N . ASP B 1 132 ? 3.51744 20.33897 55.10911 1.000 23.63704 312 ASP B N 1
ATOM 2526 C CA . ASP B 1 132 ? 2.15955 20.77843 54.80319 1.000 29.82546 312 ASP B CA 1
ATOM 2527 C C . ASP B 1 132 ? 1.12330 19.75696 55.25121 1.000 31.00928 312 ASP B C 1
ATOM 2528 O O . ASP B 1 132 ? 0.01402 20.13216 55.64779 1.000 30.78717 312 ASP B O 1
ATOM 2533 N N . HIS B 1 133 ? 1.46191 18.46696 55.19697 1.000 25.75564 313 HIS B N 1
ATOM 2534 C CA . HIS B 1 133 ? 0.54858 17.44742 55.70003 1.000 29.53017 313 HIS B CA 1
ATOM 2535 C C . HIS B 1 133 ? 0.46276 17.48793 57.22140 1.000 29.95447 313 HIS B C 1
ATOM 2536 O O . HIS B 1 133 ? -0.62812 17.36487 57.79099 1.000 26.39649 313 HIS B O 1
ATOM 2543 N N . GLN B 1 134 ? 1.60139 17.66509 57.89716 1.000 24.56052 314 GLN B N 1
ATOM 2544 C CA . GLN B 1 134 ? 1.58924 17.71781 59.35463 1.000 23.72819 314 GLN B CA 1
ATOM 2545 C C . GLN B 1 134 ? 0.85742 18.95119 59.86604 1.000 22.53220 314 GLN B C 1
ATOM 2546 O O . GLN B 1 134 ? 0.25901 18.90952 60.94653 1.000 24.55108 314 GLN B O 1
ATOM 2552 N N . VAL B 1 135 ? 0.88956 20.05071 59.11044 1.000 21.74444 315 VAL B N 1
ATOM 2553 C CA . VAL B 1 135 ? 0.12310 21.23334 59.49279 1.000 24.34049 315 VAL B CA 1
ATOM 2554 C C . VAL B 1 135 ? -1.36798 20.91922 59.49700 1.000 24.68568 315 VAL B C 1
ATOM 2555 O O . VAL B 1 135 ? -2.09821 21.30981 60.41625 1.000 22.63343 315 VAL B O 1
ATOM 2559 N N . VAL B 1 136 ? -1.84041 20.19854 58.47751 1.000 23.66081 316 VAL B N 1
ATOM 2560 C CA . VAL B 1 136 ? -3.25094 19.82667 58.41846 1.000 30.79443 316 VAL B CA 1
ATOM 2561 C C . VAL B 1 136 ? -3.60759 18.88880 59.56592 1.000 28.82182 316 VAL B C 1
ATOM 2562 O O . VAL B 1 136 ? -4.66482 19.02970 60.19357 1.000 28.31638 316 VAL B O 1
ATOM 2566 N N . LEU B 1 137 ? -2.73275 17.92291 59.86310 1.000 26.28879 317 LEU B N 1
ATOM 2567 C CA . LEU B 1 137 ? -2.98212 17.01332 60.97845 1.000 27.30230 317 LEU B CA 1
ATOM 2568 C C . LEU B 1 137 ? -3.01456 17.76112 62.30548 1.000 27.73084 317 LEU B C 1
ATOM 2569 O O . LEU B 1 137 ? -3.78493 17.40849 63.20681 1.000 27.07196 317 LEU B O 1
ATOM 2574 N N . PHE B 1 138 ? -2.17741 18.79271 62.44549 1.000 23.99618 318 PHE B N 1
ATOM 2575 C CA . PHE B 1 138 ? -2.16984 19.58746 63.67012 1.000 25.50946 318 PHE B CA 1
ATOM 2576 C C . PHE B 1 138 ? -3.48760 20.32884 63.85424 1.000 24.18637 318 PHE B C 1
ATOM 2577 O O . PHE B 1 138 ? -4.03312 20.37651 64.96329 1.000 23.84425 318 PHE B O 1
ATOM 2585 N N . ILE B 1 139 ? -4.00959 20.91958 62.77732 1.000 23.04751 319 ILE B N 1
ATOM 2586 C CA . ILE B 1 139 ? -5.26297 21.66426 62.86366 1.000 26.46449 319 ILE B CA 1
ATOM 2587 C C . ILE B 1 139 ? -6.41008 20.73685 63.24359 1.000 26.75326 319 ILE B C 1
ATOM 2588 O O . ILE B 1 139 ? -7.28015 21.09531 64.04740 1.000 28.88140 319 ILE B O 1
ATOM 2593 N N . ARG B 1 140 ? -6.42222 19.52566 62.68519 1.000 27.95013 320 ARG B N 1
ATOM 2594 C CA . ARG B 1 140 ? -7.51300 18.59598 62.95974 1.000 29.44650 320 ARG B CA 1
ATOM 2595 C C . ARG B 1 140 ? -7.45502 18.07326 64.38976 1.000 30.03399 320 ARG B C 1
ATOM 2596 O O . ARG B 1 140 ? -8.48669 17.99074 65.06637 1.000 31.46398 320 ARG B O 1
ATOM 2604 N N . LYS B 1 141 ? -6.26104 17.71632 64.86965 1.000 29.18445 321 LYS B N 1
ATOM 2605 C CA . LYS B 1 141 ? -6.14221 17.21701 66.23608 1.000 31.23621 321 LYS B CA 1
ATOM 2606 C C . LYS B 1 141 ? -6.44892 18.30998 67.25347 1.000 31.41964 321 LYS B C 1
ATOM 2607 O O . LYS B 1 141 ? -7.15076 18.06441 68.24100 1.000 30.49165 321 LYS B O 1
ATOM 2613 N N . LEU B 1 142 ? -5.94060 19.52446 67.02805 1.000 26.74807 322 LEU B N 1
ATOM 2614 C CA . LEU B 1 142 ? -6.24436 20.62546 67.93635 1.000 30.85721 322 LEU B CA 1
ATOM 2615 C C . LEU B 1 142 ? -7.73243 20.95221 67.93988 1.000 27.18649 322 LEU B C 1
ATOM 2616 O O . LEU B 1 142 ? -8.28186 21.33483 68.97957 1.000 27.97673 322 LEU B O 1
ATOM 2621 N N . THR B 1 143 ? -8.40154 20.79851 66.79512 1.000 27.82543 323 THR B N 1
ATOM 2622 C CA . THR B 1 143 ? -9.83347 21.07545 66.73236 1.000 33.35719 323 THR B CA 1
ATOM 2623 C C . THR B 1 143 ? -10.62809 20.09678 67.59130 1.000 34.32815 323 THR B C 1
ATOM 2624 O O . THR B 1 143 ? -11.53894 20.50429 68.32203 1.000 34.93528 323 THR B O 1
ATOM 2628 N N . GLU B 1 144 ? -10.29389 18.80539 67.53322 1.000 33.16334 324 GLU B N 1
ATOM 2629 C CA . GLU B 1 144 ? -11.03887 17.83256 68.32490 1.000 35.99999 324 GLU B CA 1
ATOM 2630 C C . GLU B 1 144 ? -10.66602 17.88681 69.80177 1.000 36.07914 324 GLU B C 1
ATOM 2631 O O . GLU B 1 144 ? -11.47753 17.50579 70.65220 1.000 44.49380 324 GLU B O 1
ATOM 2637 N N . ILE B 1 145 ? -9.45995 18.35413 70.12939 1.000 33.87193 325 ILE B N 1
ATOM 2638 C CA . ILE B 1 145 ? -9.07705 18.49023 71.53184 1.000 35.47116 325 ILE B CA 1
ATOM 2639 C C . ILE B 1 145 ? -9.85102 19.62886 72.18419 1.000 38.27178 325 ILE B C 1
ATOM 2640 O O . ILE B 1 145 ? -10.41770 19.47504 73.27286 1.000 35.77297 325 ILE B O 1
ATOM 2645 N N . LEU B 1 146 ? -9.88606 20.79035 71.52744 1.000 31.85553 326 LEU B N 1
ATOM 2646 C CA . LEU B 1 146 ? -10.59111 21.93531 72.09139 1.000 34.22325 326 LEU B CA 1
ATOM 2647 C C . LEU B 1 146 ? -12.10102 21.73023 72.08562 1.000 37.16319 326 LEU B C 1
ATOM 2648 O O . LEU B 1 146 ? -12.80307 22.29710 72.93069 1.000 41.71292 326 LEU B O 1
ATOM 2653 N N . GLY B 1 147 ? -12.61726 20.92716 71.15209 1.000 36.39475 327 GLY B N 1
ATOM 2654 C CA . GLY B 1 147 ? -14.04227 20.65373 71.11105 1.000 39.40217 327 GLY B CA 1
ATOM 2655 C C . GLY B 1 147 ? -14.54757 19.85941 72.29364 1.000 43.54875 327 GLY B C 1
ATOM 2656 O O . GLY B 1 147 ? -15.75110 19.87471 72.57002 1.000 42.88196 327 GLY B O 1
ATOM 2657 N N . LYS B 1 148 ? -13.65682 19.16963 73.00088 1.000 44.68976 328 LYS B N 1
ATOM 2658 C CA . LYS B 1 148 ? -14.02405 18.38299 74.16798 1.000 53.34253 328 LYS B CA 1
ATOM 2659 C C . LYS B 1 148 ? -13.41239 18.95134 75.44402 1.000 54.94680 328 LYS B C 1
ATOM 2660 O O . LYS B 1 148 ? -13.22583 18.22890 76.42517 1.000 58.88331 328 LYS B O 1
ATOM 2666 N N . SER B 1 149 ? -13.10631 20.24572 75.44519 1.000 48.31577 329 SER B N 1
ATOM 2667 C CA . SER B 1 149 ? -12.50000 20.90543 76.59179 1.000 43.48002 329 SER B CA 1
ATOM 2668 C C . SER B 1 149 ? -13.54861 21.68955 77.36954 1.000 52.20249 329 SER B C 1
ATOM 2669 O O . SER B 1 149 ? -14.36438 22.40981 76.78603 1.000 48.11672 329 SER B O 1
ATOM 2672 N N . GLU B 1 150 ? -13.51499 21.54741 78.69575 1.000 55.34942 330 GLU B N 1
ATOM 2673 C CA . GLU B 1 150 ? -14.47429 22.23933 79.54992 1.000 45.30229 330 GLU B CA 1
ATOM 2674 C C . GLU B 1 150 ? -14.02563 23.66391 79.85607 1.000 45.24991 330 GLU B C 1
ATOM 2675 O O . GLU B 1 150 ? -14.78008 24.61963 79.64468 1.000 42.60753 330 GLU B O 1
ATOM 2681 N N . GLU B 1 151 ? -12.79665 23.82338 80.35207 1.000 41.70281 331 GLU B N 1
ATOM 2682 C CA . GLU B 1 151 ? -12.32794 25.13289 80.79062 1.000 47.36548 331 GLU B CA 1
ATOM 2683 C C . GLU B 1 151 ? -12.11640 26.10150 79.63381 1.000 46.57998 331 GLU B C 1
ATOM 2684 O O . GLU B 1 151 ? -12.14261 27.31759 79.85073 1.000 39.23263 331 GLU B O 1
ATOM 2690 N N . CYS B 1 152 ? -11.90944 25.59862 78.41907 1.000 40.41645 332 CYS B N 1
ATOM 2691 C CA . CYS B 1 152 ? -11.67514 26.44020 77.25422 1.000 42.07572 332 CYS B CA 1
ATOM 2692 C C . CYS B 1 152 ? -12.94010 26.70903 76.45209 1.000 42.04879 332 CYS B C 1
ATOM 2693 O O . CYS B 1 152 ? -12.88310 27.43627 75.45531 1.000 33.32470 332 CYS B O 1
ATOM 2696 N N . LYS B 1 153 ? -14.07363 26.14862 76.86512 1.000 37.61936 333 LYS B N 1
ATOM 2697 C CA . LYS B 1 153 ? -15.30482 26.27341 76.09718 1.000 37.72707 333 LYS B CA 1
ATOM 2698 C C . LYS B 1 153 ? -15.74595 27.73000 76.00281 1.000 41.42732 333 LYS B C 1
ATOM 2699 O O . LYS B 1 153 ? -15.83563 28.43413 77.01332 1.000 37.75871 333 LYS B O 1
ATOM 2705 N N . GLY B 1 154 ? -16.00699 28.17941 74.77516 1.000 34.96825 334 GLY B N 1
ATOM 2706 C CA . GLY B 1 154 ? -16.50487 29.51980 74.53323 1.000 34.39507 334 GLY B CA 1
ATOM 2707 C C . GLY B 1 154 ? -15.46823 30.61853 74.56469 1.000 32.10738 334 GLY B C 1
ATOM 2708 O O . GLY B 1 154 ? -15.83435 31.79610 74.60430 1.000 31.94834 334 GLY B O 1
ATOM 2709 N N . ARG B 1 155 ? -14.18016 30.27913 74.52816 1.000 30.51761 335 ARG B N 1
ATOM 2710 C CA . ARG B 1 155 ? -13.12560 31.25446 74.77512 1.000 28.81046 335 ARG B CA 1
ATOM 2711 C C . ARG B 1 155 ? -12.09185 31.32780 73.65783 1.000 26.58618 335 ARG B C 1
ATOM 2712 O O . ARG B 1 155 ? -11.05083 31.96968 73.83755 1.000 25.29249 335 ARG B O 1
ATOM 2720 N N . TYR B 1 156 ? -12.35168 30.71350 72.50653 1.000 26.34795 336 TYR B N 1
ATOM 2721 C CA . TYR B 1 156 ? -11.36977 30.67645 71.43291 1.000 24.54473 336 TYR B CA 1
ATOM 2722 C C . TYR B 1 156 ? -12.08561 30.61907 70.09140 1.000 24.69792 336 TYR B C 1
ATOM 2723 O O . TYR B 1 156 ? -13.28016 30.32529 70.00833 1.000 26.28412 336 TYR B O 1
ATOM 2732 N N . GLU B 1 157 ? -11.32515 30.88527 69.03284 1.000 23.27060 337 GLU B N 1
ATOM 2733 C CA . GLU B 1 157 ? -11.80914 30.71553 67.66783 1.000 23.51283 337 GLU B CA 1
ATOM 2734 C C . GLU B 1 157 ? -10.62568 30.32201 66.79897 1.000 23.41930 337 GLU B C 1
ATOM 2735 O O . GLU B 1 157 ? -9.64594 31.06920 66.71209 1.000 20.88102 337 GLU B O 1
ATOM 2741 N N . LEU B 1 158 ? -10.70686 29.15116 66.17367 1.000 22.84521 338 LEU B N 1
ATOM 2742 C CA . LEU B 1 158 ? -9.64514 28.66823 65.30117 1.000 21.92289 338 LEU B CA 1
ATOM 2743 C C . LEU B 1 158 ? -9.87497 29.18963 63.88968 1.000 21.97503 338 LEU B C 1
ATOM 2744 O O . LEU B 1 158 ? -10.99142 29.11174 63.36645 1.000 23.33337 338 LEU B O 1
ATOM 2749 N N . ILE B 1 159 ? -8.82269 29.72657 63.28068 1.000 22.28778 339 ILE B N 1
ATOM 2750 C CA . ILE B 1 159 ? -8.93383 30.32640 61.95351 1.000 21.45380 339 ILE B CA 1
ATOM 2751 C C . ILE B 1 159 ? -7.94136 29.66491 61.00390 1.000 22.90428 339 ILE B C 1
ATOM 2752 O O . ILE B 1 159 ? -6.81433 30.15526 60.84022 1.000 19.59226 339 ILE B O 1
ATOM 2757 N N . PRO B 1 160 ? -8.30440 28.55253 60.37088 1.000 25.18284 340 PRO B N 1
ATOM 2758 C CA . PRO B 1 160 ? -7.44452 27.98727 59.32687 1.000 29.94019 340 PRO B CA 1
ATOM 2759 C C . PRO B 1 160 ? -7.64963 28.70826 58.00388 1.000 33.89670 340 PRO B C 1
ATOM 2760 O O . PRO B 1 160 ? -8.77133 29.06204 57.63162 1.000 40.18564 340 PRO B O 1
ATOM 2764 N N . PHE B 1 161 ? -6.54717 28.93227 57.29365 1.000 29.34689 341 PHE B N 1
ATOM 2765 C CA . PHE B 1 161 ? -6.60563 29.62163 56.01244 1.000 36.53606 341 PHE B CA 1
ATOM 2766 C C . PHE B 1 161 ? -5.36136 29.27704 55.20891 1.000 38.63565 341 PHE B C 1
ATOM 2767 O O . PHE B 1 161 ? -4.35149 28.82510 55.75462 1.000 36.38439 341 PHE B O 1
ATOM 2775 N N . SER B 1 162 ? -5.45101 29.49680 53.90069 1.000 40.06366 342 SER B N 1
ATOM 2776 C CA . SER B 1 162 ? -4.35211 29.23686 52.98118 1.000 45.19266 342 SER B CA 1
ATOM 2777 C C . SER B 1 162 ? -3.71230 30.55489 52.56684 1.000 59.56523 342 SER B C 1
ATOM 2778 O O . SER B 1 162 ? -4.41275 31.49432 52.17454 1.000 66.97714 342 SER B O 1
ATOM 2781 N N . GLY B 1 163 ? -2.38751 30.61979 52.65555 1.000 58.69361 343 GLY B N 1
ATOM 2782 C CA . GLY B 1 163 ? -1.65558 31.81772 52.28623 1.000 63.58604 343 GLY B CA 1
ATOM 2783 C C . GLY B 1 163 ? -1.28316 31.86690 50.81686 1.000 70.04701 343 GLY B C 1
ATOM 2784 O O . GLY B 1 163 ? -1.67919 32.78257 50.09506 1.000 65.39768 343 GLY B O 1
ATOM 2785 N N . LYS B 1 169 ? -6.67561 38.77496 53.78178 1.000 43.37841 349 LYS B N 1
ATOM 2786 C CA . LYS B 1 169 ? -7.91665 38.03594 53.98165 1.000 43.92700 349 LYS B CA 1
ATOM 2787 C C . LYS B 1 169 ? -8.20148 37.81538 55.46522 1.000 41.23076 349 LYS B C 1
ATOM 2788 O O . LYS B 1 169 ? -9.33294 37.51753 55.84718 1.000 37.40082 349 LYS B O 1
ATOM 2794 N N . ILE B 1 170 ? -7.16492 37.96080 56.29514 1.000 38.61722 350 ILE B N 1
ATOM 2795 C CA . ILE B 1 170 ? -7.31616 37.72899 57.73073 1.000 30.13103 350 ILE B CA 1
ATOM 2796 C C . ILE B 1 170 ? -8.32678 38.70245 58.32455 1.000 31.97893 350 ILE B C 1
ATOM 2797 O O . ILE B 1 170 ? -9.23318 38.30823 59.06886 1.000 23.90202 350 ILE B O 1
ATOM 2802 N N . ALA B 1 171 ? -8.18617 39.99086 58.00232 1.000 26.48526 351 ALA B N 1
ATOM 2803 C CA . ALA B 1 171 ? -9.12830 40.98454 58.50691 1.000 28.54166 351 ALA B CA 1
ATOM 2804 C C . ALA B 1 171 ? -10.55020 40.67930 58.05092 1.000 29.96664 351 ALA B C 1
ATOM 2805 O O . ALA B 1 171 ? -11.50652 40.87147 58.81033 1.000 28.80226 351 ALA B O 1
ATOM 2807 N N . ASP B 1 172 ? -10.70840 40.19090 56.81686 1.000 28.11200 352 ASP B N 1
ATOM 2808 C CA . ASP B 1 172 ? -12.03641 39.83046 56.32811 1.000 32.85207 352 ASP B CA 1
ATOM 2809 C C . ASP B 1 172 ? -12.62422 38.67167 57.12446 1.000 27.26676 352 ASP B C 1
ATOM 2810 O O . ASP B 1 172 ? -13.81361 38.68362 57.46100 1.000 32.04297 352 ASP B O 1
ATOM 2815 N N . ILE B 1 173 ? -11.80706 37.66421 57.43715 1.000 28.03715 353 ILE B N 1
ATOM 2816 C CA . ILE B 1 173 ? -12.29578 36.52148 58.20281 1.000 31.66195 353 ILE B CA 1
ATOM 2817 C C . ILE B 1 173 ? -12.68489 36.94627 59.61269 1.000 29.71553 353 ILE B C 1
ATOM 2818 O O . ILE B 1 173 ? -13.74117 36.55486 60.12422 1.000 28.39576 353 ILE B O 1
ATOM 2823 N N . LEU B 1 174 ? -11.84382 37.75615 60.25941 1.000 23.95969 354 LEU B N 1
ATOM 2824 C CA . LEU B 1 174 ? -12.10134 38.15904 61.63867 1.000 24.99100 354 LEU B CA 1
ATOM 2825 C C . LEU B 1 174 ? -13.36568 39.00455 61.74488 1.000 29.14045 354 LEU B C 1
ATOM 2826 O O . LEU B 1 174 ? -14.19870 38.78648 62.63235 1.000 26.36515 354 LEU B O 1
ATOM 2831 N N . VAL B 1 175 ? -13.52553 39.97896 60.84705 1.000 25.93702 355 VAL B N 1
ATOM 2832 C CA . VAL B 1 175 ? -14.70566 40.83707 60.88943 1.000 27.58964 355 VAL B CA 1
ATOM 2833 C C . VAL B 1 175 ? -15.96537 40.02944 60.60033 1.000 33.55459 355 VAL B C 1
ATOM 2834 O O . VAL B 1 175 ? -17.00953 40.23566 61.23109 1.000 37.36486 355 VAL B O 1
ATOM 2838 N N . ALA B 1 176 ? -15.88523 39.08703 59.65776 1.000 29.29242 356 ALA B N 1
ATOM 2839 C CA . ALA B 1 176 ? -17.04349 38.25801 59.34052 1.000 35.46289 356 ALA B CA 1
ATOM 2840 C C . ALA B 1 176 ? -17.42692 37.36434 60.51425 1.000 33.99227 356 ALA B C 1
ATOM 2841 O O . ALA B 1 176 ? -18.61647 37.17701 60.79415 1.000 31.89756 356 ALA B O 1
ATOM 2843 N N . LEU B 1 177 ? -16.43594 36.80393 61.21304 1.000 32.07663 357 LEU B N 1
ATOM 2844 C CA . LEU B 1 177 ? -16.73656 35.92271 62.33715 1.000 35.13603 357 LEU B CA 1
ATOM 2845 C C . LEU B 1 177 ? -17.36728 36.67818 63.49897 1.000 42.57599 357 LEU B C 1
ATOM 2846 O O . LEU B 1 177 ? -18.21920 36.12469 64.20377 1.000 42.35518 357 LEU B O 1
ATOM 2851 N N . HIS B 1 178 ? -16.96844 37.93306 63.71632 1.000 37.13358 358 HIS B N 1
ATOM 2852 C CA . HIS B 1 178 ? -17.53838 38.70056 64.81849 1.000 44.58558 358 HIS B CA 1
ATOM 2853 C C . HIS B 1 178 ? -19.01981 38.97970 64.59651 1.000 49.55524 358 HIS B C 1
ATOM 2854 O O . HIS B 1 178 ? -19.81669 38.90781 65.53931 1.000 52.08931 358 HIS B O 1
ATOM 2861 N N . ASN B 1 179 ? -19.40488 39.30190 63.36501 1.000 49.56927 359 ASN B N 1
ATOM 2862 C CA . ASN B 1 179 ? -20.79151 39.63022 63.04697 1.000 51.27339 359 ASN B CA 1
ATOM 2863 C C . ASN B 1 179 ? -21.72932 38.45940 63.33094 1.000 47.26195 359 ASN B C 1
ATOM 2864 O O . ASN B 1 179 ? -21.97467 37.62297 62.46192 1.000 55.95049 359 ASN B O 1
#

GO terms:
  GO:0061507 2',3'-cyclic GMP-AMP binding (F, IDA)